Protein 3MEZ (pdb70)

Organism: Crocus vernus (NCBI:txid87752)

Structure (mmCIF, N/CA/C/O backbone):
data_3MEZ
#
_entry.id   3MEZ
#
_cell.length_a   48.422
_cell.length_b   98.154
_cell.length_c   105.827
_cell.angle_alpha   90.00
_cell.angle_beta   90.00
_cell.angle_gamma   90.00
#
_symmetry.space_group_name_H-M   'P 21 21 2'
#
loop_
_entity.id
_entity.type
_entity.pdbx_description
1 polymer 'Mannose-specific lectin 3 chain 1'
2 polymer 'Mannose-specific lectin 3 chain 2'
3 non-polymer GLYCEROL
4 non-polymer 'FORMIC ACID'
5 water water
#
loop_
_atom_site.group_PDB
_atom_site.id
_atom_site.type_symbol
_atom_site.label_atom_id
_atom_site.label_alt_id
_atom_site.label_comp_id
_atom_site.label_asym_id
_atom_site.label_entity_id
_atom_site.label_seq_id
_atom_site.pdbx_PDB_ins_code
_atom_site.Cartn_x
_atom_site.Cartn_y
_atom_site.Cartn_z
_atom_site.occupancy
_atom_site.B_iso_or_equiv
_atom_site.auth_seq_id
_atom_site.auth_comp_id
_atom_site.auth_asym_id
_atom_site.auth_atom_id
_atom_site.pdbx_PDB_model_num
ATOM 1 N N . ASP A 1 1 ? 18.643 44.016 5.404 1.00 28.60 1 ASP A N 1
ATOM 2 C CA . ASP A 1 1 ? 19.242 44.423 6.638 1.00 27.21 1 ASP A CA 1
ATOM 3 C C . ASP A 1 1 ? 20.739 44.314 6.486 1.00 25.53 1 ASP A C 1
ATOM 4 O O . ASP A 1 1 ? 21.210 43.468 5.823 1.00 22.97 1 ASP A O 1
ATOM 9 N N . ASN A 1 2 ? 21.453 45.244 7.078 1.00 20.93 2 ASN A N 1
ATOM 10 C CA . ASN A 1 2 ? 22.851 45.426 6.807 1.00 19.37 2 ASN A CA 1
ATOM 11 C C . ASN A 1 2 ? 23.780 44.414 7.502 1.00 17.99 2 ASN A C 1
ATOM 12 O O . ASN A 1 2 ? 24.949 44.497 7.387 1.00 18.45 2 ASN A O 1
ATOM 17 N N . ASN A 1 3 ? 23.215 43.518 8.272 1.00 16.22 3 ASN A N 1
ATOM 18 C CA . ASN A 1 3 ? 23.986 42.497 8.936 1.00 17.18 3 ASN A CA 1
ATOM 19 C C . ASN A 1 3 ? 23.932 41.139 8.237 1.00 19.30 3 ASN A C 1
ATOM 20 O O . ASN A 1 3 ? 24.593 40.240 8.670 1.00 16.85 3 ASN A O 1
ATOM 25 N N . VAL A 1 4 ? 23.129 41.046 7.178 1.00 17.22 4 VAL A N 1
ATOM 26 C CA . VAL A 1 4 ? 22.922 39.837 6.398 1.00 18.21 4 VAL A CA 1
ATOM 27 C C . VAL A 1 4 ? 23.194 40.018 4.911 1.00 18.56 4 VAL A C 1
ATOM 28 O O . VAL A 1 4 ? 22.865 40.998 4.376 1.00 18.15 4 VAL A O 1
ATOM 32 N N . LEU A 1 5 ? 23.845 39.029 4.300 1.00 19.64 5 LEU A N 1
ATOM 33 C CA . LEU A 1 5 ? 24.036 38.918 2.848 1.00 19.21 5 LEU A CA 1
ATOM 34 C C . LEU A 1 5 ? 23.620 37.527 2.401 1.00 19.20 5 LEU A C 1
ATOM 35 O O . LEU A 1 5 ? 24.225 36.583 2.777 1.00 18.89 5 LEU A O 1
ATOM 40 N N . LEU A 1 6 ? 22.573 37.451 1.602 1.00 17.45 6 LEU A N 1
ATOM 41 C CA . LEU A 1 6 ? 22.078 36.219 1.052 1.00 18.19 6 LEU A CA 1
ATOM 42 C C . LEU A 1 6 ? 22.627 35.849 -0.346 1.00 18.97 6 LEU A C 1
ATOM 43 O O . LEU A 1 6 ? 23.009 36.698 -1.119 1.00 17.34 6 LEU A O 1
ATOM 48 N N . THR A 1 7 ? 22.548 34.560 -0.649 1.00 17.54 7 THR A N 1
ATOM 49 C CA . THR A 1 7 ? 23.015 34.078 -1.917 1.00 19.96 7 THR A CA 1
ATOM 50 C C . THR A 1 7 ? 22.295 34.823 -3.031 1.00 21.10 7 THR A C 1
ATOM 51 O O . THR A 1 7 ? 21.136 34.969 -3.029 1.00 20.81 7 THR A O 1
ATOM 55 N N . GLY A 1 8 ? 23.064 35.293 -3.968 1.00 21.63 8 GLY A N 1
ATOM 56 C CA . GLY A 1 8 ? 22.544 35.963 -5.117 1.00 23.61 8 GLY A CA 1
ATOM 57 C C . GLY A 1 8 ? 22.402 37.448 -4.922 1.00 26.05 8 GLY A C 1
ATOM 58 O O . GLY A 1 8 ? 22.200 38.151 -5.862 1.00 26.03 8 GLY A O 1
ATOM 59 N N . ASP A 1 9 ? 22.512 37.929 -3.699 1.00 24.85 9 ASP A N 1
ATOM 60 C CA . ASP A 1 9 ? 22.655 39.353 -3.444 1.00 26.25 9 ASP A CA 1
ATOM 61 C C . ASP A 1 9 ? 24.088 39.908 -3.636 1.00 26.38 9 ASP A C 1
ATOM 62 O O . ASP A 1 9 ? 25.018 39.180 -3.687 1.00 25.28 9 ASP A O 1
ATOM 67 N N . VAL A 1 10 ? 24.236 41.209 -3.716 1.00 25.25 10 VAL A N 1
ATOM 68 C CA . VAL A 1 10 ? 25.543 41.782 -3.917 1.00 26.15 10 VAL A CA 1
ATOM 69 C C . VAL A 1 10 ? 25.911 42.925 -2.958 1.00 25.88 10 VAL A C 1
ATOM 70 O O . VAL A 1 10 ? 25.088 43.677 -2.608 1.00 26.90 10 VAL A O 1
ATOM 74 N N . ILE A 1 11 ? 27.158 43.044 -2.542 1.00 25.47 11 ILE A N 1
ATOM 75 C CA . ILE A 1 11 ? 27.621 44.267 -1.891 1.00 25.32 11 ILE A CA 1
ATOM 76 C C . ILE A 1 11 ? 28.402 45.052 -2.923 1.00 26.50 11 ILE A C 1
ATOM 77 O O . ILE A 1 11 ? 29.378 44.613 -3.406 1.00 25.08 11 ILE A O 1
ATOM 82 N N . HIS A 1 12 ? 27.931 46.240 -3.223 1.00 26.61 12 HIS A N 1
ATOM 83 C CA . HIS A 1 12 ? 28.551 47.120 -4.190 1.00 27.72 12 HIS A CA 1
ATOM 84 C C . HIS A 1 12 ? 29.775 47.855 -3.703 1.00 26.60 12 HIS A C 1
ATOM 85 O O . HIS A 1 12 ? 30.124 47.811 -2.574 1.00 27.27 12 HIS A O 1
ATOM 92 N N . THR A 1 13 ? 30.432 48.528 -4.604 1.00 25.01 13 THR A N 1
ATOM 93 C CA . THR A 1 13 ? 31.644 49.201 -4.254 1.00 23.87 13 THR A CA 1
ATOM 94 C C . THR A 1 13 ? 31.353 50.258 -3.188 1.00 24.40 13 THR A C 1
ATOM 95 O O . THR A 1 13 ? 30.388 50.973 -3.243 1.00 22.46 13 THR A O 1
ATOM 99 N N . ASP A 1 14 ? 32.199 50.260 -2.183 1.00 23.91 14 ASP A N 1
ATOM 100 C CA . ASP A 1 14 ? 32.118 51.138 -1.048 1.00 24.18 14 ASP A CA 1
ATOM 101 C C . ASP A 1 14 ? 30.858 51.002 -0.188 1.00 24.26 14 ASP A C 1
ATOM 102 O O . ASP A 1 14 ? 30.475 51.896 0.483 1.00 25.69 14 ASP A O 1
ATOM 107 N N . ASN A 1 15 ? 30.246 49.844 -0.229 1.00 22.41 15 ASN A N 1
ATOM 108 C CA . ASN A 1 15 ? 29.175 49.501 0.664 1.00 22.37 15 ASN A CA 1
ATOM 109 C C . ASN A 1 15 ? 29.674 48.404 1.592 1.00 20.87 15 ASN A C 1
ATOM 110 O O . ASN A 1 15 ? 30.689 47.874 1.367 1.00 18.93 15 ASN A O 1
ATOM 115 N N . GLN A 1 16 ? 28.921 48.113 2.640 1.00 19.69 16 GLN A N 1
ATOM 116 C CA . GLN A 1 16 ? 29.334 47.205 3.685 1.00 19.07 16 GLN A CA 1
ATOM 117 C C . GLN A 1 16 ? 28.187 46.571 4.436 1.00 18.48 16 GLN A C 1
ATOM 118 O O . GLN A 1 16 ? 27.127 47.109 4.461 1.00 18.28 16 GLN A O 1
ATOM 124 N N . LEU A 1 17 ? 28.454 45.413 5.026 1.00 17.53 17 LEU A N 1
ATOM 125 C CA . LEU A 1 17 ? 27.739 44.893 6.171 1.00 18.93 17 LEU A CA 1
ATOM 126 C C . LEU A 1 17 ? 28.187 45.624 7.437 1.00 18.38 17 LEU A C 1
ATOM 127 O O . LEU A 1 17 ? 29.300 46.027 7.538 1.00 20.08 17 LEU A O 1
ATOM 132 N N . SER A 1 18 ? 27.291 45.806 8.366 1.00 19.74 18 SER A N 1
ATOM 133 C CA . SER A 1 18 ? 27.603 46.435 9.617 1.00 19.21 18 SER A CA 1
ATOM 134 C C . SER A 1 18 ? 26.776 45.856 10.757 1.00 20.04 18 SER A C 1
ATOM 135 O O . SER A 1 18 ? 25.661 45.499 10.590 1.00 21.28 18 SER A O 1
ATOM 138 N N . TYR A 1 19 ? 27.374 45.695 11.904 1.00 19.21 19 TYR A N 1
ATOM 139 C CA . TYR A 1 19 ? 26.643 45.382 13.108 1.00 19.72 19 TYR A CA 1
ATOM 140 C C . TYR A 1 19 ? 27.398 45.966 14.292 1.00 21.68 19 TYR A C 1
ATOM 141 O O . TYR A 1 19 ? 28.514 45.616 14.517 1.00 20.40 19 TYR A O 1
ATOM 150 N N . GLU A 1 20 ? 26.771 46.886 14.991 1.00 23.71 20 GLU A N 1
ATOM 151 C CA . GLU A 1 20 ? 27.405 47.529 16.101 1.00 25.29 20 GLU A CA 1
ATOM 152 C C . GLU A 1 20 ? 28.747 48.141 15.701 1.00 26.23 20 GLU A C 1
ATOM 153 O O . GLU A 1 20 ? 28.789 48.958 14.863 1.00 28.37 20 GLU A O 1
ATOM 159 N N . SER A 1 21 ? 29.838 47.751 16.302 1.00 27.14 21 SER A N 1
ATOM 160 C CA . SER A 1 21 ? 31.091 48.382 15.925 1.00 28.00 21 SER A CA 1
ATOM 161 C C . SER A 1 21 ? 31.898 47.630 14.836 0.50 25.96 21 SER A C 1
ATOM 162 O O . SER A 1 21 ? 33.062 47.915 14.622 0.50 25.46 21 SER A O 1
ATOM 165 N N . ALA A 1 22 ? 31.276 46.682 14.181 1.00 23.00 22 ALA A N 1
ATOM 166 C CA . ALA A 1 22 ? 31.908 45.916 13.147 1.00 21.33 22 ALA A CA 1
ATOM 167 C C . ALA A 1 22 ? 31.402 46.351 11.780 1.00 21.45 22 ALA A C 1
ATOM 168 O O . ALA A 1 22 ? 30.263 46.651 11.642 1.00 20.37 22 ALA A O 1
ATOM 170 N N . ALA A 1 23 ? 32.302 46.371 10.796 1.00 18.92 23 ALA A N 1
ATOM 171 C CA . ALA A 1 23 ? 32.013 46.591 9.378 1.00 18.34 23 ALA A CA 1
ATOM 172 C C . ALA A 1 23 ? 32.749 45.604 8.454 1.00 19.85 23 ALA A C 1
ATOM 173 O O . ALA A 1 23 ? 33.892 45.351 8.699 1.00 19.27 23 ALA A O 1
ATOM 175 N N . PHE A 1 24 ? 32.093 45.114 7.413 1.00 17.79 24 PHE A N 1
ATOM 176 C CA . PHE A 1 24 ? 32.706 44.243 6.401 1.00 18.20 24 PHE A CA 1
ATOM 177 C C . PHE A 1 24 ? 32.543 44.944 5.083 1.00 18.63 24 PHE A C 1
ATOM 178 O O . PHE A 1 24 ? 31.499 44.951 4.506 1.00 17.07 24 PHE A O 1
ATOM 186 N N . VAL A 1 25 ? 33.617 45.532 4.617 1.00 17.44 25 VAL A N 1
ATOM 187 C CA . VAL A 1 25 ? 33.520 46.487 3.565 1.00 19.44 25 VAL A CA 1
ATOM 188 C C . VAL A 1 25 ? 34.192 46.145 2.232 1.00 20.43 25 VAL A C 1
ATOM 189 O O . VAL A 1 25 ? 35.321 45.847 2.165 1.00 20.79 25 VAL A O 1
ATOM 193 N N . MET A 1 26 ? 33.428 46.279 1.180 1.00 21.45 26 MET A N 1
ATOM 194 C CA . MET A 1 26 ? 33.920 46.125 -0.156 1.00 21.70 26 MET A CA 1
ATOM 195 C C . MET A 1 26 ? 34.469 47.469 -0.638 1.00 21.20 26 MET A C 1
ATOM 196 O O . MET A 1 26 ? 33.793 48.263 -1.185 1.00 22.38 26 MET A O 1
ATOM 201 N N . GLN A 1 27 ? 35.732 47.683 -0.394 1.00 22.04 27 GLN A N 1
ATOM 202 C CA . GLN A 1 27 ? 36.351 48.950 -0.651 1.00 23.06 27 GLN A CA 1
ATOM 203 C C . GLN A 1 27 ? 36.574 49.297 -2.118 1.00 24.77 27 GLN A C 1
ATOM 204 O O . GLN A 1 27 ? 36.663 48.467 -2.966 1.00 22.28 27 GLN A O 1
ATOM 210 N N . GLY A 1 28 ? 36.711 50.581 -2.359 1.00 23.79 28 GLY A N 1
ATOM 211 C CA . GLY A 1 28 ? 36.972 51.111 -3.659 1.00 26.22 28 GLY A CA 1
ATOM 212 C C . GLY A 1 28 ? 38.305 50.685 -4.205 1.00 27.19 28 GLY A C 1
ATOM 213 O O . GLY A 1 28 ? 38.526 50.747 -5.350 1.00 28.74 28 GLY A O 1
ATOM 214 N N . ASP A 1 29 ? 39.191 50.258 -3.348 1.00 27.90 29 ASP A N 1
ATOM 215 C CA . ASP A 1 29 ? 40.498 49.806 -3.774 1.00 29.99 29 ASP A CA 1
ATOM 216 C C . ASP A 1 29 ? 40.514 48.325 -4.118 1.00 29.41 29 ASP A C 1
ATOM 217 O O . ASP A 1 29 ? 41.535 47.768 -4.374 1.00 30.69 29 ASP A O 1
ATOM 222 N N . CYS A 1 30 ? 39.340 47.728 -4.070 1.00 28.37 30 CYS A N 1
ATOM 223 C CA . CYS A 1 30 ? 39.039 46.324 -4.336 1.00 27.63 30 CYS A CA 1
ATOM 224 C C . CYS A 1 30 ? 39.369 45.365 -3.181 1.00 26.41 30 CYS A C 1
ATOM 225 O O . CYS A 1 30 ? 39.168 44.203 -3.278 1.00 27.17 30 CYS A O 1
ATOM 228 N N . ASN A 1 31 ? 39.881 45.886 -2.096 1.00 24.83 31 ASN A N 1
ATOM 229 C CA . ASN A 1 31 ? 40.080 45.099 -0.912 1.00 24.26 31 ASN A CA 1
ATOM 230 C C . ASN A 1 31 ? 38.798 44.950 -0.071 1.00 24.31 31 ASN A C 1
ATOM 231 O O . ASN A 1 31 ? 38.109 45.895 0.139 1.00 24.18 31 ASN A O 1
ATOM 236 N N . LEU A 1 32 ? 38.526 43.728 0.368 1.00 23.52 32 LEU A N 1
ATOM 237 C CA . LEU A 1 32 ? 37.439 43.383 1.248 1.00 22.93 32 LEU A CA 1
ATOM 238 C C . LEU A 1 32 ? 37.972 43.201 2.650 1.00 23.10 32 LEU A C 1
ATOM 239 O O . LEU A 1 32 ? 38.706 42.303 2.908 1.00 20.89 32 LEU A O 1
ATOM 244 N N . VAL A 1 33 ? 37.557 44.085 3.535 1.00 21.78 33 VAL A N 1
ATOM 245 C CA . VAL A 1 33 ? 38.115 44.201 4.845 1.00 22.19 33 VAL A CA 1
ATOM 246 C C . VAL A 1 33 ? 37.052 44.133 5.925 1.00 22.82 33 VAL A C 1
ATOM 247 O O . VAL A 1 33 ? 36.057 44.792 5.839 1.00 23.44 33 VAL A O 1
ATOM 251 N N . LEU A 1 34 ? 37.311 43.322 6.938 1.00 22.06 34 LEU A N 1
ATOM 252 C CA . LEU A 1 34 ? 36.536 43.272 8.161 1.00 24.36 34 LEU A CA 1
ATOM 253 C C . LEU A 1 34 ? 37.183 44.211 9.168 1.00 24.16 34 LEU A C 1
ATOM 254 O O . LEU A 1 34 ? 38.300 43.972 9.550 1.00 23.37 34 LEU A O 1
ATOM 259 N N . TYR A 1 35 ? 36.489 45.265 9.557 1.00 22.39 35 TYR A N 1
ATOM 260 C CA . TYR A 1 35 ? 36.986 46.140 10.593 1.00 23.55 35 TYR A CA 1
ATOM 261 C C . TYR A 1 35 ? 36.231 45.857 11.872 1.00 25.36 35 TYR A C 1
ATOM 262 O O . TYR A 1 35 ? 35.056 45.900 11.913 1.00 23.95 35 TYR A O 1
ATOM 271 N N . ASN A 1 36 ? 36.970 45.547 12.902 1.00 27.11 36 ASN A N 1
ATOM 272 C CA . ASN A 1 36 ? 36.400 45.248 14.157 1.00 30.03 36 ASN A CA 1
ATOM 273 C C . ASN A 1 36 ? 37.366 45.470 15.286 1.00 31.88 36 ASN A C 1
ATOM 274 O O . ASN A 1 36 ? 38.372 46.040 15.113 1.00 34.00 36 ASN A O 1
ATOM 279 N N . GLU A 1 37 ? 36.995 44.993 16.444 1.00 34.14 37 GLU A N 1
ATOM 280 C CA . GLU A 1 37 ? 37.831 44.985 17.618 1.00 36.98 37 GLU A CA 1
ATOM 281 C C . GLU A 1 37 ? 38.256 43.626 18.046 1.00 38.41 37 GLU A C 1
ATOM 282 O O . GLU A 1 37 ? 38.386 43.404 19.205 0.50 38.24 37 GLU A O 1
ATOM 288 N N . ALA A 1 38 ? 38.372 42.679 17.154 1.00 40.26 38 ALA A N 1
ATOM 289 C CA . ALA A 1 38 ? 38.563 41.327 17.618 1.00 41.44 38 ALA A CA 1
ATOM 290 C C . ALA A 1 38 ? 39.449 40.509 16.727 1.00 41.48 38 ALA A C 1
ATOM 291 O O . ALA A 1 38 ? 39.354 39.311 16.708 0.50 41.71 38 ALA A O 1
ATOM 293 N N . GLY A 1 39 ? 40.283 41.156 15.951 1.00 40.92 39 GLY A N 1
ATOM 294 C CA . GLY A 1 39 ? 41.045 40.426 14.996 1.00 40.97 39 GLY A CA 1
ATOM 295 C C . GLY A 1 39 ? 40.322 40.555 13.683 1.00 39.80 39 GLY A C 1
ATOM 296 O O . GLY A 1 39 ? 39.221 40.094 13.543 1.00 40.56 39 GLY A O 1
ATOM 297 N N . GLY A 1 40 ? 40.975 41.214 12.754 1.00 38.03 40 GLY A N 1
ATOM 298 C CA . GLY A 1 40 ? 40.452 41.555 11.466 1.00 35.44 40 GLY A CA 1
ATOM 299 C C . GLY A 1 40 ? 40.565 40.448 10.465 1.00 33.14 40 GLY A C 1
ATOM 300 O O . GLY A 1 40 ? 40.957 39.360 10.763 1.00 32.61 40 GLY A O 1
ATOM 301 N N . PHE A 1 41 ? 40.143 40.753 9.263 1.00 31.10 41 PHE A N 1
ATOM 302 C CA . PHE A 1 41 ? 40.195 39.847 8.153 1.00 28.82 41 PHE A CA 1
ATOM 303 C C . PHE A 1 41 ? 40.177 40.704 6.913 1.00 28.79 41 PHE A C 1
ATOM 304 O O . PHE A 1 41 ? 39.528 41.704 6.899 1.00 25.23 41 PHE A O 1
ATOM 312 N N . GLN A 1 42 ? 40.922 40.304 5.895 1.00 28.09 42 GLN A N 1
ATOM 313 C CA . GLN A 1 42 ? 40.882 40.928 4.586 1.00 29.31 42 GLN A CA 1
ATOM 314 C C . GLN A 1 42 ? 41.193 39.952 3.469 1.00 29.60 42 GLN A C 1
ATOM 315 O O . GLN A 1 42 ? 41.906 39.033 3.666 1.00 28.13 42 GLN A O 1
ATOM 321 N N . SER A 1 43 ? 40.627 40.181 2.310 1.00 28.60 43 SER A N 1
ATOM 322 C CA . SER A 1 43 ? 40.919 39.401 1.133 1.00 28.53 43 SER A CA 1
ATOM 323 C C . SER A 1 43 ? 42.351 39.583 0.654 1.00 31.46 43 SER A C 1
ATOM 324 O O . SER A 1 43 ? 42.896 38.746 -0.031 1.00 31.46 43 SER A O 1
ATOM 327 N N . ASN A 1 44 ? 42.946 40.695 1.035 1.00 30.70 44 ASN A N 1
ATOM 328 C CA . ASN A 1 44 ? 44.192 41.162 0.461 1.00 32.86 44 ASN A CA 1
ATOM 329 C C . ASN A 1 44 ? 44.182 41.380 -1.052 1.00 33.01 44 ASN A C 1
ATOM 330 O O . ASN A 1 44 ? 45.064 40.977 -1.725 1.00 33.96 44 ASN A O 1
ATOM 335 N N . THR A 1 45 ? 43.161 42.028 -1.564 1.00 32.14 45 THR A N 1
ATOM 336 C CA . THR A 1 45 ? 43.029 42.209 -2.993 1.00 31.04 45 THR A CA 1
ATOM 337 C C . THR A 1 45 ? 43.184 43.654 -3.469 1.00 32.57 45 THR A C 1
ATOM 338 O O . THR A 1 45 ? 42.609 44.038 -4.444 1.00 31.09 45 THR A O 1
ATOM 342 N N . HIS A 1 46 ? 43.975 44.438 -2.744 1.00 33.29 46 HIS A N 1
ATOM 343 C CA . HIS A 1 46 ? 44.122 45.838 -3.039 1.00 36.61 46 HIS A CA 1
ATOM 344 C C . HIS A 1 46 ? 44.692 45.984 -4.405 1.00 36.56 46 HIS A C 1
ATOM 345 O O . HIS A 1 46 ? 45.633 45.340 -4.734 1.00 37.58 46 HIS A O 1
ATOM 352 N N . GLY A 1 47 ? 44.059 46.798 -5.222 1.00 37.58 47 GLY A N 1
ATOM 353 C CA . GLY A 1 47 ? 44.523 47.088 -6.552 1.00 37.42 47 GLY A CA 1
ATOM 354 C C . GLY A 1 47 ? 44.339 45.960 -7.543 1.00 37.73 47 GLY A C 1
ATOM 355 O O . GLY A 1 47 ? 44.844 46.016 -8.633 1.00 37.99 47 GLY A O 1
ATOM 356 N N . ARG A 1 48 ? 43.623 44.928 -7.161 1.00 37.15 48 ARG A N 1
ATOM 357 C CA . ARG A 1 48 ? 43.479 43.776 -8.019 1.00 36.92 48 ARG A CA 1
ATOM 358 C C . ARG A 1 48 ? 42.333 43.962 -8.973 1.00 36.17 48 ARG A C 1
ATOM 359 O O . ARG A 1 48 ? 42.036 43.114 -9.755 1.00 37.57 48 ARG A O 1
ATOM 367 N N . GLY A 1 49 ? 41.648 45.065 -8.856 1.00 34.89 49 GLY A N 1
ATOM 368 C CA . GLY A 1 49 ? 40.440 45.224 -9.614 1.00 34.86 49 GLY A CA 1
ATOM 369 C C . GLY A 1 49 ? 39.901 46.614 -9.612 1.00 34.59 49 GLY A C 1
ATOM 370 O O . GLY A 1 49 ? 40.387 47.415 -8.883 1.00 36.03 49 GLY A O 1
ATOM 371 N N . VAL A 1 50 ? 38.877 46.869 -10.416 1.00 34.65 50 VAL A N 1
ATOM 372 C CA . VAL A 1 50 ? 38.162 48.130 -10.405 1.00 34.07 50 VAL A CA 1
ATOM 373 C C . VAL A 1 50 ? 36.620 48.029 -10.324 1.00 32.89 50 VAL A C 1
ATOM 374 O O . VAL A 1 50 ? 36.021 47.170 -10.915 1.00 33.03 50 VAL A O 1
ATOM 378 N N . ASP A 1 51 ? 36.019 48.924 -9.559 1.00 31.78 51 ASP A N 1
ATOM 379 C CA . ASP A 1 51 ? 34.592 48.911 -9.346 1.00 31.59 51 ASP A CA 1
ATOM 380 C C . ASP A 1 51 ? 34.155 47.548 -8.811 1.00 29.14 51 ASP A C 1
ATOM 381 O O . ASP A 1 51 ? 33.190 47.025 -9.206 1.00 28.73 51 ASP A O 1
ATOM 386 N N . CYS A 1 52 ? 34.938 47.011 -7.908 1.00 28.75 52 CYS A N 1
ATOM 387 C CA . CYS A 1 52 ? 34.705 45.685 -7.400 1.00 27.50 52 CYS A CA 1
ATOM 388 C C . CYS A 1 52 ? 33.445 45.526 -6.538 1.00 27.16 52 CYS A C 1
ATOM 389 O O . CYS A 1 52 ? 33.055 46.424 -5.830 1.00 24.65 52 CYS A O 1
ATOM 392 N N . THR A 1 53 ? 32.882 44.330 -6.617 1.00 25.15 53 THR A N 1
ATOM 393 C CA . THR A 1 53 ? 31.708 43.933 -5.908 1.00 25.64 53 THR A CA 1
ATOM 394 C C . THR A 1 53 ? 31.838 42.532 -5.323 1.00 24.92 53 THR A C 1
ATOM 395 O O . THR A 1 53 ? 32.596 41.739 -5.771 1.00 24.16 53 THR A O 1
ATOM 399 N N . LEU A 1 54 ? 31.039 42.284 -4.315 1.00 23.63 54 LEU A N 1
ATOM 400 C CA . LEU A 1 54 ? 31.070 41.088 -3.518 1.00 25.38 54 LEU A CA 1
ATOM 401 C C . LEU A 1 54 ? 29.759 40.338 -3.594 1.00 24.07 54 LEU A C 1
ATOM 402 O O . LEU A 1 54 ? 28.758 40.875 -3.292 1.00 22.99 54 LEU A O 1
ATOM 407 N N . ARG A 1 55 ? 29.825 39.070 -3.927 1.00 22.32 55 ARG A N 1
ATOM 408 C CA . ARG A 1 55 ? 28.686 38.193 -4.048 1.00 23.40 55 ARG A CA 1
ATOM 409 C C . ARG A 1 55 ? 28.847 36.939 -3.159 1.00 22.43 55 ARG A C 1
ATOM 410 O O . ARG A 1 55 ? 29.915 36.531 -2.940 1.00 20.96 55 ARG A O 1
ATOM 418 N N . LEU A 1 56 ? 27.755 36.386 -2.661 1.00 20.81 56 LEU A N 1
ATOM 419 C CA . LEU A 1 56 ? 27.746 35.109 -1.990 1.00 22.01 56 LEU A CA 1
ATOM 420 C C . LEU A 1 56 ? 27.110 34.142 -2.948 1.00 21.89 56 LEU A C 1
ATOM 421 O O . LEU A 1 56 ? 25.999 34.316 -3.350 1.00 22.96 56 LEU A O 1
ATOM 426 N N . ASN A 1 57 ? 27.828 33.102 -3.284 1.00 23.45 57 ASN A N 1
ATOM 427 C CA . ASN A 1 57 ? 27.305 32.131 -4.220 1.00 22.74 57 ASN A CA 1
ATOM 428 C C . ASN A 1 57 ? 26.428 31.026 -3.611 1.00 22.79 57 ASN A C 1
ATOM 429 O O . ASN A 1 57 ? 26.089 31.074 -2.482 1.00 20.86 57 ASN A O 1
ATOM 434 N N . ASN A 1 58 ? 26.068 30.055 -4.436 1.00 21.80 58 ASN A N 1
ATOM 435 C CA . ASN A 1 58 ? 25.174 28.987 -4.076 1.00 21.70 58 ASN A CA 1
ATOM 436 C C . ASN A 1 58 ? 25.912 27.778 -3.479 1.00 22.23 58 ASN A C 1
ATOM 437 O O . ASN A 1 58 ? 25.362 26.741 -3.280 1.00 22.35 58 ASN A O 1
ATOM 442 N N . ARG A 1 59 ? 27.184 27.958 -3.222 1.00 21.83 59 ARG A N 1
ATOM 443 C CA . ARG A 1 59 ? 27.955 27.045 -2.437 1.00 22.33 59 ARG A CA 1
ATOM 444 C C . ARG A 1 59 ? 28.454 27.620 -1.100 1.00 20.83 59 ARG A C 1
ATOM 445 O O . ARG A 1 59 ? 29.194 27.002 -0.441 1.00 21.30 59 ARG A O 1
ATOM 453 N N . GLY A 1 60 ? 28.017 28.791 -0.711 1.00 21.15 60 GLY A N 1
ATOM 454 C CA . GLY A 1 60 ? 28.516 29.384 0.500 1.00 21.39 60 GLY A CA 1
ATOM 455 C C . GLY A 1 60 ? 29.839 30.118 0.445 1.00 21.44 60 GLY A C 1
ATOM 456 O O . GLY A 1 60 ? 30.316 30.514 1.445 1.00 23.42 60 GLY A O 1
ATOM 457 N N . GLN A 1 61 ? 30.386 30.321 -0.737 1.00 19.88 61 GLN A N 1
ATOM 458 C CA . GLN A 1 61 ? 31.610 31.061 -0.932 1.00 20.63 61 GLN A CA 1
ATOM 459 C C . GLN A 1 61 ? 31.335 32.527 -1.310 1.00 20.12 61 GLN A C 1
ATOM 460 O O . GLN A 1 61 ? 30.407 32.830 -1.979 1.00 18.53 61 GLN A O 1
ATOM 466 N N . LEU A 1 62 ? 32.180 33.419 -0.850 1.00 19.04 62 LEU A N 1
ATOM 467 C CA . LEU A 1 62 ? 32.163 34.798 -1.291 1.00 19.82 62 LEU A CA 1
ATOM 468 C C . LEU A 1 62 ? 32.964 34.891 -2.565 1.00 19.92 62 LEU A C 1
ATOM 469 O O . LEU A 1 62 ? 33.935 34.244 -2.670 1.00 24.21 62 LEU A O 1
ATOM 474 N N . GLU A 1 63 ? 32.534 35.686 -3.516 1.00 20.90 63 GLU A N 1
ATOM 475 C CA . GLU A 1 63 ? 33.250 35.966 -4.733 1.00 21.73 63 GLU A CA 1
ATOM 476 C C . GLU A 1 63 ? 33.404 37.461 -4.961 1.00 23.11 63 GLU A C 1
ATOM 477 O O . GLU A 1 63 ? 32.437 38.147 -5.021 1.00 24.34 63 GLU A O 1
ATOM 483 N N . ILE A 1 64 ? 34.614 37.945 -5.116 1.00 23.17 64 ILE A N 1
ATOM 484 C CA . ILE A 1 64 ? 34.857 39.322 -5.523 1.00 24.60 64 ILE A CA 1
ATOM 485 C C . ILE A 1 64 ? 34.987 39.373 -7.029 1.00 26.50 64 ILE A C 1
ATOM 486 O O . ILE A 1 64 ? 35.766 38.655 -7.591 1.00 27.07 64 ILE A O 1
ATOM 491 N N . HIS A 1 65 ? 34.190 40.218 -7.659 1.00 28.24 65 HIS A N 1
ATOM 492 C CA . HIS A 1 65 ? 34.170 40.406 -9.112 1.00 30.32 65 HIS A CA 1
ATOM 493 C C . HIS A 1 65 ? 34.566 41.803 -9.504 1.00 32.07 65 HIS A C 1
ATOM 494 O O . HIS A 1 65 ? 34.200 42.736 -8.870 1.00 31.12 65 HIS A O 1
ATOM 501 N N . SER A 1 66 ? 35.299 41.911 -10.590 1.00 33.51 66 SER A N 1
ATOM 502 C CA . SER A 1 66 ? 35.854 43.154 -11.049 1.00 36.58 66 SER A CA 1
ATOM 503 C C . SER A 1 66 ? 35.171 43.630 -12.298 1.00 38.42 66 SER A C 1
ATOM 504 O O . SER A 1 66 ? 34.530 42.890 -12.964 1.00 39.33 66 SER A O 1
ATOM 507 N N . ALA A 1 67 ? 35.292 44.905 -12.572 1.00 41.51 67 ALA A N 1
ATOM 508 C CA . ALA A 1 67 ? 34.637 45.523 -13.702 1.00 43.70 67 ALA A CA 1
ATOM 509 C C . ALA A 1 67 ? 35.144 44.981 -15.019 1.00 44.74 67 ALA A C 1
ATOM 510 O O . ALA A 1 67 ? 34.414 44.790 -15.938 1.00 45.65 67 ALA A O 1
ATOM 512 N N . ASN A 1 68 ? 36.422 44.727 -15.098 1.00 46.03 68 ASN A N 1
ATOM 513 C CA . ASN A 1 68 ? 36.907 43.928 -16.171 1.00 46.65 68 ASN A CA 1
ATOM 514 C C . ASN A 1 68 ? 36.930 42.536 -15.680 1.00 46.48 68 ASN A C 1
ATOM 515 O O . ASN A 1 68 ? 37.923 42.167 -15.159 0.50 46.28 68 ASN A O 1
ATOM 520 N N . SER A 1 69 ? 35.874 41.755 -15.796 1.00 47.18 69 SER A N 1
ATOM 521 C CA . SER A 1 69 ? 35.902 40.582 -14.972 1.00 47.02 69 SER A CA 1
ATOM 522 C C . SER A 1 69 ? 37.010 39.812 -15.567 1.00 47.69 69 SER A C 1
ATOM 523 O O . SER A 1 69 ? 38.129 40.273 -15.419 1.00 48.37 69 SER A O 1
ATOM 526 N N . ASN A 1 70 ? 36.760 38.806 -16.386 1.00 47.52 70 ASN A N 1
ATOM 527 C CA . ASN A 1 70 ? 35.624 37.902 -16.376 1.00 46.59 70 ASN A CA 1
ATOM 528 C C . ASN A 1 70 ? 35.538 36.932 -15.226 1.00 44.63 70 ASN A C 1
ATOM 529 O O . ASN A 1 70 ? 34.486 36.628 -14.758 1.00 45.79 70 ASN A O 1
ATOM 534 N N . THR A 1 71 ? 36.660 36.381 -14.837 1.00 41.42 71 THR A N 1
ATOM 535 C CA . THR A 1 71 ? 36.713 35.534 -13.683 1.00 38.52 71 THR A CA 1
ATOM 536 C C . THR A 1 71 ? 36.868 36.337 -12.393 0.50 36.19 71 THR A C 1
ATOM 537 O O . THR A 1 71 ? 37.441 37.401 -12.411 1.00 34.70 71 THR A O 1
ATOM 541 N N . PRO A 1 72 ? 36.414 35.782 -11.280 1.00 34.03 72 PRO A N 1
ATOM 542 C CA . PRO A 1 72 ? 36.439 36.490 -10.017 1.00 33.03 72 PRO A CA 1
ATOM 543 C C . PRO A 1 72 ? 37.845 36.837 -9.598 1.00 32.52 72 PRO A C 1
ATOM 544 O O . PRO A 1 72 ? 38.760 36.168 -9.910 1.00 32.56 72 PRO A O 1
ATOM 548 N N . VAL A 1 73 ? 37.980 37.953 -8.951 1.00 29.45 73 VAL A N 1
ATOM 549 C CA . VAL A 1 73 ? 39.188 38.364 -8.347 1.00 29.40 73 VAL A CA 1
ATOM 550 C C . VAL A 1 73 ? 39.649 37.500 -7.177 1.00 28.39 73 VAL A C 1
ATOM 551 O O . VAL A 1 73 ? 40.814 37.382 -6.941 1.00 28.82 73 VAL A O 1
ATOM 555 N N . TRP A 1 74 ? 38.711 37.001 -6.395 1.00 25.52 74 TRP A N 1
ATOM 556 C CA . TRP A 1 74 ? 39.011 36.255 -5.194 1.00 24.55 74 TRP A CA 1
ATOM 557 C C . TRP A 1 74 ? 37.820 35.376 -4.890 1.00 24.15 74 TRP A C 1
ATOM 558 O O . TRP A 1 74 ? 36.734 35.736 -5.132 1.00 23.77 74 TRP A O 1
ATOM 569 N N . VAL A 1 75 ? 38.068 34.188 -4.393 1.00 23.85 75 VAL A N 1
ATOM 570 C CA . VAL A 1 75 ? 37.019 33.282 -3.968 1.00 23.38 75 VAL A CA 1
ATOM 571 C C . VAL A 1 75 ? 37.360 32.738 -2.618 1.00 24.22 75 VAL A C 1
ATOM 572 O O . VAL A 1 75 ? 38.466 32.385 -2.414 1.00 26.82 75 VAL A O 1
ATOM 576 N N . TYR A 1 76 ? 36.423 32.730 -1.692 1.00 22.27 76 TYR A N 1
ATOM 577 C CA . TYR A 1 76 ? 36.719 32.295 -0.343 1.00 23.42 76 TYR A CA 1
ATOM 578 C C . TYR A 1 76 ? 35.552 31.576 0.350 1.00 22.79 76 TYR A C 1
ATOM 579 O O . TYR A 1 76 ? 34.468 32.022 0.313 1.00 22.34 76 TYR A O 1
ATOM 588 N N . PRO A 1 77 ? 35.806 30.443 0.966 1.00 24.03 77 PRO A N 1
ATOM 589 C CA . PRO A 1 77 ? 37.095 29.783 0.951 1.00 24.53 77 PRO A CA 1
ATOM 590 C C . PRO A 1 77 ? 37.418 29.268 -0.456 1.00 24.63 77 PRO A C 1
ATOM 591 O O . PRO A 1 77 ? 36.601 29.187 -1.308 1.00 22.86 77 PRO A O 1
ATOM 595 N N . ARG A 1 78 ? 38.664 28.936 -0.658 1.00 25.54 78 ARG A N 1
ATOM 596 C CA . ARG A 1 78 ? 39.138 28.684 -1.975 1.00 26.71 78 ARG A CA 1
ATOM 597 C C . ARG A 1 78 ? 38.435 27.516 -2.655 1.00 25.75 78 ARG A C 1
ATOM 598 O O . ARG A 1 78 ? 38.153 27.591 -3.819 1.00 25.12 78 ARG A O 1
ATOM 606 N N . SER A 1 79 ? 38.189 26.456 -1.906 1.00 25.01 79 SER A N 1
ATOM 607 C CA . SER A 1 79 ? 37.489 25.273 -2.374 1.00 27.18 79 SER A CA 1
ATOM 608 C C . SER A 1 79 ? 36.520 24.811 -1.331 1.00 26.16 79 SER A C 1
ATOM 609 O O . SER A 1 79 ? 36.822 24.827 -0.185 1.00 29.76 79 SER A O 1
ATOM 612 N N . VAL A 1 80 ? 35.375 24.364 -1.762 1.00 25.55 80 VAL A N 1
ATOM 613 C CA . VAL A 1 80 ? 34.319 24.064 -0.852 1.00 25.21 80 VAL A CA 1
ATOM 614 C C . VAL A 1 80 ? 33.597 22.725 -1.213 1.00 25.58 80 VAL A C 1
ATOM 615 O O . VAL A 1 80 ? 33.469 22.408 -2.343 1.00 24.45 80 VAL A O 1
ATOM 619 N N . ASN A 1 81 ? 33.197 21.945 -0.223 1.00 25.00 81 ASN A N 1
ATOM 620 C CA . ASN A 1 81 ? 32.512 20.668 -0.442 1.00 26.31 81 ASN A CA 1
ATOM 621 C C . ASN A 1 81 ? 30.999 20.671 -0.114 1.00 25.45 81 ASN A C 1
ATOM 622 O O . ASN A 1 81 ? 30.385 19.671 0.039 1.00 26.35 81 ASN A O 1
ATOM 627 N N . THR A 1 82 ? 30.462 21.865 -0.022 1.00 23.89 82 THR A N 1
ATOM 628 C CA . THR A 1 82 ? 29.097 22.151 0.291 1.00 22.30 82 THR A CA 1
ATOM 629 C C . THR A 1 82 ? 28.170 21.776 -0.829 1.00 23.88 82 THR A C 1
ATOM 630 O O . THR A 1 82 ? 28.575 21.703 -1.953 1.00 23.53 82 THR A O 1
ATOM 634 N N . VAL A 1 83 ? 26.919 21.554 -0.493 1.00 23.45 83 VAL A N 1
ATOM 635 C CA . VAL A 1 83 ? 25.844 21.393 -1.446 1.00 26.96 83 VAL A CA 1
ATOM 636 C C . VAL A 1 83 ? 25.429 22.668 -2.134 1.00 26.14 83 VAL A C 1
ATOM 637 O O . VAL A 1 83 ? 25.559 23.716 -1.597 1.00 25.15 83 VAL A O 1
ATOM 641 N N . ARG A 1 84 ? 24.867 22.547 -3.316 1.00 25.39 84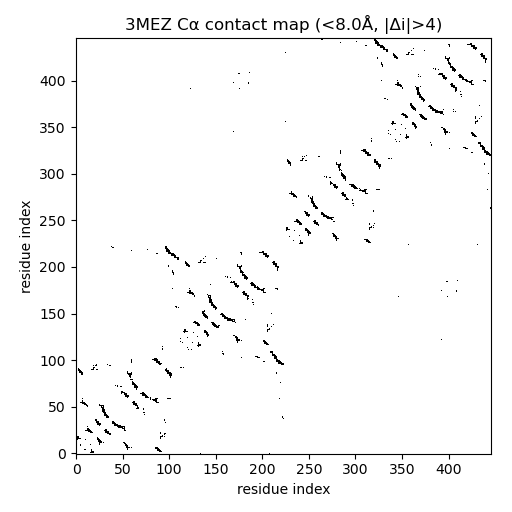 ARG A N 1
ATOM 642 C CA . ARG A 1 84 ? 24.291 23.685 -3.974 1.00 26.22 84 ARG A CA 1
ATOM 643 C C . ARG A 1 84 ? 23.024 24.085 -3.277 1.00 25.73 84 ARG A C 1
ATOM 644 O O . ARG A 1 84 ? 22.209 23.270 -3.019 1.00 25.15 84 ARG A O 1
ATOM 652 N N . GLY A 1 85 ? 22.843 25.359 -3.053 1.00 22.97 85 GLY A N 1
ATOM 653 C CA . GLY A 1 85 ? 21.670 25.822 -2.376 1.00 21.53 85 GLY A CA 1
ATOM 654 C C . GLY A 1 85 ? 21.751 27.284 -1.997 1.00 22.35 85 GLY A C 1
ATOM 655 O O . GLY A 1 85 ? 22.585 27.978 -2.484 1.00 20.46 85 GLY A O 1
ATOM 656 N N . ASN A 1 86 ? 20.844 27.711 -1.147 1.00 19.04 86 ASN A N 1
ATOM 657 C CA . ASN A 1 86 ? 20.829 29.073 -0.662 1.00 20.52 86 ASN A CA 1
ATOM 658 C C . ASN A 1 86 ? 21.564 29.166 0.660 1.00 18.90 86 ASN A C 1
ATOM 659 O O . ASN A 1 86 ? 21.306 28.415 1.556 1.00 20.81 86 ASN A O 1
ATOM 664 N N . TYR A 1 87 ? 22.444 30.136 0.743 1.00 19.63 87 TYR A N 1
ATOM 665 C CA . TYR A 1 87 ? 23.311 30.364 1.885 1.00 18.09 87 TYR A CA 1
ATOM 666 C C . TYR A 1 87 ? 23.111 31.788 2.469 1.00 17.99 87 TYR A C 1
ATOM 667 O O . TYR A 1 87 ? 22.556 32.619 1.830 1.00 19.27 87 TYR A O 1
ATOM 676 N N . ALA A 1 88 ? 23.541 32.008 3.694 1.00 17.72 88 ALA A N 1
ATOM 677 C CA . ALA A 1 88 ? 23.486 33.317 4.315 1.00 18.05 88 ALA A CA 1
ATOM 678 C C . ALA A 1 88 ? 24.780 33.684 5.025 1.00 18.78 88 ALA A C 1
ATOM 679 O O . ALA A 1 88 ? 25.295 32.885 5.734 1.00 20.86 88 ALA A O 1
ATOM 681 N N . ALA A 1 89 ? 25.274 34.891 4.820 1.00 17.81 89 ALA A N 1
ATOM 682 C CA . ALA A 1 89 ? 26.377 35.443 5.569 1.00 18.29 89 ALA A CA 1
ATOM 683 C C . ALA A 1 89 ? 25.836 36.430 6.590 1.00 19.08 89 ALA A C 1
ATOM 684 O O . ALA A 1 89 ? 25.124 37.308 6.265 1.00 17.64 89 ALA A O 1
ATOM 686 N N . THR A 1 90 ? 26.197 36.216 7.830 1.00 18.34 90 THR A N 1
ATOM 687 C CA . THR A 1 90 ? 25.764 37.052 8.917 1.00 19.29 90 THR A CA 1
ATOM 688 C C . THR A 1 90 ? 26.964 37.664 9.610 1.00 18.72 90 THR A C 1
ATOM 689 O O . THR A 1 90 ? 27.829 36.957 10.021 1.00 21.04 90 THR A O 1
ATOM 693 N N . LEU A 1 91 ? 26.963 38.972 9.762 1.00 16.90 91 LEU A N 1
ATOM 694 C CA . LEU A 1 91 ? 27.925 39.672 10.563 1.00 17.29 91 LEU A CA 1
ATOM 695 C C . LEU A 1 91 ? 27.310 39.791 11.954 1.00 17.33 91 LEU A C 1
ATOM 696 O O . LEU A 1 91 ? 26.431 40.558 12.186 1.00 17.73 91 LEU A O 1
ATOM 701 N N . GLY A 1 92 ? 27.780 38.938 12.832 1.00 17.40 92 GLY A N 1
ATOM 702 C CA . GLY A 1 92 ? 27.214 38.722 14.148 1.00 18.96 92 GLY A CA 1
ATOM 703 C C . GLY A 1 92 ? 27.704 39.557 15.313 1.00 20.02 92 GLY A C 1
ATOM 704 O O . GLY A 1 92 ? 28.590 40.328 15.169 1.00 20.10 92 GLY A O 1
ATOM 705 N N . PRO A 1 93 ? 27.138 39.309 16.485 1.00 21.55 93 PRO A N 1
ATOM 706 C CA . PRO A 1 93 ? 27.524 39.995 17.716 1.00 23.18 93 PRO A CA 1
ATOM 707 C C . PRO A 1 93 ? 28.944 39.679 18.143 1.00 24.02 93 PRO A C 1
ATOM 708 O O . PRO A 1 93 ? 29.506 40.382 18.915 1.00 25.57 93 PRO A O 1
ATOM 712 N N . ASP A 1 94 ? 29.501 38.633 17.563 1.00 24.45 94 ASP A N 1
ATOM 713 C CA . ASP A 1 94 ? 30.904 38.269 17.711 1.00 24.84 94 ASP A CA 1
ATOM 714 C C . ASP A 1 94 ? 31.866 39.120 16.908 1.00 24.18 94 ASP A C 1
ATOM 715 O O . ASP A 1 94 ? 33.033 38.973 17.020 1.00 24.87 94 ASP A O 1
ATOM 720 N N . GLN A 1 95 ? 31.321 39.998 16.101 1.00 23.00 95 GLN A N 1
ATOM 721 C CA . GLN A 1 95 ? 32.055 40.870 15.203 1.00 22.95 95 GLN A CA 1
ATOM 722 C C . GLN A 1 95 ? 32.783 40.112 14.093 1.00 22.68 95 GLN A C 1
ATOM 723 O O . GLN A 1 95 ? 33.785 40.523 13.631 1.00 23.05 95 GLN A O 1
ATOM 729 N N . HIS A 1 96 ? 32.222 38.997 13.703 1.00 22.11 96 HIS A N 1
ATOM 730 C CA . HIS A 1 96 ? 32.746 38.182 12.628 1.00 22.11 96 HIS A CA 1
ATOM 731 C C . HIS A 1 96 ? 31.676 37.834 11.615 1.00 20.37 96 HIS A C 1
ATOM 732 O O . HIS A 1 96 ? 30.549 37.876 11.923 1.00 22.28 96 HIS A O 1
ATOM 739 N N . VAL A 1 97 ? 32.080 37.477 10.414 1.00 21.23 97 VAL A N 1
ATOM 740 C CA . VAL A 1 97 ? 31.155 37.055 9.412 1.00 19.46 97 VAL A CA 1
ATOM 741 C C . VAL A 1 97 ? 31.247 35.547 9.289 1.00 19.83 97 VAL A C 1
ATOM 742 O O . VAL A 1 97 ? 32.272 35.019 9.001 1.00 19.58 97 VAL A O 1
ATOM 746 N N . THR A 1 98 ? 30.133 34.894 9.494 1.00 18.57 98 THR A N 1
ATOM 747 C CA . THR A 1 98 ? 29.988 33.462 9.392 1.00 20.02 98 THR A CA 1
ATOM 748 C C . THR A 1 98 ? 28.939 33.127 8.318 1.00 19.92 98 THR A C 1
ATOM 749 O O . THR A 1 98 ? 27.933 33.758 8.228 1.00 18.45 98 THR A O 1
ATOM 753 N N . ILE A 1 99 ? 29.225 32.115 7.525 1.00 18.98 99 ILE A N 1
ATOM 754 C CA . ILE A 1 99 ? 28.348 31.679 6.473 1.00 19.36 99 ILE A CA 1
ATOM 755 C C . ILE A 1 99 ? 27.649 30.409 6.895 1.00 18.62 99 ILE A C 1
ATOM 756 O O . ILE A 1 99 ? 28.275 29.484 7.278 1.00 18.80 99 ILE A O 1
ATOM 761 N N . TYR A 1 100 ? 26.341 30.418 6.773 1.00 16.74 100 TYR A N 1
ATOM 762 C CA . TYR A 1 100 ? 25.473 29.330 7.125 1.00 16.93 100 TYR A CA 1
ATOM 763 C C . TYR A 1 100 ? 24.669 28.803 5.940 1.00 18.86 100 TYR A C 1
ATOM 764 O O . TYR A 1 100 ? 24.176 29.557 5.172 1.00 17.00 100 TYR A O 1
ATOM 773 N N . GLY A 1 101 ? 24.557 27.501 5.810 1.00 18.85 101 GLY A N 1
ATOM 774 C CA . GLY A 1 101 ? 23.659 26.913 4.839 1.00 19.46 101 GLY A CA 1
ATOM 775 C C . GLY A 1 101 ? 23.848 25.438 4.532 1.00 21.51 101 GLY A C 1
ATOM 776 O O . GLY A 1 101 ? 24.733 24.815 5.040 1.00 21.19 101 GLY A O 1
ATOM 777 N N . PRO A 1 102 ? 23.024 24.915 3.660 1.00 21.67 102 PRO A N 1
ATOM 778 C CA . PRO A 1 102 ? 21.992 25.680 2.979 1.00 21.21 102 PRO A CA 1
ATOM 779 C C . PRO A 1 102 ? 20.701 25.772 3.761 1.00 21.57 102 PRO A C 1
ATOM 780 O O . PRO A 1 102 ? 20.643 25.288 4.840 1.00 22.10 102 PRO A O 1
ATOM 784 N N . ALA A 1 103 ? 19.684 26.366 3.182 1.00 20.97 103 ALA A N 1
ATOM 785 C CA . ALA A 1 103 ? 18.450 26.531 3.876 1.00 21.23 103 ALA A CA 1
ATOM 786 C C . ALA A 1 103 ? 17.861 25.179 4.251 1.00 22.74 103 ALA A C 1
ATOM 787 O O . ALA A 1 103 ? 17.944 24.246 3.521 1.00 22.23 103 ALA A O 1
ATOM 789 N N . ILE A 1 104 ? 17.356 25.080 5.458 1.00 22.35 104 ILE A N 1
ATOM 790 C CA . ILE A 1 104 ? 16.755 23.871 5.949 1.00 22.29 104 ILE A CA 1
ATOM 791 C C . ILE A 1 104 ? 15.231 23.951 6.313 1.00 22.08 104 ILE A C 1
ATOM 792 O O . ILE A 1 104 ? 14.572 22.959 6.431 1.00 21.46 104 ILE A O 1
ATOM 797 N N . TRP A 1 105 ? 14.720 25.146 6.531 1.00 19.10 105 TRP A N 1
ATOM 798 C CA . TRP A 1 105 ? 13.331 25.380 6.810 1.00 19.99 105 TRP A CA 1
ATOM 799 C C . TRP A 1 105 ? 12.997 26.806 6.419 1.00 20.62 105 TRP A C 1
ATOM 800 O O . TRP A 1 105 ? 13.819 27.657 6.527 1.00 20.16 105 TRP A O 1
ATOM 811 N N . SER A 1 106 ? 11.774 27.005 5.980 1.00 21.46 106 SER A N 1
ATOM 812 C CA . SER A 1 106 ? 11.227 28.304 5.672 1.00 22.55 106 SER A CA 1
ATOM 813 C C . SER A 1 106 ? 9.742 28.390 5.873 1.00 22.24 106 SER A C 1
ATOM 814 O O . SER A 1 106 ? 9.036 27.485 5.639 1.00 21.53 106 SER A O 1
ATOM 817 N N . THR A 1 107 ? 9.298 29.541 6.297 1.00 21.21 107 THR A N 1
ATOM 818 C CA . THR A 1 107 ? 7.922 29.886 6.237 1.00 20.38 107 THR A CA 1
ATOM 819 C C . THR A 1 107 ? 7.565 30.233 4.759 1.00 20.88 107 THR A C 1
ATOM 820 O O . THR A 1 107 ? 8.416 30.436 3.957 1.00 20.63 107 THR A O 1
ATOM 824 N N . PRO A 1 108 ? 6.287 30.312 4.471 1.00 21.19 108 PRO A N 1
ATOM 825 C CA . PRO A 1 108 ? 5.806 30.499 3.122 1.00 22.49 108 PRO A CA 1
ATOM 826 C C . PRO A 1 108 ? 6.097 31.840 2.527 1.00 25.27 108 PRO A C 1
ATOM 827 O O . PRO A 1 108 ? 6.198 32.782 3.228 1.00 26.60 108 PRO A O 1
ATOM 831 N N . ALA A 1 109 ? 6.184 31.897 1.218 1.00 26.85 109 ALA A N 1
ATOM 832 C CA . ALA A 1 109 ? 6.372 33.128 0.473 1.00 29.62 109 ALA A CA 1
ATOM 833 C C . ALA A 1 109 ? 5.277 34.123 0.776 1.00 32.11 109 ALA A C 1
ATOM 834 O O . ALA A 1 109 ? 4.170 33.733 1.009 0.50 30.89 109 ALA A O 1
ATOM 836 N N . ALA A 1 110 ? 5.565 35.404 0.771 1.00 34.60 110 ALA A N 1
ATOM 837 C CA . ALA A 1 110 ? 4.512 36.390 0.800 1.00 38.18 110 ALA A CA 1
ATOM 838 C C . ALA A 1 110 ? 4.550 37.136 -0.533 0.50 39.48 110 ALA A C 1
ATOM 839 O O . ALA A 1 110 ? 5.513 37.810 -0.850 0.50 38.95 110 ALA A O 1
ATOM 841 N N . ALA A 1 111 ? 3.523 36.996 -1.346 1.00 42.65 111 ALA A N 1
ATOM 842 C CA . ALA A 1 111 ? 2.354 36.217 -1.073 1.00 44.20 111 ALA A CA 1
ATOM 843 C C . ALA A 1 111 ? 1.503 36.346 -2.325 1.00 45.10 111 ALA A C 1
ATOM 844 O O . ALA A 1 111 ? 1.882 35.896 -3.383 1.00 45.01 111 ALA A O 1
ATOM 846 N N . ASN B 2 1 ? 25.996 32.317 26.577 1.00 26.38 1 ASN B N 1
ATOM 847 C CA . ASN B 2 1 ? 24.910 33.117 26.063 1.00 24.30 1 ASN B CA 1
ATOM 848 C C . ASN B 2 1 ? 25.324 34.128 25.013 1.00 23.51 1 ASN B C 1
ATOM 849 O O . ASN B 2 1 ? 26.207 34.891 25.203 1.00 21.92 1 ASN B O 1
ATOM 854 N N . ILE B 2 2 ? 24.624 34.070 23.906 1.00 20.74 2 ILE B N 1
ATOM 855 C CA . ILE B 2 2 ? 24.810 34.943 22.774 1.00 20.81 2 ILE B CA 1
ATOM 856 C C . ILE B 2 2 ? 23.878 36.153 22.911 1.00 20.76 2 ILE B C 1
ATOM 857 O O . ILE B 2 2 ? 22.766 36.022 23.224 1.00 19.55 2 ILE B O 1
ATOM 862 N N . PRO B 2 3 ? 24.381 37.333 22.643 1.00 23.11 3 PRO B N 1
ATOM 863 C CA . PRO B 2 3 ? 23.583 38.542 22.747 1.00 22.57 3 PRO B CA 1
ATOM 864 C C . PRO B 2 3 ? 22.381 38.519 21.779 1.00 23.05 3 PRO B C 1
ATOM 865 O O . PRO B 2 3 ? 22.470 37.935 20.766 1.00 21.72 3 PRO B O 1
ATOM 869 N N . ARG B 2 4 ? 21.269 39.102 22.158 1.00 21.79 4 ARG B N 1
ATOM 870 C CA . ARG B 2 4 ? 20.118 39.149 21.308 1.00 22.78 4 ARG B CA 1
ATOM 871 C C . ARG B 2 4 ? 20.370 40.042 20.088 1.00 21.24 4 ARG B C 1
ATOM 872 O O . ARG B 2 4 ? 20.891 41.104 20.218 1.00 19.87 4 ARG B O 1
ATOM 880 N N . VAL B 2 5 ? 19.940 39.573 18.926 1.00 19.92 5 VAL B N 1
ATOM 881 C CA . VAL B 2 5 ? 19.909 40.332 17.683 1.00 18.19 5 VAL B CA 1
ATOM 882 C C . VAL B 2 5 ? 18.471 40.469 17.122 1.00 20.76 5 VAL B C 1
ATOM 883 O O . VAL B 2 5 ? 17.724 39.534 17.095 1.00 19.72 5 VAL B O 1
ATOM 887 N N . ARG B 2 6 ? 18.147 41.650 16.639 1.00 20.19 6 ARG B N 1
ATOM 888 C CA . ARG B 2 6 ? 16.796 41.999 16.271 1.00 20.18 6 ARG B CA 1
ATOM 889 C C . ARG B 2 6 ? 16.193 41.119 15.171 1.00 19.19 6 ARG B C 1
ATOM 890 O O . ARG B 2 6 ? 15.072 40.810 15.229 1.00 18.07 6 ARG B O 1
ATOM 898 N N . ASN B 2 7 ? 16.985 40.784 14.170 1.00 18.30 7 ASN B N 1
ATOM 899 C CA . ASN B 2 7 ? 16.527 40.082 12.990 1.00 17.43 7 ASN B CA 1
ATOM 900 C C . ASN B 2 7 ? 16.959 38.621 12.836 1.00 18.28 7 ASN B C 1
ATOM 901 O O . ASN B 2 7 ? 16.538 37.979 11.940 1.00 18.88 7 ASN B O 1
ATOM 906 N N . VAL B 2 8 ? 17.792 38.125 13.740 1.00 18.57 8 VAL B N 1
ATOM 907 C CA . VAL B 2 8 ? 18.375 36.801 13.663 1.00 17.21 8 VAL B CA 1
ATOM 908 C C . VAL B 2 8 ? 18.410 36.105 15.019 1.00 20.27 8 VAL B C 1
ATOM 909 O O . VAL B 2 8 ? 18.749 36.727 15.962 1.00 18.75 8 VAL B O 1
ATOM 913 N N . LEU B 2 9 ? 18.095 34.820 15.061 1.00 20.17 9 LEU B N 1
ATOM 914 C CA . LEU B 2 9 ? 18.240 33.959 16.231 1.00 21.06 9 LEU B CA 1
ATOM 915 C C . LEU B 2 9 ? 19.279 32.877 15.923 1.00 21.43 9 LEU B C 1
ATOM 916 O O . LEU B 2 9 ? 19.193 32.276 14.910 1.00 20.75 9 LEU B O 1
ATOM 921 N N . PHE B 2 10 ? 20.238 32.682 16.808 1.00 20.20 10 PHE B N 1
ATOM 922 C CA . PHE B 2 10 ? 21.312 31.741 16.655 1.00 19.51 10 PHE B CA 1
ATOM 923 C C . PHE B 2 10 ? 21.030 30.472 17.464 1.00 20.16 10 PHE B C 1
ATOM 924 O O . PHE B 2 10 ? 20.318 30.534 18.418 1.00 18.99 10 PHE B O 1
ATOM 932 N N . SER B 2 11 ? 21.632 29.345 17.106 1.00 17.06 11 SER B N 1
ATOM 933 C CA . SER B 2 11 ? 21.364 28.097 17.808 1.00 17.40 11 SER B CA 1
ATOM 934 C C . SER B 2 11 ? 21.710 28.237 19.320 1.00 18.90 11 SER B C 1
ATOM 935 O O . SER B 2 11 ? 22.681 28.830 19.644 1.00 19.68 11 SER B O 1
ATOM 938 N N . SER B 2 12 ? 20.857 27.694 20.163 1.00 17.65 12 SER B N 1
ATOM 939 C CA . SER B 2 12 ? 20.873 27.751 21.623 1.00 18.55 12 SER B CA 1
ATOM 940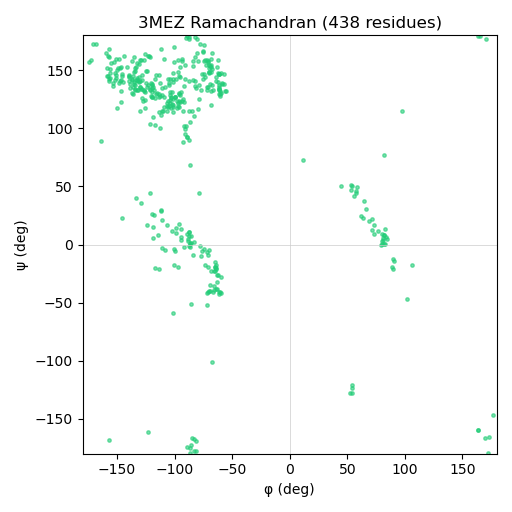 C C . SER B 2 12 ? 20.090 28.957 22.204 1.00 17.99 12 SER B C 1
ATOM 941 O O . SER B 2 12 ? 19.688 28.924 23.306 1.00 17.64 12 SER B O 1
ATOM 944 N N . GLN B 2 13 ? 19.877 29.991 21.411 1.00 17.29 13 GLN B N 1
ATOM 945 C CA . GLN B 2 13 ? 19.034 31.093 21.830 1.00 18.53 13 GLN B CA 1
ATOM 946 C C . GLN B 2 13 ? 17.540 30.689 21.954 1.00 19.35 13 GLN B C 1
ATOM 947 O O . GLN B 2 13 ? 17.055 29.815 21.300 1.00 18.94 13 GLN B O 1
ATOM 953 N N . VAL B 2 14 ? 16.838 31.382 22.807 1.00 17.39 14 VAL B N 1
ATOM 954 C CA . VAL B 2 14 ? 15.440 31.163 23.063 1.00 17.37 14 VAL B CA 1
ATOM 955 C C . VAL B 2 14 ? 14.615 32.456 23.029 1.00 18.52 14 VAL B C 1
ATOM 956 O O . VAL B 2 14 ? 15.122 33.492 23.238 1.00 19.23 14 VAL B O 1
ATOM 960 N N . MET B 2 15 ? 13.338 32.336 22.758 1.00 19.26 15 MET B N 1
ATOM 961 C CA . MET B 2 15 ? 12.409 33.434 22.824 1.00 21.11 15 MET B CA 1
ATOM 962 C C . MET B 2 15 ? 11.186 33.039 23.640 1.00 20.22 15 MET B C 1
ATOM 963 O O . MET B 2 15 ? 10.682 31.968 23.487 1.00 22.31 15 MET B O 1
ATOM 968 N N . TYR B 2 16 ? 10.746 33.915 24.518 1.00 20.43 16 TYR B N 1
ATOM 969 C CA . TYR B 2 16 ? 9.576 33.668 25.308 1.00 20.11 16 TYR B CA 1
ATOM 970 C C . TYR B 2 16 ? 8.825 34.933 25.714 1.00 21.30 16 TYR B C 1
ATOM 971 O O . TYR B 2 16 ? 9.358 35.999 25.685 1.00 21.07 16 TYR B O 1
ATOM 980 N N . ASP B 2 17 ? 7.565 34.774 26.060 1.00 21.76 17 ASP B N 1
ATOM 981 C CA . ASP B 2 17 ? 6.790 35.834 26.621 1.00 23.00 17 ASP B CA 1
ATOM 982 C C . ASP B 2 17 ? 6.767 37.108 25.781 1.00 22.34 17 ASP B C 1
ATOM 983 O O . ASP B 2 17 ? 7.050 38.138 26.269 1.00 20.04 17 ASP B O 1
ATOM 988 N N . ASN B 2 18 ? 6.463 36.942 24.505 1.00 22.10 18 ASN B N 1
ATOM 989 C CA . ASN B 2 18 ? 6.274 38.010 23.533 1.00 22.22 18 ASN B CA 1
ATOM 990 C C . ASN B 2 18 ? 7.540 38.606 22.940 1.00 22.56 18 ASN B C 1
ATOM 991 O O . ASN B 2 18 ? 7.480 39.533 22.215 1.00 23.11 18 ASN B O 1
ATOM 996 N N . ALA B 2 19 ? 8.662 37.986 23.215 1.00 20.64 19 ALA B N 1
ATOM 997 C CA . ALA B 2 19 ? 9.894 38.313 22.545 1.00 20.25 19 ALA B CA 1
ATOM 998 C C . ALA B 2 19 ? 9.759 38.087 21.025 1.00 20.12 19 ALA B C 1
ATOM 999 O O . ALA B 2 19 ? 9.035 37.264 20.613 1.00 20.36 19 ALA B O 1
ATOM 1001 N N . GLN B 2 20 ? 10.448 38.881 20.229 1.00 20.39 20 GLN B N 1
ATOM 1002 C CA . GLN B 2 20 ? 10.330 38.803 18.801 1.00 19.25 20 GLN B CA 1
ATOM 1003 C C . GLN B 2 20 ? 11.600 39.036 18.009 1.00 20.76 20 GLN B C 1
ATOM 1004 O O . GLN B 2 20 ? 12.558 39.580 18.493 1.00 19.57 20 GLN B O 1
ATOM 1010 N N . LEU B 2 21 ? 11.537 38.593 16.767 1.00 17.92 21 LEU B N 1
ATOM 1011 C CA . LEU B 2 21 ? 12.382 39.055 15.705 1.00 18.10 21 LEU B CA 1
ATOM 1012 C C . LEU B 2 21 ? 11.558 40.025 14.888 1.00 20.21 21 LEU B C 1
ATOM 1013 O O . LEU B 2 21 ? 10.379 39.880 14.807 1.00 20.74 21 LEU B O 1
ATOM 1018 N N . ALA B 2 22 ? 12.209 41.027 14.332 1.00 19.89 22 ALA B N 1
ATOM 1019 C CA . ALA B 2 22 ? 11.577 42.069 13.576 1.00 20.09 22 ALA B CA 1
ATOM 1020 C C . ALA B 2 22 ? 12.430 42.536 12.419 1.00 20.67 22 ALA B C 1
ATOM 1021 O O . ALA B 2 22 ? 13.596 42.687 12.574 1.00 19.93 22 ALA B O 1
ATOM 1023 N N . THR B 2 23 ? 11.810 42.786 11.275 1.00 21.93 23 THR B N 1
ATOM 1024 C CA . THR B 2 23 ? 12.383 43.561 10.194 1.00 22.96 23 THR B CA 1
ATOM 1025 C C . THR B 2 23 ? 11.304 44.217 9.359 1.00 22.20 23 THR B C 1
ATOM 1026 O O . THR B 2 23 ? 10.327 43.609 9.059 1.00 23.03 23 THR B O 1
ATOM 1030 N N . ARG B 2 24 ? 11.508 45.470 9.014 1.00 23.03 24 ARG B N 1
ATOM 1031 C CA . ARG B 2 24 ? 10.504 46.258 8.326 1.00 23.01 24 ARG B CA 1
ATOM 1032 C C . ARG B 2 24 ? 9.214 46.172 9.123 1.00 25.23 24 ARG B C 1
ATOM 1033 O O . ARG B 2 24 ? 9.243 46.413 10.259 1.00 23.74 24 ARG B O 1
ATOM 1041 N N . ASP B 2 25 ? 8.109 45.821 8.480 1.00 25.03 25 ASP B N 1
ATOM 1042 C CA . ASP B 2 25 ? 6.843 45.657 9.145 1.00 26.14 25 ASP B CA 1
ATOM 1043 C C . ASP B 2 25 ? 6.527 44.235 9.578 1.00 25.45 25 ASP B C 1
ATOM 1044 O O . ASP B 2 25 ? 5.475 43.983 10.028 1.00 26.19 25 ASP B O 1
ATOM 1049 N N . TYR B 2 26 ? 7.484 43.338 9.430 1.00 24.60 26 TYR B N 1
ATOM 1050 C CA . TYR B 2 26 ? 7.383 41.943 9.830 1.00 22.99 26 TYR B CA 1
ATOM 1051 C C . TYR B 2 26 ? 7.878 41.718 11.249 1.00 22.71 26 TYR B C 1
ATOM 1052 O O . TYR B 2 26 ? 8.814 42.300 11.668 1.00 21.28 26 TYR B O 1
ATOM 1061 N N . SER B 2 27 ? 7.205 40.842 11.954 1.00 22.95 27 SER B N 1
ATOM 1062 C CA . SER B 2 27 ? 7.678 40.312 13.209 1.00 23.85 27 SER B CA 1
ATOM 1063 C C . SER B 2 27 ? 7.410 38.815 13.395 1.00 23.08 27 SER B C 1
ATOM 1064 O O . SER B 2 27 ? 6.417 38.320 12.978 1.00 25.01 27 SER B O 1
ATOM 1067 N N . LEU B 2 28 ? 8.314 38.118 14.037 1.00 22.56 28 LEU B N 1
ATOM 1068 C CA . LEU B 2 28 ? 8.050 36.784 14.500 1.00 21.34 28 LEU B CA 1
ATOM 1069 C C . LEU B 2 28 ? 8.003 36.792 15.987 1.00 22.57 28 LEU B C 1
ATOM 1070 O O . LEU B 2 28 ? 9.011 36.936 16.581 1.00 21.67 28 LEU B O 1
ATOM 1075 N N . VAL B 2 29 ? 6.829 36.578 16.548 1.00 22.61 29 VAL B N 1
ATOM 1076 C CA . VAL B 2 29 ? 6.586 36.637 17.990 1.00 22.99 29 VAL B CA 1
ATOM 1077 C C . VAL B 2 29 ? 6.306 35.281 18.666 1.00 23.81 29 VAL B C 1
ATOM 1078 O O . VAL B 2 29 ? 5.454 34.557 18.261 1.00 23.71 29 VAL B O 1
ATOM 1082 N N . MET B 2 30 ? 7.052 34.979 19.711 1.00 23.55 30 MET B N 1
ATOM 1083 C CA . MET B 2 30 ? 6.736 33.859 20.562 1.00 22.58 30 MET B CA 1
ATOM 1084 C C . MET B 2 30 ? 5.844 34.412 21.644 1.00 23.63 30 MET B C 1
ATOM 1085 O O . MET B 2 30 ? 6.281 34.947 22.613 1.00 22.32 30 MET B O 1
ATOM 1090 N N . ARG B 2 31 ? 4.561 34.278 21.414 1.00 24.20 31 ARG B N 1
ATOM 1091 C CA . ARG B 2 31 ? 3.534 34.855 22.238 1.00 25.88 31 ARG B CA 1
ATOM 1092 C C . ARG B 2 31 ? 3.388 34.189 23.596 1.00 25.46 31 ARG B C 1
ATOM 1093 O O . ARG B 2 31 ? 3.723 33.056 23.766 1.00 24.18 31 ARG B O 1
ATOM 1101 N N . ASP B 2 32 ? 2.815 34.923 24.532 1.00 25.95 32 ASP B N 1
ATOM 1102 C CA . ASP B 2 32 ? 2.583 34.448 25.877 1.00 27.95 32 ASP B CA 1
ATOM 1103 C C . ASP B 2 32 ? 1.499 33.371 25.953 1.00 29.21 32 ASP B C 1
ATOM 1104 O O . ASP B 2 32 ? 1.234 32.876 26.995 1.00 30.61 32 ASP B O 1
ATOM 1109 N N . ASP B 2 33 ? 0.859 33.087 24.833 1.00 28.84 33 ASP B N 1
ATOM 1110 C CA . ASP B 2 33 ? -0.122 32.018 24.724 1.00 28.48 33 ASP B CA 1
ATOM 1111 C C . ASP B 2 33 ? 0.364 30.743 24.059 1.00 27.99 33 ASP B C 1
ATOM 1112 O O . ASP B 2 33 ? -0.417 29.906 23.772 1.00 27.54 33 ASP B O 1
ATOM 1117 N N . CYS B 2 34 ? 1.668 30.636 23.854 1.00 26.81 34 CYS B N 1
ATOM 1118 C CA . CYS B 2 34 ? 2.347 29.469 23.300 1.00 26.17 34 CYS B CA 1
ATOM 1119 C C . CYS B 2 34 ? 2.306 29.347 21.780 1.00 27.09 34 CYS B C 1
ATOM 1120 O O . CYS B 2 34 ? 2.762 28.387 21.261 1.00 26.54 34 CYS B O 1
ATOM 1123 N N . ASN B 2 35 ? 1.769 30.357 21.123 1.00 25.82 35 ASN B N 1
ATOM 1124 C CA . ASN B 2 35 ? 1.707 30.454 19.675 1.00 25.87 35 ASN B CA 1
ATOM 1125 C C . ASN B 2 35 ? 2.857 31.281 19.102 1.00 24.33 35 ASN B C 1
ATOM 1126 O O . ASN B 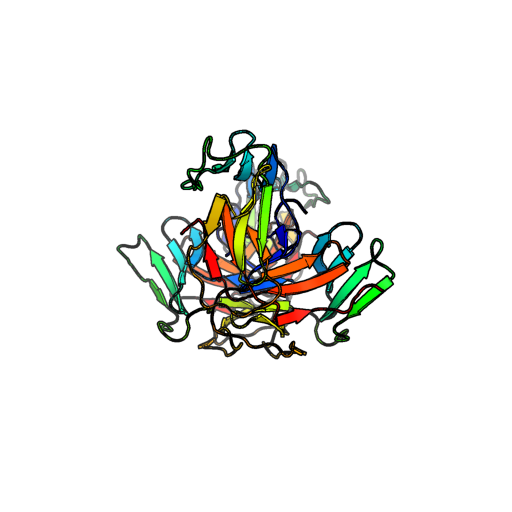2 35 ? 3.109 32.366 19.541 1.00 24.33 35 ASN B O 1
ATOM 1131 N N . LEU B 2 36 ? 3.519 30.735 18.104 1.00 24.03 36 LEU B N 1
ATOM 1132 C CA . LEU B 2 36 ? 4.594 31.410 17.414 1.00 23.11 36 LEU B CA 1
ATOM 1133 C C . LEU B 2 36 ? 4.014 31.997 16.164 1.00 23.72 36 LEU B C 1
ATOM 1134 O O . LEU B 2 36 ? 3.555 31.292 15.335 1.00 23.07 36 LEU B O 1
ATOM 1139 N N . VAL B 2 37 ? 4.047 33.293 16.043 1.00 23.43 37 VAL B N 1
ATOM 1140 C CA . VAL B 2 37 ? 3.333 33.952 14.989 1.00 26.02 37 VAL B CA 1
ATOM 1141 C C . VAL B 2 37 ? 4.185 34.884 14.149 1.00 25.97 37 VAL B C 1
ATOM 1142 O O . VAL B 2 37 ? 4.874 35.700 14.653 1.00 24.73 37 VAL B O 1
ATOM 1146 N N . LEU B 2 38 ? 4.075 34.771 12.848 1.00 26.19 38 LEU B N 1
ATOM 1147 C CA . LEU B 2 38 ? 4.746 35.669 11.978 1.00 26.34 38 LEU B CA 1
ATOM 1148 C C . LEU B 2 38 ? 3.743 36.595 11.294 1.00 28.57 38 LEU B C 1
ATOM 1149 O O . LEU B 2 38 ? 2.896 36.167 10.585 1.00 25.72 38 LEU B O 1
ATOM 1154 N N . THR B 2 39 ? 3.870 37.881 11.542 1.00 29.66 39 THR B N 1
ATOM 1155 C CA . THR B 2 39 ? 2.903 38.835 11.070 1.00 32.92 39 THR B CA 1
ATOM 1156 C C . THR B 2 39 ? 3.489 40.016 10.344 1.00 32.33 39 THR B C 1
ATOM 1157 O O . THR B 2 39 ? 4.598 40.345 10.537 1.00 31.75 39 THR B O 1
ATOM 1161 N N . LYS B 2 40 ? 2.647 40.652 9.546 1.00 34.94 40 LYS B N 1
ATOM 1162 C CA . LYS B 2 40 ? 2.977 41.797 8.749 1.00 35.90 40 LYS B CA 1
ATOM 1163 C C . LYS B 2 40 ? 2.048 42.953 9.054 1.00 38.28 40 LYS B C 1
ATOM 1164 O O . LYS B 2 40 ? 0.851 42.774 9.174 1.00 38.92 40 LYS B O 1
ATOM 1170 N N . GLY B 2 41 ? 2.620 44.144 9.194 1.00 38.87 41 GLY B N 1
ATOM 1171 C CA . GLY B 2 41 ? 1.881 45.352 9.490 1.00 39.61 41 GLY B CA 1
ATOM 1172 C C . GLY B 2 41 ? 1.540 45.572 10.936 1.00 40.45 41 GLY B C 1
ATOM 1173 O O . GLY B 2 41 ? 0.442 45.380 11.348 1.00 41.96 41 GLY B O 1
ATOM 1174 N N . SER B 2 42 ? 2.517 46.003 11.711 0.50 39.38 42 SER B N 1
ATOM 1175 C CA . SER B 2 42 ? 2.423 46.016 13.170 0.50 38.20 42 SER B CA 1
ATOM 1176 C C . SER B 2 42 ? 1.258 45.258 13.788 0.50 38.82 42 SER B C 1
ATOM 1177 O O . SER B 2 42 ? 0.383 45.875 14.373 0.50 39.33 42 SER B O 1
ATOM 1180 N N . LYS B 2 43 ? 1.340 43.925 13.747 0.50 39.30 43 LYS B N 1
ATOM 1181 C CA . LYS B 2 43 ? 0.451 43.055 14.502 0.50 39.51 43 LYS B CA 1
ATOM 1182 C C . LYS B 2 43 ? -0.626 42.315 13.768 0.50 41.79 43 LYS B C 1
ATOM 1183 O O . LYS B 2 43 ? -1.197 41.405 14.320 0.50 42.05 43 LYS B O 1
ATOM 1189 N N . THR B 2 44 ? -0.989 42.700 12.574 1.00 44.18 44 THR B N 1
ATOM 1190 C CA . THR B 2 44 ? -2.282 42.224 12.169 1.00 46.56 44 THR B CA 1
ATOM 1191 C C . THR B 2 44 ? -2.432 41.048 11.228 1.00 45.98 44 THR B C 1
ATOM 1192 O O . THR B 2 44 ? -3.017 40.082 11.580 1.00 47.15 44 THR B O 1
ATOM 1196 N N . ASN B 2 45 ? -1.896 41.124 10.039 1.00 45.78 45 ASN B N 1
ATOM 1197 C CA . ASN B 2 45 ? -2.075 40.057 9.084 1.00 44.13 45 ASN B CA 1
ATOM 1198 C C . ASN B 2 45 ? -1.111 38.945 9.426 1.00 41.99 45 ASN B C 1
ATOM 1199 O O . ASN B 2 45 ? 0.061 39.121 9.339 0.50 40.45 45 ASN B O 1
ATOM 1204 N N . ILE B 2 46 ? -1.620 37.786 9.776 1.00 39.78 46 ILE B N 1
ATOM 1205 C CA . ILE B 2 46 ? -0.796 36.674 10.136 1.00 38.08 46 ILE B CA 1
ATOM 1206 C C . ILE B 2 46 ? -0.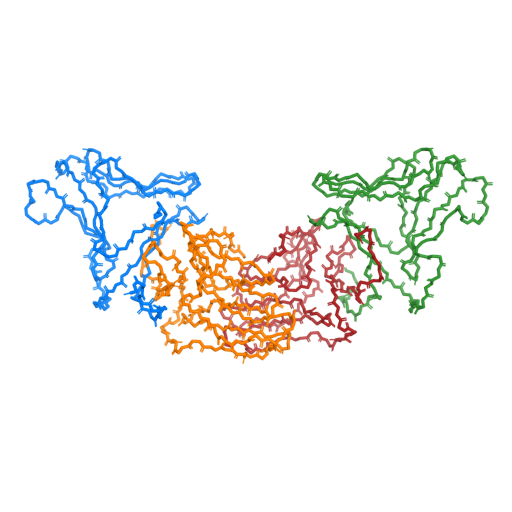322 35.943 8.914 1.00 37.15 46 ILE B C 1
ATOM 1207 O O . ILE B 2 46 ? -1.103 35.390 8.216 1.00 38.58 46 ILE B O 1
ATOM 1212 N N . VAL B 2 47 ? 0.954 36.024 8.609 1.00 34.74 47 VAL B N 1
ATOM 1213 C CA . VAL B 2 47 ? 1.568 35.229 7.548 1.00 33.77 47 VAL B CA 1
ATOM 1214 C C . VAL B 2 47 ? 1.721 33.723 7.791 1.00 33.08 47 VAL B C 1
ATOM 1215 O O . VAL B 2 47 ? 1.575 32.939 6.894 1.00 30.64 47 VAL B O 1
ATOM 1219 N N . TRP B 2 48 ? 2.090 33.358 9.002 1.00 31.02 48 TRP B N 1
ATOM 1220 C CA . TRP B 2 48 ? 2.287 31.983 9.413 1.00 30.28 48 TRP B CA 1
ATOM 1221 C C . TRP B 2 48 ? 2.126 31.918 10.909 1.00 30.26 48 TRP B C 1
ATOM 1222 O O . TRP B 2 48 ? 2.400 32.878 11.571 1.00 28.74 48 TRP B O 1
ATOM 1233 N N . GLU B 2 49 ? 1.684 30.780 11.405 1.00 28.82 49 GLU B N 1
ATOM 1234 C CA . GLU B 2 49 ? 1.612 30.528 12.824 1.00 30.32 49 GLU B CA 1
ATOM 1235 C C . GLU B 2 49 ? 1.807 29.050 13.136 1.00 29.52 49 GLU B C 1
ATOM 1236 O O . GLU B 2 49 ? 1.543 28.210 12.332 1.00 27.64 49 GLU B O 1
ATOM 1242 N N . SER B 2 50 ? 2.317 28.750 14.306 1.00 27.55 50 SER B N 1
ATOM 1243 C CA . SER B 2 50 ? 2.417 27.385 14.727 1.00 27.03 50 SER B CA 1
ATOM 1244 C C . SER B 2 50 ? 1.047 26.804 15.050 1.00 27.79 50 SER B C 1
ATOM 1245 O O . SER B 2 50 ? 0.881 25.642 15.050 1.00 28.88 50 SER B O 1
ATOM 1248 N N . GLY B 2 51 ? 0.081 27.653 15.291 1.00 28.41 51 GLY B N 1
ATOM 1249 C CA . GLY B 2 51 ? -1.212 27.241 15.768 1.00 28.98 51 GLY B CA 1
ATOM 1250 C C . GLY B 2 51 ? -1.204 26.463 17.066 1.00 30.30 51 GLY B C 1
ATOM 1251 O O . GLY B 2 51 ? -1.840 25.473 17.178 1.00 29.23 51 GLY B O 1
ATOM 1252 N N . THR B 2 52 ? -0.431 26.932 18.030 1.00 28.66 52 THR B N 1
ATOM 1253 C CA . THR B 2 52 ? -0.287 26.268 19.298 1.00 29.98 52 THR B CA 1
ATOM 1254 C C . THR B 2 52 ? -0.773 27.111 20.435 1.00 31.28 52 THR B C 1
ATOM 1255 O O . THR B 2 52 ? -0.365 26.937 21.521 1.00 31.79 52 THR B O 1
ATOM 1259 N N . SER B 2 53 ? -1.674 28.023 20.155 1.00 32.41 53 SER B N 1
ATOM 1260 C CA . SER B 2 53 ? -2.252 28.865 21.166 1.00 35.05 53 SER B CA 1
ATOM 1261 C C . SER B 2 53 ? -2.991 28.069 22.211 1.00 36.22 53 SER B C 1
ATOM 1262 O O . SER B 2 53 ? -3.703 27.167 21.888 1.00 36.77 53 SER B O 1
ATOM 1265 N N . GLY B 2 54 ? -2.790 28.396 23.476 1.00 35.44 54 GLY B N 1
ATOM 1266 C CA . GLY B 2 54 ? -3.396 27.688 24.574 1.00 35.81 54 GLY B CA 1
ATOM 1267 C C . GLY B 2 54 ? -2.715 26.410 25.019 1.00 35.46 54 GLY B C 1
ATOM 1268 O O . GLY B 2 54 ? -3.152 25.745 25.915 1.00 35.50 54 GLY B O 1
ATOM 1269 N N . ARG B 2 55 ? -1.633 26.066 24.365 1.00 34.81 55 ARG B N 1
ATOM 1270 C CA . ARG B 2 55 ? -0.830 24.937 24.760 1.00 35.16 55 ARG B CA 1
ATOM 1271 C C . ARG B 2 55 ? 0.023 25.111 26.013 1.00 34.94 55 ARG B C 1
ATOM 1272 O O . ARG B 2 55 ? 0.566 24.162 26.500 1.00 38.32 55 ARG B O 1
ATOM 1280 N N . GLY B 2 56 ? 0.265 26.324 26.449 1.00 33.46 56 GLY B N 1
ATOM 1281 C CA . GLY B 2 56 ? 0.982 26.531 27.689 1.00 33.11 56 GLY B CA 1
ATOM 1282 C C . GLY B 2 56 ? 1.027 27.973 28.140 1.00 32.96 56 GLY B C 1
ATOM 1283 O O . GLY B 2 56 ? 0.881 28.834 27.343 1.00 34.35 56 GLY B O 1
ATOM 1284 N N . GLN B 2 57 ? 1.260 28.240 29.410 1.00 31.73 57 GLN B N 1
ATOM 1285 C CA . GLN B 2 57 ? 1.500 29.609 29.789 1.00 30.91 57 GLN B CA 1
ATOM 1286 C C . GLN B 2 57 ? 2.968 30.051 29.982 1.00 29.36 57 GLN B C 1
ATOM 1287 O O . GLN B 2 57 ? 3.210 31.195 30.204 1.00 28.80 57 GLN B O 1
ATOM 1293 N N . HIS B 2 58 ? 3.906 29.128 29.907 1.00 25.55 58 HIS B N 1
ATOM 1294 C CA . HIS B 2 58 ? 5.320 29.447 30.024 1.00 24.33 58 HIS B CA 1
ATOM 1295 C C . HIS B 2 58 ? 6.161 28.860 28.869 1.00 23.92 58 HIS B C 1
ATOM 1296 O O . HIS B 2 58 ? 7.252 28.423 29.082 1.00 24.39 58 HIS B O 1
ATOM 1303 N N . CYS B 2 59 ? 5.601 28.833 27.667 1.00 22.35 59 CYS B N 1
ATOM 1304 C CA . CYS B 2 59 ? 6.260 28.253 26.499 1.00 23.59 59 CYS B CA 1
ATOM 1305 C C . CYS B 2 59 ? 7.442 29.055 26.003 1.00 23.02 59 CYS B C 1
ATOM 1306 O O . CYS B 2 59 ? 7.463 30.235 26.153 1.00 23.45 59 CYS B O 1
ATOM 1309 N N . PHE B 2 60 ? 8.425 28.362 25.472 1.00 22.08 60 PHE B N 1
ATOM 1310 C CA . PHE B 2 60 ? 9.574 28.971 24.854 1.00 21.53 60 PHE B CA 1
ATOM 1311 C C . PHE B 2 60 ? 9.915 28.329 23.525 1.00 20.77 60 PHE B C 1
ATOM 1312 O O . PHE B 2 60 ? 9.711 27.176 23.341 1.00 22.92 60 PHE B O 1
ATOM 1320 N N . MET B 2 61 ? 10.464 29.123 22.637 1.00 20.90 61 MET B N 1
ATOM 1321 C CA . MET B 2 61 ? 11.014 28.667 21.394 1.00 20.37 61 MET B CA 1
ATOM 1322 C C . MET B 2 61 ? 12.545 28.653 21.396 1.00 19.98 61 MET B C 1
ATOM 1323 O O . MET B 2 61 ? 13.163 29.508 21.925 1.00 18.91 61 MET B O 1
ATOM 1328 N N . ARG B 2 62 ? 13.103 27.606 20.825 1.00 18.35 62 ARG B N 1
ATOM 1329 C CA . ARG B 2 62 ? 14.516 27.401 20.794 1.00 18.97 62 ARG B CA 1
ATOM 1330 C C . ARG B 2 62 ? 14.973 26.883 19.449 1.00 18.97 62 ARG B C 1
ATOM 1331 O O . ARG B 2 62 ? 14.421 25.977 18.942 1.00 18.11 62 ARG B O 1
ATOM 1339 N N . LEU B 2 63 ? 16.037 27.461 18.941 1.00 18.50 63 LEU B N 1
ATOM 1340 C CA . LEU B 2 63 ? 16.682 26.981 17.756 1.00 19.46 63 LEU B CA 1
ATOM 1341 C C . LEU B 2 63 ? 17.823 26.076 18.183 1.00 20.77 63 LEU B C 1
ATOM 1342 O O . LEU B 2 63 ? 18.694 26.453 18.914 1.00 18.94 63 LEU B O 1
ATOM 1347 N N . GLY B 2 64 ? 17.750 24.853 17.701 1.00 20.06 64 GLY B N 1
ATOM 1348 C CA . GLY B 2 64 ? 18.683 23.820 18.027 1.00 20.30 64 GLY B CA 1
ATOM 1349 C C . GLY B 2 64 ? 19.931 23.756 17.176 1.00 21.11 64 GLY B C 1
ATOM 1350 O O . GLY B 2 64 ? 20.086 24.496 16.276 1.00 20.91 64 GLY B O 1
ATOM 1351 N N . HIS B 2 65 ? 20.777 22.792 17.484 1.00 20.49 65 HIS B N 1
ATOM 1352 C CA . HIS B 2 65 ? 22.024 22.594 16.788 1.00 20.83 65 HIS B CA 1
ATOM 1353 C C . HIS B 2 65 ? 21.974 21.542 15.668 1.00 20.78 65 HIS B C 1
ATOM 1354 O O . HIS B 2 65 ? 22.969 21.032 15.255 1.00 22.27 65 HIS B O 1
ATOM 1361 N N . SER B 2 66 ? 20.772 21.220 15.242 1.00 22.74 66 SER B N 1
ATOM 1362 C CA . SER B 2 66 ? 20.502 20.548 13.992 1.00 23.97 66 SER B CA 1
ATOM 1363 C C . SER B 2 66 ? 19.525 21.353 13.108 1.00 25.55 66 SER B C 1
ATOM 1364 O O . SER B 2 66 ? 18.924 20.833 12.197 1.00 25.59 66 SER B O 1
ATOM 1367 N N . GLY B 2 67 ? 19.361 22.627 13.416 1.00 25.46 67 GLY B N 1
ATOM 1368 C CA . GLY B 2 67 ? 18.462 23.468 12.679 1.00 23.88 67 GLY B CA 1
ATOM 1369 C C . GLY B 2 67 ? 16.991 23.351 13.032 1.00 22.33 67 GLY B C 1
ATOM 1370 O O . GLY B 2 67 ? 16.196 23.973 12.432 1.00 22.71 67 GLY B O 1
ATOM 1371 N N . GLU B 2 68 ? 16.649 22.540 14.010 1.00 21.09 68 GLU B N 1
ATOM 1372 C CA . GLU B 2 68 ? 15.271 22.374 14.437 1.00 22.19 68 GLU B CA 1
ATOM 1373 C C . GLU B 2 68 ? 14.740 23.541 15.249 1.00 23.22 68 GLU B C 1
ATOM 1374 O O . GLU B 2 68 ? 15.443 24.039 16.035 1.00 24.39 68 GLU B O 1
ATOM 1380 N N . LEU B 2 69 ? 13.489 23.916 15.069 1.00 23.15 69 LEU B N 1
ATOM 1381 C CA . LEU B 2 69 ? 12.809 24.861 15.934 1.00 25.33 69 LEU B CA 1
ATOM 1382 C C . LEU B 2 69 ? 11.739 24.182 16.760 1.00 26.49 69 LEU B C 1
ATOM 1383 O O . LEU B 2 69 ? 10.769 23.748 16.223 1.00 26.68 69 LEU B O 1
ATOM 1388 N N . ASP B 2 70 ? 11.925 24.155 18.067 1.00 25.31 70 ASP B N 1
ATOM 1389 C CA . ASP B 2 70 ? 11.009 23.570 19.024 1.00 25.66 70 ASP B CA 1
ATOM 1390 C C . ASP B 2 70 ? 10.286 24.630 19.838 1.00 25.69 70 ASP B C 1
ATOM 1391 O O . ASP B 2 70 ? 10.892 25.544 20.272 1.00 25.06 70 ASP B O 1
ATOM 1396 N N . ILE B 2 71 ? 8.992 24.472 20.014 1.00 23.82 71 ILE B N 1
ATOM 1397 C CA . ILE B 2 71 ? 8.247 25.178 21.003 1.00 24.94 71 ILE B CA 1
ATOM 1398 C C . ILE B 2 71 ? 8.001 24.234 22.179 1.00 25.19 71 ILE B C 1
ATOM 1399 O O . ILE B 2 71 ? 7.417 23.204 22.042 1.00 26.11 71 ILE B O 1
ATOM 1404 N N . THR B 2 72 ? 8.478 24.649 23.334 1.00 24.45 72 THR B N 1
ATOM 1405 C CA . THR B 2 72 ? 8.615 23.837 24.500 1.00 23.82 72 THR B CA 1
ATOM 1406 C C . THR B 2 72 ? 7.871 24.430 25.672 1.00 23.88 72 THR B C 1
ATOM 1407 O O . THR B 2 72 ? 7.899 25.591 25.862 1.00 22.69 72 THR B O 1
ATOM 1411 N N . ASP B 2 73 ? 7.178 23.612 26.418 1.00 23.64 73 ASP B N 1
ATOM 1412 C CA . ASP B 2 73 ? 6.516 24.055 27.628 1.00 23.77 73 ASP B CA 1
ATOM 1413 C C . ASP B 2 73 ? 7.381 24.010 28.892 1.00 21.55 73 ASP B C 1
ATOM 1414 O O . ASP B 2 73 ? 8.457 23.526 28.863 1.00 21.77 73 ASP B O 1
ATOM 1419 N N . ASP B 2 74 ? 6.839 24.458 30.006 1.00 22.10 74 ASP B N 1
ATOM 1420 C CA . ASP B 2 74 ? 7.602 24.499 31.249 1.00 23.55 74 ASP B CA 1
ATOM 1421 C C . ASP B 2 74 ? 8.088 23.128 31.676 1.00 25.11 74 ASP B C 1
ATOM 1422 O O . ASP B 2 74 ? 9.096 23.018 32.309 1.00 24.16 74 ASP B O 1
ATOM 1427 N N . ARG B 2 75 ? 7.365 22.095 31.290 1.00 26.49 75 ARG B N 1
ATOM 1428 C CA . ARG B 2 75 ? 7.680 20.741 31.678 1.00 28.33 75 ARG B CA 1
ATOM 1429 C C . ARG B 2 75 ? 8.685 20.125 30.741 1.00 27.65 75 ARG B C 1
ATOM 1430 O O . ARG B 2 75 ? 9.035 19.015 30.872 1.00 29.39 75 ARG B O 1
ATOM 1438 N N . LEU B 2 76 ? 9.122 20.898 29.782 1.00 27.43 76 LEU B N 1
ATOM 1439 C CA . LEU B 2 76 ? 10.038 20.488 28.758 1.00 27.37 76 LEU B CA 1
ATOM 1440 C C . LEU B 2 76 ? 9.451 19.562 27.689 1.00 29.28 76 LEU B C 1
ATOM 1441 O O . LEU B 2 76 ? 10.180 18.941 26.982 1.00 29.30 76 LEU B O 1
ATOM 1446 N N . ASN B 2 77 ? 8.137 19.480 27.586 1.00 29.37 77 ASN B N 1
ATOM 1447 C CA . ASN B 2 77 ? 7.516 18.752 26.489 1.00 29.78 77 ASN B CA 1
ATOM 1448 C C . ASN B 2 77 ? 7.465 19.658 25.256 1.00 30.50 77 ASN B C 1
ATOM 1449 O O . ASN B 2 77 ? 7.181 20.809 25.366 1.00 25.48 77 ASN B O 1
ATOM 1454 N N . THR B 2 78 ? 7.717 19.101 24.086 1.00 31.42 78 THR B N 1
ATOM 1455 C CA . THR B 2 78 ? 7.667 19.880 22.887 1.00 33.98 78 THR B CA 1
ATOM 1456 C C . THR B 2 78 ? 6.259 19.901 22.336 1.00 34.23 78 THR B C 1
ATOM 1457 O O . THR B 2 78 ? 5.707 18.918 22.018 1.00 36.48 78 THR B O 1
ATOM 1461 N N . VAL B 2 79 ? 5.694 21.070 22.336 1.00 33.58 79 VAL B N 1
ATOM 1462 C CA . VAL B 2 79 ? 4.446 21.465 21.724 1.00 33.69 79 VAL B CA 1
ATOM 1463 C C . VAL B 2 79 ? 4.408 21.501 20.178 1.00 33.51 79 VAL B C 1
ATOM 1464 O O . VAL B 2 79 ? 3.381 21.300 19.580 1.00 32.47 79 VAL B O 1
ATOM 1468 N N . PHE B 2 80 ? 5.513 21.876 19.561 1.00 31.99 80 PHE B N 1
ATOM 1469 C CA . PHE B 2 80 ? 5.630 21.972 18.114 1.00 31.27 80 PHE B CA 1
ATOM 1470 C C . PHE B 2 80 ? 7.075 21.778 17.738 1.00 31.61 80 PHE B C 1
ATOM 1471 O O . PHE B 2 80 ? 7.909 22.283 18.388 1.00 30.39 80 PHE B O 1
ATOM 1479 N N . VAL B 2 81 ? 7.367 21.053 16.683 1.00 30.42 81 VAL B N 1
ATOM 1480 C CA . VAL B 2 81 ? 8.690 21.053 16.160 1.00 31.03 81 VAL B CA 1
ATOM 1481 C C . VAL B 2 81 ? 8.675 21.150 14.642 1.00 32.56 81 VAL B C 1
ATOM 1482 O O . VAL B 2 81 ? 7.811 20.622 13.999 1.00 32.33 81 VAL B O 1
ATOM 1486 N N . SER B 2 82 ? 9.646 21.835 14.087 1.00 30.00 82 SER B N 1
ATOM 1487 C CA . SER B 2 82 ? 9.809 21.874 12.668 1.00 29.59 82 SER B CA 1
ATOM 1488 C C . SER B 2 82 ? 10.398 20.548 12.182 1.00 29.37 82 SER B C 1
ATOM 1489 O O . SER B 2 82 ? 10.874 19.762 12.966 1.00 27.39 82 SER B O 1
ATOM 1492 N N . ASN B 2 83 ? 10.338 20.299 10.886 1.00 29.06 83 ASN B N 1
ATOM 1493 C CA . ASN B 2 83 ? 10.722 18.998 10.377 1.00 30.27 83 ASN B CA 1
ATOM 1494 C C . ASN B 2 83 ? 12.205 18.851 10.097 1.00 32.53 83 ASN B C 1
ATOM 1495 O O . ASN B 2 83 ? 12.644 17.832 9.686 1.00 33.10 83 ASN B O 1
ATOM 1500 N N . THR B 2 84 ? 12.964 19.895 10.355 1.00 33.53 84 THR B N 1
ATOM 1501 C CA . THR B 2 84 ? 14.365 19.906 10.038 1.00 35.54 84 THR B CA 1
ATOM 1502 C C . THR B 2 84 ? 15.255 19.103 10.889 0.50 35.49 84 THR B C 1
ATOM 1503 O O . THR B 2 84 ? 15.071 19.024 12.058 1.00 37.58 84 THR B O 1
ATOM 1507 N N . VAL B 2 85 ? 16.260 18.518 10.281 1.00 36.32 85 VAL B N 1
ATOM 1508 C CA . VAL B 2 85 ? 17.366 18.042 11.042 1.00 35.81 85 VAL B CA 1
ATOM 1509 C C . VAL B 2 85 ? 18.609 17.741 10.261 0.50 34.44 85 VAL B C 1
ATOM 1510 O O . VAL B 2 85 ? 18.821 16.618 9.835 1.00 35.47 85 VAL B O 1
ATOM 1514 N N . GLY B 2 86 ? 19.426 18.765 10.128 1.00 32.56 86 GLY B N 1
ATOM 1515 C CA . GLY B 2 86 ? 20.681 18.718 9.448 1.00 30.41 86 GLY B CA 1
ATOM 1516 C C . GLY B 2 86 ? 21.810 18.230 10.297 1.00 29.83 86 GLY B C 1
ATOM 1517 O O . GLY B 2 86 ? 21.633 17.688 11.320 1.00 28.88 86 GLY B O 1
ATOM 1518 N N . GLN B 2 87 ? 23.001 18.422 9.808 1.00 31.07 87 GLN B N 1
ATOM 1519 C CA . GLN B 2 87 ? 24.202 17.979 10.465 1.00 31.67 87 GLN B CA 1
ATOM 1520 C C . GLN B 2 87 ? 24.454 18.817 11.737 1.00 31.74 87 GLN B C 1
ATOM 1521 O O . GLN B 2 87 ? 24.120 19.970 11.788 1.00 28.59 87 GLN B O 1
ATOM 1527 N N . GLU B 2 88 ? 25.049 18.220 12.752 1.00 29.70 88 GLU B N 1
ATOM 1528 C CA . GLU B 2 88 ? 25.297 18.925 13.972 1.00 28.60 88 GLU B CA 1
ATOM 1529 C C . GLU B 2 88 ? 26.198 20.106 13.757 1.00 26.76 88 GLU B C 1
ATOM 1530 O O . GLU B 2 88 ? 27.199 19.998 13.132 1.00 24.83 88 GLU B O 1
ATOM 1536 N N . GLY B 2 89 ? 25.820 21.228 14.330 1.00 25.42 89 GLY B N 1
ATOM 1537 C CA . GLY B 2 89 ? 26.561 22.438 14.185 1.00 23.33 89 GLY B CA 1
ATOM 1538 C C . GLY B 2 89 ? 25.726 23.633 14.596 1.00 22.43 89 GLY B C 1
ATOM 1539 O O . GLY B 2 89 ? 24.774 23.480 15.276 1.00 21.94 89 GLY B O 1
ATOM 1540 N N . ASP B 2 90 ? 26.120 24.798 14.128 1.00 19.66 90 ASP B N 1
ATOM 1541 C CA . ASP B 2 90 ? 25.506 26.062 14.473 1.00 20.31 90 ASP B CA 1
ATOM 1542 C C . ASP B 2 90 ? 24.625 26.585 13.336 1.00 19.81 90 ASP B C 1
ATOM 1543 O O . ASP B 2 90 ? 25.025 26.611 12.228 1.00 19.52 90 ASP B O 1
ATOM 1548 N N . TYR B 2 91 ? 23.421 26.974 13.676 1.00 19.02 91 TYR B N 1
ATOM 1549 C CA . TYR B 2 91 ? 22.402 27.373 12.733 1.00 19.39 91 TYR B CA 1
ATOM 1550 C C . TYR B 2 91 ? 21.885 28.792 13.016 1.00 20.65 91 TYR B C 1
ATOM 1551 O O . TYR B 2 91 ? 22.121 29.345 14.053 1.00 20.38 91 TYR B O 1
ATOM 1560 N N . VAL B 2 92 ? 21.242 29.377 12.035 1.00 18.68 92 VAL B N 1
ATOM 1561 C CA . VAL B 2 92 ? 20.723 30.679 12.176 1.00 20.40 92 VAL B CA 1
ATOM 1562 C C . VAL B 2 92 ? 19.308 30.751 11.605 1.00 20.14 92 VAL B C 1
ATOM 1563 O O . VAL B 2 92 ? 19.030 30.185 10.614 1.00 20.61 92 VAL B O 1
ATOM 1567 N N . LEU B 2 93 ? 18.422 31.387 12.329 1.00 18.39 93 LEU B N 1
ATOM 1568 C CA . LEU B 2 93 ? 17.073 31.689 11.893 1.00 18.14 93 LEU B CA 1
ATOM 1569 C C . LEU B 2 93 ? 17.068 33.177 11.580 1.00 18.47 93 LEU B C 1
ATOM 1570 O O . LEU B 2 93 ? 17.310 33.976 12.446 1.00 16.59 93 LEU B O 1
ATOM 1575 N N . ILE B 2 94 ? 16.797 33.514 10.340 1.00 18.05 94 ILE B N 1
ATOM 1576 C CA . ILE B 2 94 ? 16.747 34.874 9.890 1.00 17.59 94 ILE B CA 1
ATOM 1577 C C . ILE B 2 94 ? 15.341 35.319 9.501 1.00 18.23 94 ILE B C 1
ATOM 1578 O O . ILE B 2 94 ? 14.700 34.702 8.725 1.00 17.19 94 ILE B O 1
ATOM 1583 N N . LEU B 2 95 ? 14.891 36.430 10.045 1.00 17.04 95 LEU B N 1
ATOM 1584 C CA . LEU B 2 95 ? 13.663 37.007 9.567 1.00 18.40 95 LEU B CA 1
ATOM 1585 C C . LEU B 2 95 ? 14.021 37.957 8.447 1.00 18.27 95 LEU B C 1
ATOM 1586 O O . LEU B 2 95 ? 14.505 39.010 8.661 1.00 17.44 95 LEU B O 1
ATOM 1591 N N . GLN B 2 96 ? 13.808 37.491 7.240 1.00 18.78 96 GLN B N 1
ATOM 1592 C CA . GLN B 2 96 ? 14.211 38.181 6.032 1.00 17.90 96 GLN B CA 1
ATOM 1593 C C . GLN B 2 96 ? 13.313 39.324 5.542 1.00 18.85 96 GLN B C 1
ATOM 1594 O O . GLN B 2 96 ? 12.160 39.347 5.772 1.00 17.08 96 GLN B O 1
ATOM 1600 N N . ILE B 2 97 ? 13.897 40.201 4.753 1.00 19.66 97 ILE B N 1
ATOM 1601 C CA . ILE B 2 97 ? 13.191 41.332 4.182 1.00 23.08 97 ILE B CA 1
ATOM 1602 C C . ILE B 2 97 ? 12.079 40.955 3.223 1.00 23.60 97 ILE B C 1
ATOM 1603 O O . ILE B 2 97 ? 11.218 41.706 3.023 1.00 24.16 97 ILE B O 1
ATOM 1608 N N . ASN B 2 98 ? 12.113 39.748 2.695 1.00 24.86 98 ASN B N 1
ATOM 1609 C CA . ASN B 2 98 ? 11.087 39.234 1.815 1.00 25.17 98 ASN B CA 1
ATOM 1610 C C . ASN B 2 98 ? 9.897 38.597 2.549 1.00 25.24 98 ASN B C 1
ATOM 1611 O O . ASN B 2 98 ? 9.060 37.999 1.941 1.00 24.26 98 ASN B O 1
ATOM 1616 N N . GLY B 2 99 ? 9.877 38.729 3.863 1.00 23.56 99 GLY B N 1
ATOM 1617 C CA . GLY B 2 99 ? 8.832 38.222 4.704 1.00 22.23 99 GLY B CA 1
ATOM 1618 C C . GLY B 2 99 ? 8.876 36.765 5.148 1.00 21.31 99 GLY B C 1
ATOM 1619 O O . GLY B 2 99 ? 7.997 36.284 5.761 1.00 20.26 99 GLY B O 1
ATOM 1620 N N . GLN B 2 100 ? 9.935 36.079 4.836 1.00 19.06 100 GLN B N 1
ATOM 1621 C CA . GLN B 2 100 ? 10.078 34.699 5.216 1.00 20.27 100 GLN B CA 1
ATOM 1622 C C . GLN B 2 100 ? 11.019 34.584 6.371 1.00 19.26 100 GLN B C 1
ATOM 1623 O O . GLN B 2 100 ? 11.994 35.256 6.409 1.00 19.15 100 GLN B O 1
ATOM 1629 N N . ALA B 2 101 ? 10.708 33.681 7.274 1.00 18.52 101 ALA B N 1
ATOM 1630 C CA . ALA B 2 101 ? 11.621 33.240 8.297 1.00 18.45 101 ALA B CA 1
ATOM 1631 C C . ALA B 2 101 ? 12.266 31.962 7.825 1.00 18.03 101 ALA B C 1
ATOM 1632 O O . ALA B 2 101 ? 11.587 31.045 7.527 1.00 19.61 101 ALA B O 1
ATOM 1634 N N . VAL B 2 102 ? 13.583 31.978 7.737 1.00 17.47 102 VAL B N 1
ATOM 1635 C CA . VAL B 2 102 ? 14.406 30.910 7.208 1.00 18.41 102 VAL B CA 1
ATOM 1636 C C . VAL B 2 102 ? 15.545 30.465 8.136 1.00 17.86 102 VAL B C 1
ATOM 1637 O O . VAL B 2 102 ? 16.282 31.253 8.649 1.00 17.90 102 VAL B O 1
A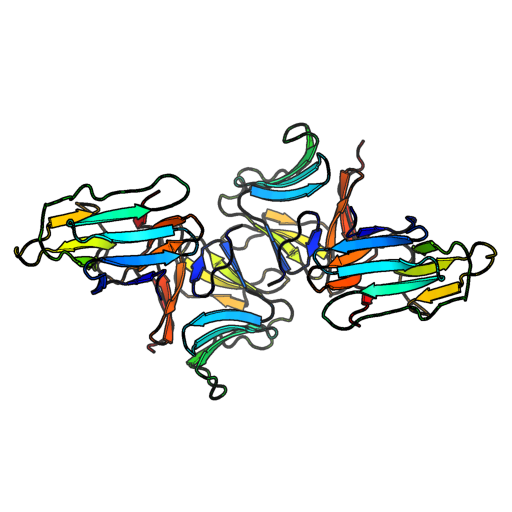TOM 1641 N N . VAL B 2 103 ? 15.673 29.165 8.280 1.00 18.98 103 VAL B N 1
ATOM 1642 C CA . VAL B 2 103 ? 16.751 28.586 9.033 1.00 19.36 103 VAL B CA 1
ATOM 1643 C C . VAL B 2 103 ? 17.807 28.134 8.055 1.00 19.80 103 VAL B C 1
ATOM 1644 O O . VAL B 2 103 ? 17.499 27.450 7.124 1.00 22.14 103 VAL B O 1
ATOM 1648 N N . TYR B 2 104 ? 19.031 28.571 8.281 1.00 19.99 104 TYR B N 1
ATOM 1649 C CA . TYR B 2 104 ? 20.188 28.209 7.527 1.00 19.10 104 TYR B CA 1
ATOM 1650 C C . TYR B 2 104 ? 21.266 27.562 8.409 1.00 21.06 104 TYR B C 1
ATOM 1651 O O . TYR B 2 104 ? 21.619 28.070 9.443 1.00 19.62 104 TYR B O 1
ATOM 1660 N N . GLY B 2 105 ? 21.800 26.454 7.949 1.00 18.80 105 GLY B N 1
ATOM 1661 C CA . GLY B 2 105 ? 22.985 25.872 8.528 1.00 20.97 105 GLY B CA 1
ATOM 1662 C C . GLY B 2 105 ? 23.350 24.510 8.006 1.00 20.85 105 GLY B C 1
ATOM 1663 O O . GLY B 2 105 ? 22.683 23.993 7.179 1.00 20.63 105 GLY B O 1
ATOM 1664 N N . PRO B 2 106 ? 24.412 23.932 8.517 1.00 22.16 106 PRO B N 1
ATOM 1665 C CA . PRO B 2 106 ? 25.234 24.501 9.578 1.00 23.02 106 PRO B CA 1
ATOM 1666 C C . PRO B 2 106 ? 26.237 25.525 9.098 1.00 23.75 106 PRO B C 1
ATOM 1667 O O . PRO B 2 106 ? 26.270 25.818 7.937 1.00 25.17 106 PRO B O 1
ATOM 1671 N N . ALA B 2 107 ? 27.053 26.047 9.985 1.00 23.39 107 ALA B N 1
ATOM 1672 C CA . ALA B 2 107 ? 28.012 27.021 9.578 1.00 23.47 107 ALA B CA 1
ATOM 1673 C C . ALA B 2 107 ? 29.014 26.361 8.671 1.00 25.02 107 ALA B C 1
ATOM 1674 O O . ALA B 2 107 ? 29.495 25.289 8.963 1.00 27.04 107 ALA B O 1
ATOM 1676 N N . VAL B 2 108 ? 29.286 27.006 7.565 1.00 22.15 108 VAL B N 1
ATOM 1677 C CA . VAL B 2 108 ? 30.281 26.570 6.649 1.00 22.96 108 VAL B CA 1
ATOM 1678 C C . VAL B 2 108 ? 31.699 27.042 6.966 1.00 22.47 108 VAL B C 1
ATOM 1679 O O . VAL B 2 108 ? 32.602 26.267 6.976 0.50 17.07 108 VAL B O 1
ATOM 1683 N N . TRP B 2 109 ? 31.872 28.335 7.175 1.00 21.98 109 TRP B N 1
ATOM 1684 C CA . TRP B 2 109 ? 33.150 28.961 7.429 1.00 20.01 109 TRP B CA 1
ATOM 1685 C C . TRP B 2 109 ? 32.942 30.285 8.149 1.00 21.74 109 TRP B C 1
ATOM 1686 O O . TRP B 2 109 ? 31.864 30.777 8.166 1.00 20.04 109 TRP B O 1
ATOM 1697 N N . SER B 2 110 ? 33.989 30.798 8.761 1.00 20.22 110 SER B N 1
ATOM 1698 C CA . SER B 2 110 ? 33.978 32.060 9.465 1.00 23.18 110 SER B CA 1
ATOM 1699 C C . SER B 2 110 ? 35.252 32.881 9.296 1.00 24.71 110 SER B C 1
ATOM 1700 O O . SER B 2 110 ? 36.293 32.351 9.059 1.00 25.11 110 SER B O 1
ATOM 1703 N N . THR B 2 111 ? 35.140 34.198 9.409 1.00 24.20 111 THR B N 1
ATOM 1704 C CA . THR B 2 111 ? 36.298 35.066 9.387 1.00 25.43 111 THR B CA 1
ATOM 1705 C C . THR B 2 111 ? 37.132 34.926 10.662 1.00 28.11 111 THR B C 1
ATOM 1706 O O . THR B 2 111 ? 38.202 35.440 10.753 1.00 27.64 111 THR B O 1
ATOM 1710 N N . ALA B 2 112 ? 36.593 34.209 11.622 1.00 30.06 112 ALA B N 1
ATOM 1711 C CA . ALA B 2 112 ? 37.085 34.142 12.989 1.00 34.61 112 ALA B CA 1
ATOM 1712 C C . ALA B 2 112 ? 38.429 33.517 13.342 1.00 37.63 112 ALA B C 1
ATOM 1713 O O . ALA B 2 112 ? 39.069 33.983 14.250 0.50 38.85 112 ALA B O 1
ATOM 1715 N N . ALA B 2 113 ? 38.842 32.421 12.765 1.00 40.92 113 ALA B N 1
ATOM 1716 C CA . ALA B 2 113 ? 38.342 31.878 11.575 1.00 42.68 113 ALA B CA 1
ATOM 1717 C C . ALA B 2 113 ? 37.632 30.602 11.889 1.00 43.80 113 ALA B C 1
ATOM 1718 O O . ALA B 2 113 ? 37.442 29.806 11.007 1.00 45.43 113 ALA B O 1
ATOM 1720 N N . ASP C 1 1 ? 25.310 41.738 47.843 1.00 23.51 1 ASP C N 1
ATOM 1721 C CA . ASP C 1 1 ? 24.888 42.389 46.621 1.00 22.95 1 ASP C CA 1
ATOM 1722 C C . ASP C 1 1 ? 23.683 43.312 46.772 1.00 20.13 1 ASP C C 1
ATOM 1723 O O . ASP C 1 1 ? 22.774 42.995 47.435 1.00 18.88 1 ASP C O 1
ATOM 1728 N N . ASN C 1 2 ? 23.761 44.467 46.134 1.00 17.80 2 ASN C N 1
ATOM 1729 C CA . ASN C 1 2 ? 22.844 45.553 46.352 1.00 17.08 2 ASN C CA 1
ATOM 1730 C C . ASN C 1 2 ? 21.459 45.410 45.704 1.00 15.68 2 ASN C C 1
ATOM 1731 O O . ASN C 1 2 ? 20.600 46.169 45.961 1.00 15.84 2 ASN C O 1
ATOM 1736 N N . ASN C 1 3 ? 21.308 44.421 44.854 1.00 14.18 3 ASN C N 1
ATOM 1737 C CA . ASN C 1 3 ? 20.032 44.103 44.286 1.00 14.91 3 ASN C CA 1
ATOM 1738 C C . ASN C 1 3 ? 19.208 43.046 45.078 1.00 15.41 3 ASN C C 1
ATOM 1739 O O . ASN C 1 3 ? 18.128 42.744 44.713 1.00 14.17 3 ASN C O 1
ATOM 1744 N N . VAL C 1 4 ? 19.782 42.522 46.146 1.00 13.94 4 VAL C N 1
ATOM 1745 C CA . VAL C 1 4 ? 19.170 41.474 46.944 1.00 14.62 4 VAL C CA 1
ATOM 1746 C C . VAL C 1 4 ? 19.129 41.735 48.466 1.00 15.60 4 VAL C C 1
ATOM 1747 O O . VAL C 1 4 ? 20.072 42.159 49.016 1.00 16.26 4 VAL C O 1
ATOM 1751 N N . LEU C 1 5 ? 18.002 41.463 49.109 1.00 14.84 5 LEU C N 1
ATOM 1752 C CA . LEU C 1 5 ? 17.875 41.446 50.556 1.00 15.41 5 LEU C CA 1
ATOM 1753 C C . LEU C 1 5 ? 17.301 40.100 50.964 1.00 15.34 5 LEU C C 1
ATOM 1754 O O . LEU C 1 5 ? 16.219 39.813 50.577 1.00 15.76 5 LEU C O 1
ATOM 1759 N N . LEU C 1 6 ? 18.058 39.337 51.731 1.00 13.47 6 LEU C N 1
ATOM 1760 C CA . LEU C 1 6 ? 17.637 38.080 52.321 1.00 14.10 6 LEU C CA 1
ATOM 1761 C C . LEU C 1 6 ? 17.076 38.197 53.729 1.00 14.09 6 LEU C C 1
ATOM 1762 O O . LEU C 1 6 ? 17.411 39.067 54.417 1.00 15.09 6 LEU C O 1
ATOM 1767 N N . THR C 1 7 ? 16.320 37.198 54.137 1.00 14.68 7 THR C N 1
ATOM 1768 C CA . THR C 1 7 ? 15.695 37.156 55.435 1.00 16.44 7 THR C CA 1
ATOM 1769 C C . THR C 1 7 ? 16.757 37.331 56.509 1.00 18.27 7 THR C C 1
ATOM 1770 O O . THR C 1 7 ? 17.764 36.728 56.491 1.00 18.17 7 THR C O 1
ATOM 1774 N N . GLY C 1 8 ? 16.485 38.203 57.434 1.00 20.33 8 GLY C N 1
ATOM 1775 C CA . GLY C 1 8 ? 17.351 38.444 58.562 1.00 21.92 8 GLY C CA 1
ATOM 1776 C C . GLY C 1 8 ? 18.379 39.524 58.343 1.00 23.55 8 GLY C C 1
ATOM 1777 O O . GLY C 1 8 ? 18.972 39.971 59.259 1.00 26.17 8 GLY C O 1
ATOM 1778 N N . ASP C 1 9 ? 18.574 39.928 57.116 1.00 20.22 9 ASP C N 1
ATOM 1779 C CA . ASP C 1 9 ? 19.362 41.086 56.813 1.00 21.64 9 ASP C CA 1
ATOM 1780 C C . ASP C 1 9 ? 18.593 42.393 56.950 1.00 22.02 9 ASP C C 1
ATOM 1781 O O . ASP C 1 9 ? 17.399 42.399 56.922 1.00 22.58 9 ASP C O 1
ATOM 1786 N N . VAL C 1 10 ? 19.318 43.484 57.060 1.00 22.09 10 VAL C N 1
ATOM 1787 C CA . VAL C 1 10 ? 18.721 44.779 57.297 1.00 24.19 10 VAL C CA 1
ATOM 1788 C C . VAL C 1 10 ? 19.181 45.846 56.312 1.00 24.04 10 VAL C C 1
ATOM 1789 O O . VAL C 1 10 ? 20.305 45.841 55.931 1.00 26.99 10 VAL C O 1
ATOM 1793 N N . ILE C 1 11 ? 18.327 46.772 55.944 1.00 21.18 11 ILE C N 1
ATOM 1794 C CA . ILE C 1 11 ? 18.785 47.931 55.239 1.00 21.75 11 ILE C CA 1
ATOM 1795 C C . ILE C 1 11 ? 18.753 49.057 56.270 1.00 22.58 11 ILE C C 1
ATOM 1796 O O . ILE C 1 11 ? 17.718 49.385 56.766 1.00 21.38 11 ILE C O 1
ATOM 1801 N N . HIS C 1 12 ? 19.898 49.648 56.550 1.00 21.63 12 HIS C N 1
ATOM 1802 C CA . HIS C 1 12 ? 20.035 50.719 57.516 1.00 21.74 12 HIS C CA 1
ATOM 1803 C C . HIS C 1 12 ? 19.501 52.062 57.024 1.00 20.53 12 HIS C C 1
ATOM 1804 O O . HIS C 1 12 ? 19.195 52.192 55.901 1.00 18.06 12 HIS C O 1
ATOM 1811 N N . THR C 1 13 ? 19.444 53.044 57.912 1.00 20.14 13 THR C N 1
ATOM 1812 C CA . THR C 1 13 ? 18.901 54.334 57.579 1.00 19.01 13 THR C CA 1
ATOM 1813 C C . THR C 1 13 ? 19.726 54.930 56.442 1.00 18.60 13 THR C C 1
ATOM 1814 O O . THR C 1 13 ? 20.891 54.924 56.488 1.00 18.89 13 THR C O 1
ATOM 1818 N N . ASP C 1 14 ? 19.032 55.382 55.417 1.00 18.19 14 ASP C N 1
ATOM 1819 C CA . ASP C 1 14 ? 19.556 56.014 54.225 1.00 18.80 14 ASP C CA 1
ATOM 1820 C C . ASP C 1 14 ? 20.449 55.059 53.390 1.00 19.24 14 ASP C C 1
ATOM 1821 O O . ASP C 1 14 ? 21.237 55.480 52.608 1.00 20.93 14 ASP C O 1
ATOM 1826 N N . ASN C 1 15 ? 20.257 53.775 53.568 1.00 17.09 15 ASN C N 1
ATOM 1827 C CA . ASN C 1 15 ? 20.764 52.791 52.664 1.00 17.88 15 ASN C CA 1
ATOM 1828 C C . ASN C 1 15 ? 19.665 52.275 51.707 1.00 17.04 15 ASN C C 1
ATOM 1829 O O . ASN C 1 15 ? 18.547 52.644 51.843 1.00 17.38 15 ASN C O 1
ATOM 1834 N N . GLN C 1 16 ? 20.048 51.522 50.693 1.00 14.51 16 GLN C N 1
ATOM 1835 C CA . GLN C 1 16 ? 19.139 51.110 49.664 1.00 15.31 16 GLN C CA 1
ATOM 1836 C C . GLN C 1 16 ? 19.561 49.886 48.884 1.00 15.84 16 GLN C C 1
ATOM 1837 O O . GLN C 1 16 ? 20.708 49.650 48.732 1.00 18.28 16 GLN C O 1
ATOM 1843 N N . LEU C 1 17 ? 18.596 49.156 48.367 1.00 15.98 17 LEU C N 1
ATOM 1844 C CA . LEU C 1 17 ? 18.766 48.329 47.215 1.00 13.96 17 LEU C CA 1
ATOM 1845 C C . LEU C 1 17 ? 18.824 49.209 45.972 1.00 16.91 17 LEU C C 1
ATOM 1846 O O . LEU C 1 17 ? 18.188 50.236 45.916 1.00 15.97 17 LEU C O 1
ATOM 1851 N N . SER C 1 18 ? 19.612 48.774 45.007 1.00 15.30 18 SER C N 1
ATOM 1852 C CA . SER C 1 18 ? 19.669 49.330 43.672 1.00 18.27 18 SER C CA 1
ATOM 1853 C C . SER C 1 18 ? 19.944 48.316 42.591 1.00 17.18 18 SER C C 1
ATOM 1854 O O . SER C 1 18 ? 20.600 47.339 42.809 1.00 18.03 18 SER C O 1
ATOM 1857 N N . TYR C 1 19 ? 19.360 48.564 41.449 1.00 16.23 19 TYR C N 1
ATOM 1858 C CA . TYR C 1 19 ? 19.755 47.951 40.219 1.00 16.54 19 TYR C CA 1
ATOM 1859 C C . TYR C 1 19 ? 19.543 48.932 39.075 1.00 17.81 19 TYR C C 1
ATOM 1860 O O . TYR C 1 19 ? 18.467 49.402 38.866 1.00 15.24 19 TYR C O 1
ATOM 1869 N N . GLU C 1 20 ? 20.598 49.219 38.350 1.00 18.31 20 GLU C N 1
ATOM 1870 C CA . GLU C 1 20 ? 20.516 50.136 37.223 1.00 22.46 20 GLU C CA 1
ATOM 1871 C C . GLU C 1 20 ? 19.908 51.467 37.687 1.00 24.21 20 GLU C C 1
ATOM 1872 O O . GLU C 1 20 ? 20.415 52.076 38.568 1.00 25.68 20 GLU C O 1
ATOM 1878 N N . SER C 1 21 ? 18.828 51.895 37.079 1.00 25.91 21 SER C N 1
ATOM 1879 C CA . SER C 1 21 ? 18.261 53.180 37.427 1.00 27.59 21 SER C CA 1
ATOM 1880 C C . SER C 1 21 ? 17.318 53.174 38.647 1.00 26.00 21 SER C C 1
ATOM 1881 O O . SER C 1 21 ? 16.941 54.207 39.109 1.00 25.95 21 SER C O 1
ATOM 1884 N N . ALA C 1 22 ? 16.976 52.001 39.128 1.00 20.87 22 ALA C N 1
ATOM 1885 C CA . ALA C 1 22 ? 16.027 51.845 40.200 1.00 20.48 22 ALA C CA 1
ATOM 1886 C C . ALA C 1 22 ? 16.717 51.729 41.546 1.00 18.76 22 ALA C C 1
ATOM 1887 O O . ALA C 1 22 ? 17.756 51.177 41.637 1.00 19.91 22 ALA C O 1
ATOM 1889 N N . ALA C 1 23 ? 16.092 52.298 42.562 1.00 17.29 23 ALA C N 1
ATOM 1890 C CA . ALA C 1 23 ? 16.497 52.237 43.958 1.00 16.13 23 ALA C CA 1
ATOM 1891 C C . ALA C 1 23 ? 15.315 52.054 44.920 1.00 16.43 23 ALA C C 1
ATOM 1892 O O . ALA C 1 23 ? 14.326 52.651 44.722 1.00 16.71 23 ALA C O 1
ATOM 1894 N N . PHE C 1 24 ? 15.489 51.254 45.953 1.00 15.21 24 PHE C N 1
ATOM 1895 C CA . PHE C 1 24 ? 14.519 51.020 47.023 1.00 14.50 24 PHE C CA 1
ATOM 1896 C C . PHE C 1 24 ? 15.192 51.519 48.319 1.00 14.47 24 PHE C C 1
ATOM 1897 O O . PHE C 1 24 ? 16.047 50.878 48.828 1.00 15.95 24 PHE C O 1
ATOM 1905 N N . VAL C 1 25 ? 14.802 52.678 48.792 1.00 13.70 25 VAL C N 1
ATOM 1906 C CA . VAL C 1 25 ? 15.515 53.403 49.811 1.00 13.77 25 VAL C CA 1
ATOM 1907 C C . VAL C 1 25 ? 14.820 53.491 51.155 1.00 15.48 25 VAL C C 1
ATOM 1908 O O . VAL C 1 25 ? 13.718 53.946 51.220 1.00 15.58 25 VAL C O 1
ATOM 1912 N N . MET C 1 26 ? 15.533 53.132 52.213 1.00 15.88 26 MET C N 1
ATOM 1913 C CA . MET C 1 26 ? 15.039 53.265 53.566 1.00 17.95 26 MET C CA 1
ATOM 1914 C C . MET C 1 26 ? 15.437 54.662 54.034 1.00 18.62 26 MET C C 1
ATOM 1915 O O . MET C 1 26 ? 16.509 54.856 54.437 1.00 20.90 26 MET C O 1
ATOM 1920 N N . GLN C 1 27 ? 14.552 55.625 53.858 1.00 18.87 27 GLN C N 1
ATOM 1921 C CA . GLN C 1 27 ? 14.878 57.030 54.053 1.00 19.02 27 GLN C CA 1
ATOM 1922 C C . GLN C 1 27 ? 15.020 57.490 55.481 1.00 19.85 27 GLN C C 1
ATOM 1923 O O . GLN C 1 27 ? 14.489 56.907 56.358 1.00 18.00 27 GLN C O 1
ATOM 1929 N N . GLY C 1 28 ? 15.728 58.588 55.659 1.00 19.75 28 GLY C N 1
ATOM 1930 C CA . GLY C 1 28 ? 15.897 59.220 56.945 1.00 21.74 28 GLY C CA 1
ATOM 1931 C C . GLY C 1 28 ? 14.632 59.763 57.550 1.00 22.49 28 GLY C C 1
ATOM 1932 O O . GLY C 1 28 ? 14.562 59.953 58.690 1.00 22.85 28 GLY C O 1
ATOM 1933 N N . ASP C 1 29 ? 13.649 60.036 56.726 1.00 23.14 29 ASP C N 1
ATOM 1934 C CA . ASP C 1 29 ? 12.336 60.453 57.187 1.00 23.62 29 ASP C CA 1
ATOM 1935 C C . ASP C 1 29 ? 11.433 59.275 57.591 1.00 24.17 29 ASP C C 1
ATOM 1936 O O . ASP C 1 29 ? 10.310 59.466 57.938 1.00 25.12 29 ASP C O 1
ATOM 1941 N N . CYS C 1 30 ? 11.974 58.075 57.509 1.00 21.58 30 CYS C N 1
ATOM 1942 C CA . CYS C 1 30 ? 11.290 56.825 57.796 1.00 20.64 30 CYS C CA 1
ATOM 1943 C C . CYS C 1 30 ? 10.371 56.264 56.673 1.00 19.36 30 CYS C C 1
ATOM 1944 O O . CYS C 1 30 ? 9.770 55.246 56.830 1.00 19.81 30 CYS C O 1
ATOM 1947 N N . ASN C 1 31 ? 10.293 56.960 55.561 1.00 17.91 31 ASN C N 1
ATOM 1948 C CA . ASN C 1 31 ? 9.580 56.492 54.400 1.00 16.86 31 ASN C CA 1
ATOM 1949 C C . ASN C 1 31 ? 10.440 55.539 53.581 1.00 18.28 31 ASN C C 1
ATOM 1950 O O . ASN C 1 31 ? 11.564 55.798 53.380 1.00 18.88 31 ASN C O 1
ATOM 1955 N N . LEU C 1 32 ? 9.862 54.450 53.129 1.00 17.67 32 LEU C N 1
ATOM 1956 C CA . LEU C 1 32 ? 10.557 53.504 52.294 1.00 17.89 32 LEU C CA 1
ATOM 1957 C C . LEU C 1 32 ? 10.015 53.681 50.911 1.00 17.50 32 LEU C C 1
ATOM 1958 O O . LEU C 1 32 ? 8.893 53.440 50.675 1.00 17.90 32 LEU C O 1
ATOM 1963 N N . VAL C 1 33 ? 10.856 54.120 50.002 1.00 18.43 33 VAL C N 1
ATOM 1964 C CA . VAL C 1 33 ? 10.405 54.408 48.671 1.00 18.36 33 VAL C CA 1
ATOM 1965 C C . VAL C 1 33 ? 11.212 53.817 47.515 1.00 18.36 33 VAL C C 1
ATOM 1966 O O . VAL C 1 33 ? 12.382 53.749 47.551 1.00 17.29 33 VAL C O 1
ATOM 1970 N N . LEU C 1 34 ? 10.486 53.360 46.524 1.00 17.94 34 LEU C N 1
ATOM 1971 C CA . LEU C 1 34 ? 11.026 52.835 45.312 1.00 17.30 34 LEU C CA 1
ATOM 1972 C C . LEU C 1 34 ? 11.020 53.973 44.314 1.00 18.35 34 LEU C C 1
ATOM 1973 O O . LEU C 1 34 ? 9.984 54.515 44.020 1.00 18.61 34 LEU C O 1
ATOM 1978 N N . TYR C 1 35 ? 12.197 54.332 43.851 1.00 17.33 35 TYR C N 1
ATOM 1979 C CA . TYR C 1 35 ? 12.395 55.300 42.783 1.00 19.66 35 TYR C CA 1
ATOM 1980 C C . TYR C 1 35 ? 12.788 54.551 41.498 1.00 21.63 35 TYR C C 1
ATOM 1981 O O . TYR C 1 35 ? 13.718 53.822 41.495 1.00 19.50 35 TYR C O 1
ATOM 1990 N N . ASN C 1 36 ? 12.025 54.749 40.433 1.00 19.72 36 ASN C N 1
ATOM 1991 C CA . ASN C 1 36 ? 12.231 54.087 39.160 1.00 21.97 36 ASN C CA 1
ATOM 1992 C C . ASN C 1 36 ? 11.615 54.890 37.997 1.00 26.34 36 ASN C C 1
ATOM 1993 O O . ASN C 1 36 ? 10.933 55.845 38.231 1.00 23.54 36 ASN C O 1
ATOM 1998 N N . GLU C 1 37 ? 11.939 54.513 36.775 1.00 27.77 37 GLU C N 1
ATOM 1999 C CA . GLU C 1 37 ? 11.410 55.190 35.624 1.00 34.58 37 GLU C CA 1
ATOM 2000 C C . GLU C 1 37 ? 10.112 54.532 35.353 1.00 36.33 37 GLU C C 1
ATOM 2001 O O . GLU C 1 37 ? 9.992 53.846 34.393 1.00 41.03 37 GLU C O 1
ATOM 2007 N N . ALA C 1 38 ? 9.135 54.696 36.199 0.50 36.70 38 ALA C N 1
ATOM 2008 C CA . ALA C 1 38 ? 7.946 53.904 36.066 0.50 37.06 38 ALA C CA 1
ATOM 2009 C C . ALA C 1 38 ? 7.011 54.229 37.219 0.50 37.36 38 ALA C C 1
ATOM 2010 O O . ALA C 1 38 ? 6.989 55.357 37.701 0.50 36.62 38 ALA C O 1
ATOM 2012 N N . GLY C 1 39 ? 6.259 53.249 37.668 1.00 37.99 39 GLY C N 1
ATOM 2013 C CA . GLY C 1 39 ? 5.442 53.465 38.826 1.00 38.73 39 GLY C CA 1
ATOM 2014 C C . GLY C 1 39 ? 6.225 53.064 40.048 1.00 37.28 39 GLY C C 1
ATOM 2015 O O . GLY C 1 39 ? 6.676 51.965 40.125 1.00 38.75 39 GLY C O 1
ATOM 2016 N N . GLY C 1 40 ? 6.389 54.002 40.969 1.00 34.65 40 GLY C N 1
ATOM 2017 C CA . GLY C 1 40 ? 7.103 53.821 42.198 0.50 29.14 40 GLY C CA 1
ATOM 2018 C C . GLY C 1 40 ? 6.183 53.184 43.211 0.50 26.74 40 GLY C C 1
ATOM 2019 O O . GLY C 1 40 ? 5.201 52.645 42.866 1.00 27.26 40 GLY C O 1
ATOM 2020 N N . PHE C 1 41 ? 6.610 53.190 44.446 1.00 24.76 41 PHE C N 1
ATOM 2021 C CA . PHE C 1 41 ? 5.942 52.546 45.536 1.00 23.33 41 PHE C CA 1
ATOM 2022 C C . PHE C 1 41 ? 6.440 53.254 46.780 1.00 22.24 41 PHE C C 1
ATOM 2023 O O . PHE C 1 41 ? 7.579 53.636 46.797 1.00 22.26 41 PHE C O 1
ATOM 2031 N N . GLN C 1 42 ? 5.594 53.415 47.787 1.00 20.95 42 GLN C N 1
ATOM 2032 C CA . GLN C 1 42 ? 5.978 54.006 49.069 1.00 21.06 42 GLN C CA 1
ATOM 2033 C C . GLN C 1 42 ? 5.319 53.247 50.176 1.00 20.01 42 GLN C C 1
ATOM 2034 O O . GLN C 1 42 ? 4.237 52.811 50.020 1.00 20.11 42 GLN C O 1
ATOM 2040 N N . SER C 1 43 ? 5.988 53.121 51.294 1.00 18.63 43 SER C N 1
ATOM 2041 C CA . SER C 1 43 ? 5.365 52.683 52.493 1.00 19.53 43 SER C CA 1
ATOM 2042 C C . SER C 1 43 ? 4.369 53.733 53.047 1.00 19.56 43 SER C C 1
ATOM 2043 O O . SER C 1 43 ? 3.488 53.396 53.764 1.00 20.86 43 SER C O 1
ATOM 2046 N N . ASN C 1 44 ? 4.553 54.984 52.677 1.00 18.35 44 ASN C N 1
ATOM 2047 C CA . ASN C 1 44 ? 3.826 56.114 53.222 1.00 18.55 44 ASN C CA 1
ATOM 2048 C C . ASN C 1 44 ? 3.970 56.258 54.706 1.00 20.13 44 ASN C C 1
ATOM 2049 O O . ASN C 1 44 ? 3.028 56.390 55.424 1.00 20.79 44 ASN C O 1
ATOM 2054 N N . THR C 1 45 ? 5.191 56.213 55.147 1.00 16.96 45 THR C N 1
ATOM 2055 C CA . THR C 1 45 ? 5.494 56.094 56.517 1.00 19.58 45 THR C CA 1
ATOM 2056 C C . THR C 1 45 ? 6.325 57.306 57.026 1.00 21.11 45 THR C C 1
ATOM 2057 O O . THR C 1 45 ? 7.034 57.219 57.972 1.00 21.93 45 THR C O 1
ATOM 2061 N N . HIS C 1 46 ? 6.164 58.429 56.350 1.00 21.98 46 HIS C N 1
ATOM 2062 C CA . HIS C 1 46 ? 6.938 59.638 56.614 1.00 24.52 46 HIS C CA 1
ATOM 2063 C C . HIS C 1 46 ? 6.700 60.102 58.043 1.00 25.15 46 HIS C C 1
ATOM 2064 O O . HIS C 1 46 ? 5.610 60.168 58.481 1.00 24.76 46 HIS C O 1
ATOM 2071 N N . GLY C 1 47 ? 7.774 60.307 58.769 1.00 25.40 47 GLY C N 1
ATOM 2072 C CA . GLY C 1 47 ? 7.743 60.807 60.103 1.00 27.28 47 GLY C CA 1
ATOM 2073 C C . GLY C 1 47 ? 7.237 59.890 61.181 1.00 28.67 47 GLY C C 1
ATOM 2074 O O . GLY C 1 47 ? 7.006 60.316 62.258 1.00 29.64 47 GLY C O 1
ATOM 2075 N N . ARG C 1 48 ? 7.086 58.621 60.887 1.00 28.02 48 ARG C N 1
ATOM 2076 C CA . ARG C 1 48 ? 6.574 57.675 61.840 1.00 28.73 48 ARG C CA 1
ATOM 2077 C C . ARG C 1 48 ? 7.638 57.040 62.709 1.00 27.34 48 ARG C C 1
ATOM 2078 O O . ARG C 1 48 ? 7.349 56.187 63.446 1.00 29.46 48 ARG C O 1
ATOM 2086 N N . GLY C 1 49 ? 8.870 57.445 62.569 1.00 27.03 49 GLY C N 1
ATOM 2087 C CA . GLY C 1 49 ? 9.926 56.834 63.330 1.00 25.65 49 GLY C CA 1
ATOM 2088 C C . GLY C 1 49 ? 11.239 57.547 63.232 1.00 27.44 49 GLY C C 1
ATOM 2089 O O . GLY C 1 49 ? 11.381 58.425 62.453 1.00 28.45 49 GLY C O 1
ATOM 2090 N N . VAL C 1 50 ? 12.189 57.105 64.027 1.00 26.89 50 VAL C N 1
ATOM 2091 C CA . VAL C 1 50 ? 13.492 57.702 64.095 1.00 27.02 50 VAL C CA 1
ATOM 2092 C C . VAL C 1 50 ? 14.563 56.678 63.754 1.00 23.73 50 VAL C C 1
ATOM 2093 O O . VAL C 1 50 ? 14.543 55.601 64.254 1.00 22.21 50 VAL C O 1
ATOM 2097 N N . ASP C 1 51 ? 15.497 57.066 62.910 1.00 23.19 51 ASP C N 1
ATOM 2098 C CA . ASP C 1 51 ? 16.593 56.192 62.539 1.00 23.25 51 ASP C CA 1
ATOM 2099 C C . ASP C 1 51 ? 16.089 54.835 62.024 1.00 20.98 51 ASP C C 1
ATOM 2100 O O . ASP C 1 51 ? 16.508 53.842 62.437 1.00 20.66 51 ASP C O 1
ATOM 2105 N N . CYS C 1 52 ? 15.123 54.866 61.150 1.00 20.23 52 CYS C N 1
ATOM 2106 C CA . CYS C 1 52 ? 14.466 53.667 60.774 1.00 20.86 52 CYS C CA 1
ATOM 2107 C C . CYS C 1 52 ? 15.319 52.725 59.933 1.00 20.97 52 CYS C C 1
ATOM 2108 O O . CYS C 1 52 ? 16.150 53.153 59.194 1.00 21.16 52 CYS C O 1
ATOM 2111 N N . THR C 1 53 ? 15.059 51.442 60.102 1.00 19.98 53 THR C N 1
ATOM 2112 C CA . THR C 1 53 ? 15.684 50.376 59.381 1.00 19.57 53 THR C CA 1
ATOM 2113 C C . THR C 1 53 ? 14.643 49.368 58.851 1.00 19.86 53 THR C C 1
ATOM 2114 O O . THR C 1 53 ? 13.585 49.228 59.397 1.00 19.38 53 THR C O 1
ATOM 2118 N N . LEU C 1 54 ? 15.030 48.663 57.817 1.00 17.63 54 LEU C N 1
ATOM 2119 C CA . LEU C 1 54 ? 14.175 47.742 57.122 1.00 20.48 54 LEU C CA 1
ATOM 2120 C C . LEU C 1 54 ? 14.734 46.326 57.178 1.00 20.68 54 LEU C C 1
ATOM 2121 O O . LEU C 1 54 ? 15.880 46.117 56.964 1.00 19.64 54 LEU C O 1
ATOM 2126 N N . ARG C 1 55 ? 13.890 45.371 57.461 1.00 20.22 55 ARG C N 1
ATOM 2127 C CA . ARG C 1 55 ? 14.301 43.999 57.435 1.00 20.57 55 ARG C CA 1
ATOM 2128 C C . ARG C 1 55 ? 13.278 43.132 56.704 1.00 19.48 55 ARG C C 1
ATOM 2129 O O . ARG C 1 55 ? 12.145 43.452 56.681 1.00 18.24 55 ARG C O 1
ATOM 2137 N N . LEU C 1 56 ? 13.747 42.054 56.119 1.00 17.23 56 LEU C N 1
ATOM 2138 C CA . LEU C 1 56 ? 12.906 41.039 55.552 1.00 15.50 56 LEU C CA 1
ATOM 2139 C C . LEU C 1 56 ? 12.847 39.879 56.540 1.00 16.71 56 LEU C C 1
ATOM 2140 O O . LEU C 1 56 ? 13.846 39.347 56.923 1.00 14.67 56 LEU C O 1
ATOM 2145 N N . ASN C 1 57 ? 11.635 39.494 56.915 1.00 16.28 57 ASN C N 1
ATOM 2146 C CA . ASN C 1 57 ? 11.442 38.473 57.917 1.00 15.00 57 ASN C CA 1
ATOM 2147 C C . ASN C 1 57 ? 11.378 37.040 57.384 1.00 17.72 57 ASN C C 1
ATOM 2148 O O . ASN C 1 57 ? 11.509 36.811 56.223 1.00 17.46 57 ASN C O 1
ATOM 2153 N N . ASN C 1 58 ? 11.076 36.107 58.269 1.00 17.63 58 ASN C N 1
ATOM 2154 C CA . ASN C 1 58 ? 11.047 34.711 57.905 1.00 18.94 58 ASN C CA 1
ATOM 2155 C C . ASN C 1 58 ? 9.713 34.234 57.354 1.00 18.39 58 ASN C C 1
ATOM 2156 O O . ASN C 1 58 ? 9.488 33.090 57.237 1.00 17.56 58 ASN C O 1
ATOM 2161 N N . ARG C 1 59 ? 8.843 35.183 57.082 1.00 17.88 59 ARG C N 1
ATOM 2162 C CA . ARG C 1 59 ? 7.578 34.983 56.403 1.00 17.08 59 ARG C CA 1
ATOM 2163 C C . ARG C 1 59 ? 7.402 35.733 55.066 1.00 17.47 59 ARG C C 1
ATOM 2164 O O . ARG C 1 59 ? 6.388 35.661 54.462 1.00 17.96 59 ARG C O 1
ATOM 2172 N N . GLY C 1 60 ? 8.447 36.390 54.607 1.00 17.44 60 GLY C N 1
ATOM 2173 C CA . GLY C 1 60 ? 8.407 37.177 53.399 1.00 16.67 60 GLY C CA 1
ATOM 2174 C C . GLY C 1 60 ? 7.863 38.601 53.503 1.00 16.76 60 GLY C C 1
ATOM 2175 O O . GLY C 1 60 ? 7.610 39.232 52.526 1.00 19.04 60 GLY C O 1
ATOM 2176 N N . GLN C 1 61 ? 7.727 39.095 54.708 1.00 15.74 61 GLN C N 1
ATOM 2177 C CA . GLN C 1 61 ? 7.258 40.419 54.955 1.00 16.17 61 GLN C CA 1
ATOM 2178 C C . GLN C 1 61 ? 8.417 41.376 55.278 1.00 16.86 61 GLN C C 1
ATOM 2179 O O . GLN C 1 61 ? 9.308 41.045 55.984 1.00 16.65 61 GLN C O 1
ATOM 2185 N N . LEU C 1 62 ? 8.325 42.569 54.759 1.00 15.81 62 LEU C N 1
ATOM 2186 C CA . LEU C 1 62 ? 9.173 43.658 55.143 1.00 16.36 62 LEU C CA 1
ATOM 2187 C C . LEU C 1 62 ? 8.698 44.266 56.463 1.00 18.06 62 LEU C C 1
ATOM 2188 O O . LEU C 1 62 ? 7.529 44.428 56.658 1.00 16.60 62 LEU C O 1
ATOM 2193 N N . GLU C 1 63 ? 9.630 44.577 57.344 1.00 16.90 63 GLU C N 1
ATOM 2194 C CA . GLU C 1 63 ? 9.339 45.243 58.583 1.00 18.40 63 GLU C CA 1
ATOM 2195 C C . GLU C 1 63 ? 10.207 46.500 58.708 1.00 18.85 63 GLU C C 1
ATOM 2196 O O . GLU C 1 63 ? 11.394 46.412 58.651 1.00 19.56 63 GLU C O 1
ATOM 2202 N N . ILE C 1 64 ? 9.578 47.633 58.899 1.00 17.62 64 ILE C N 1
ATOM 2203 C CA . ILE C 1 64 ? 10.274 48.862 59.238 1.00 18.89 64 ILE C CA 1
ATOM 2204 C C . ILE C 1 64 ? 10.296 49.027 60.735 1.00 19.90 64 ILE C C 1
ATOM 2205 O O . ILE C 1 64 ? 9.266 49.039 61.372 1.00 20.43 64 ILE C O 1
ATOM 2210 N N . HIS C 1 65 ? 11.492 49.150 61.260 1.00 19.27 65 HIS C N 1
ATOM 2211 C CA . HIS C 1 65 ? 11.720 49.298 62.677 1.00 22.59 65 HIS C CA 1
ATOM 2212 C C . HIS C 1 65 ? 12.285 50.668 63.052 1.00 23.23 65 HIS C C 1
ATOM 2213 O O . HIS C 1 65 ? 13.033 51.232 62.343 1.00 22.57 65 HIS C O 1
ATOM 2220 N N . SER C 1 66 ? 11.899 51.149 64.209 1.00 24.37 66 SER C N 1
ATOM 2221 C CA . SER C 1 66 ? 12.278 52.449 64.677 1.00 26.59 66 SER C CA 1
ATOM 2222 C C . SER C 1 66 ? 13.137 52.354 65.930 1.00 27.67 66 SER C C 1
ATOM 2223 O O . SER C 1 66 ? 12.954 51.498 66.737 1.00 27.94 66 SER C O 1
ATOM 2226 N N . ALA C 1 67 ? 14.066 53.269 66.061 1.00 30.47 67 ALA C N 1
ATOM 2227 C CA . ALA C 1 67 ? 14.940 53.304 67.201 1.00 34.99 67 ALA C CA 1
ATOM 2228 C C . ALA C 1 67 ? 14.153 53.540 68.471 0.50 36.97 67 ALA C C 1
ATOM 2229 O O . ALA C 1 67 ? 14.516 53.096 69.496 1.00 38.95 67 ALA C O 1
ATOM 2231 N N . ASN C 1 68 ? 13.073 54.277 68.354 1.00 40.69 68 ASN C N 1
ATOM 2232 C CA . ASN C 1 68 ? 12.306 54.749 69.476 1.00 43.40 68 ASN C CA 1
ATOM 2233 C C . ASN C 1 68 ? 11.138 53.854 69.839 1.00 44.76 68 ASN C C 1
ATOM 2234 O O . ASN C 1 68 ? 10.366 54.206 70.669 1.00 45.59 68 ASN C O 1
ATOM 2239 N N . SER C 1 69 ? 10.983 52.725 69.175 1.00 45.32 69 SER C N 1
ATOM 2240 C CA . SER C 1 69 ? 9.877 51.850 69.487 1.00 45.36 69 SER C CA 1
ATOM 2241 C C . SER C 1 69 ? 10.198 50.390 69.330 1.00 45.27 69 SER C C 1
ATOM 2242 O O . SER C 1 69 ? 10.987 50.019 68.549 1.00 45.86 69 SER C O 1
ATOM 2245 N N . ASN C 1 70 ? 9.628 49.579 70.180 1.00 44.79 70 ASN C N 1
ATOM 2246 C CA . ASN C 1 70 ? 9.795 48.148 70.169 1.00 44.43 70 ASN C CA 1
ATOM 2247 C C . ASN C 1 70 ? 9.147 47.357 69.055 1.00 43.25 70 ASN C C 1
ATOM 2248 O O . ASN C 1 70 ? 9.697 46.400 68.566 1.00 44.39 70 ASN C O 1
ATOM 2253 N N . THR C 1 71 ? 7.939 47.735 68.702 1.00 40.68 71 THR C N 1
ATOM 2254 C CA . THR C 1 71 ? 7.190 47.080 67.645 1.00 37.98 71 THR C CA 1
ATOM 2255 C C . THR C 1 71 ? 7.374 47.830 66.314 0.50 33.84 71 THR C C 1
ATOM 2256 O O . THR C 1 71 ? 7.557 49.007 66.291 1.00 33.30 71 THR C O 1
ATOM 2260 N N . PRO C 1 72 ? 7.262 47.147 65.209 1.00 31.74 72 PRO C N 1
ATOM 2261 C CA . PRO C 1 72 ? 7.557 47.765 63.920 1.00 28.89 72 PRO C CA 1
ATOM 2262 C C . PRO C 1 72 ? 6.635 48.923 63.609 1.00 27.82 72 PRO C C 1
ATOM 2263 O O . PRO C 1 72 ? 5.508 48.946 64.011 1.00 27.92 72 PRO C O 1
ATOM 2267 N N . VAL C 1 73 ? 7.176 49.889 62.910 1.00 25.48 73 VAL C N 1
ATOM 2268 C CA . VAL C 1 73 ? 6.441 50.975 62.341 1.00 25.06 73 VAL C CA 1
ATOM 2269 C C . VAL C 1 73 ? 5.410 50.521 61.264 1.00 23.35 73 VAL C C 1
ATOM 2270 O O . VAL C 1 73 ? 4.372 51.084 61.140 1.00 22.45 73 VAL C O 1
ATOM 2274 N N . TRP C 1 74 ? 5.780 49.536 60.468 1.00 20.71 74 TRP C N 1
ATOM 2275 C CA . TRP C 1 74 ? 5.025 49.078 59.315 1.00 18.89 74 TRP C CA 1
ATOM 2276 C C . TRP C 1 74 ? 5.454 47.648 59.030 1.00 18.56 74 TRP C C 1
ATOM 2277 O O . TRP C 1 74 ? 6.595 47.322 59.153 1.00 17.01 74 TRP C O 1
ATOM 2288 N N . VAL C 1 75 ? 4.504 46.811 58.674 1.00 17.20 75 VAL C N 1
ATOM 228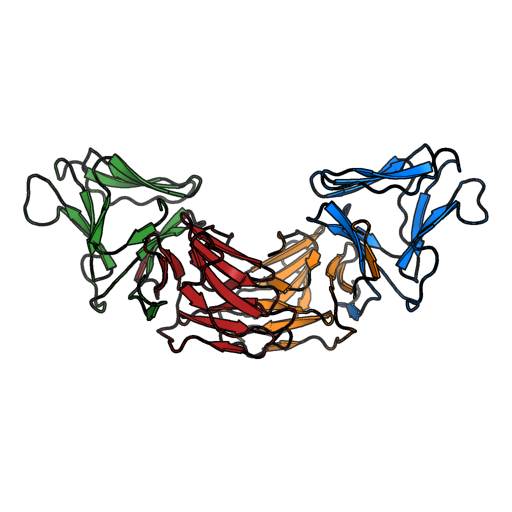9 C CA . VAL C 1 75 ? 4.806 45.522 58.120 1.00 17.05 75 VAL C CA 1
ATOM 2290 C C . VAL C 1 75 ? 3.949 45.237 56.886 1.00 20.07 75 VAL C C 1
ATOM 2291 O O . VAL C 1 75 ? 2.774 45.482 56.871 1.00 17.12 75 VAL C O 1
ATOM 2295 N N . TYR C 1 76 ? 4.611 44.765 55.845 1.00 17.88 76 TYR C N 1
ATOM 2296 C CA . TYR C 1 76 ? 3.969 44.546 54.571 1.00 16.17 76 TYR C CA 1
ATOM 22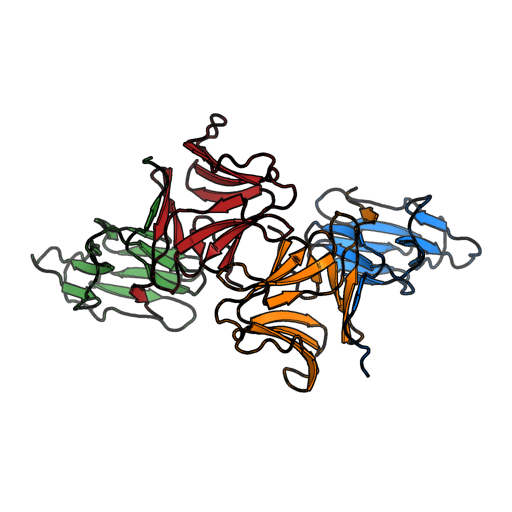97 C C . TYR C 1 76 ? 4.367 43.230 53.890 1.00 16.17 76 TYR C C 1
ATOM 2298 O O . TYR C 1 76 ? 5.504 42.988 53.735 1.00 17.34 76 TYR C O 1
ATOM 2307 N N . PRO C 1 77 ? 3.414 42.445 53.442 1.00 15.80 77 PRO C N 1
ATOM 2308 C CA . PRO C 1 77 ? 2.006 42.673 53.705 1.00 16.94 77 PRO C CA 1
ATOM 2309 C C . PRO C 1 77 ? 1.654 42.459 55.184 1.00 14.88 77 PRO C C 1
ATOM 2310 O O . PRO C 1 77 ? 2.289 41.729 55.853 1.00 16.18 77 PRO C O 1
ATOM 2314 N N . ARG C 1 78 ? 0.611 43.112 55.633 1.00 14.57 78 ARG C N 1
ATOM 2315 C CA . ARG C 1 78 ? 0.286 43.131 57.042 1.00 16.91 78 ARG C CA 1
ATOM 2316 C C . ARG C 1 78 ? 0.054 41.697 57.507 1.00 18.77 78 ARG C C 1
ATOM 2317 O O . ARG C 1 78 ? 0.511 41.304 58.519 1.00 17.82 78 ARG C O 1
ATOM 2325 N N . SER C 1 79 ? -0.628 40.928 56.692 1.00 20.25 79 SER C N 1
ATOM 2326 C CA . SER C 1 79 ? -0.893 39.532 56.985 1.00 23.84 79 SER C CA 1
ATOM 2327 C C . SER C 1 79 ? -0.535 38.609 55.838 1.00 22.82 79 SER C C 1
ATOM 2328 O O . SER C 1 79 ? -0.853 38.864 54.738 1.00 22.81 79 SER C O 1
ATOM 2331 N N . VAL C 1 80 ? 0.141 37.537 56.164 1.00 19.64 80 VAL C N 1
ATOM 2332 C CA . VAL C 1 80 ? 0.498 36.522 55.215 1.00 20.90 80 VAL C CA 1
ATOM 2333 C C . VAL C 1 80 ? 0.237 35.096 55.771 1.00 22.89 80 VAL C C 1
ATOM 2334 O O . VAL C 1 80 ? 0.104 34.919 56.920 1.00 22.28 80 VAL C O 1
ATOM 2338 N N . ASN C 1 81 ? 0.164 34.130 54.881 1.00 24.95 81 ASN C N 1
ATOM 2339 C CA . ASN C 1 81 ? 0.024 32.733 55.242 1.00 26.71 81 ASN C CA 1
ATOM 2340 C C . ASN C 1 81 ? 1.163 31.878 54.706 1.00 26.21 81 ASN C C 1
ATOM 2341 O O . ASN C 1 81 ? 0.936 30.862 54.141 1.00 27.18 81 ASN C O 1
ATOM 2346 N N . THR C 1 82 ? 2.374 32.360 54.843 1.00 23.94 82 THR C N 1
ATOM 2347 C CA . THR C 1 82 ? 3.537 31.709 54.327 1.00 22.91 82 THR C CA 1
ATOM 2348 C C . THR C 1 82 ? 4.166 30.762 55.322 1.00 23.05 82 THR C C 1
ATOM 2349 O O . THR C 1 82 ? 4.079 30.952 56.489 1.00 21.81 82 THR C O 1
ATOM 2353 N N . VAL C 1 83 ? 4.872 29.782 54.799 1.00 23.89 83 VAL C N 1
ATOM 2354 C CA . VAL C 1 83 ? 5.711 28.930 55.595 1.00 23.46 83 VAL C CA 1
ATOM 2355 C C . VAL C 1 83 ? 6.814 29.747 56.216 1.00 23.15 83 VAL C C 1
ATOM 2356 O O . VAL C 1 83 ? 7.323 30.635 55.601 1.00 24.35 83 VAL C O 1
ATOM 2360 N N . ARG C 1 84 ? 7.191 29.421 57.425 1.00 21.82 84 ARG C N 1
ATOM 2361 C CA . ARG C 1 84 ? 8.336 30.025 58.021 1.00 21.64 84 ARG C CA 1
ATOM 2362 C C . ARG C 1 84 ? 9.589 29.473 57.345 1.00 22.54 84 ARG C C 1
ATOM 2363 O O . ARG C 1 84 ? 9.728 28.304 57.163 1.00 20.41 84 ARG C O 1
ATOM 2371 N N . GLY C 1 85 ? 10.488 30.359 56.986 1.00 22.09 85 GLY C N 1
ATOM 2372 C CA . GLY C 1 85 ? 11.612 30.001 56.174 1.00 19.94 85 GLY C CA 1
ATOM 2373 C C . GLY C 1 85 ? 12.474 31.159 55.706 1.00 19.90 85 GLY C C 1
ATOM 2374 O O . GLY C 1 85 ? 12.369 32.225 56.191 1.00 17.83 85 GLY C O 1
ATOM 2375 N N . ASN C 1 86 ? 13.311 30.882 54.739 1.00 18.86 86 ASN C N 1
ATOM 2376 C CA . ASN C 1 86 ? 14.155 31.886 54.145 1.00 19.03 86 ASN C CA 1
ATOM 2377 C C . ASN C 1 86 ? 13.560 32.472 52.858 1.00 16.52 86 ASN C C 1
ATOM 2378 O O . ASN C 1 86 ? 13.220 31.773 51.984 1.00 17.29 86 ASN C O 1
ATOM 2383 N N . TYR C 1 87 ? 13.509 33.777 52.795 1.00 16.67 87 TYR C N 1
ATOM 2384 C CA . TYR C 1 87 ? 12.930 34.538 51.702 1.00 15.32 87 TYR C CA 1
ATOM 2385 C C . TYR C 1 87 ? 14.011 35.499 51.072 1.00 16.40 87 TYR C C 1
ATOM 2386 O O . TYR C 1 87 ? 15.018 35.735 51.669 1.00 15.84 87 TYR C O 1
ATOM 2395 N N . ALA C 1 88 ? 13.774 35.968 49.863 1.00 14.48 88 ALA C N 1
ATOM 2396 C CA . ALA C 1 88 ? 14.635 36.927 49.207 1.00 13.69 88 ALA C CA 1
ATOM 2397 C C . ALA C 1 88 ? 13.853 38.027 48.527 1.00 16.11 88 ALA C C 1
ATOM 2398 O O . ALA C 1 88 ? 12.985 37.719 47.779 1.00 15.40 88 ALA C O 1
ATOM 2400 N N . ALA C 1 89 ? 14.213 39.275 48.783 1.00 14.57 89 ALA C N 1
ATOM 2401 C CA . ALA C 1 89 ? 13.735 40.406 48.021 1.00 15.71 89 ALA C CA 1
ATOM 2402 C C . ALA C 1 89 ? 14.748 40.764 46.958 1.00 17.40 89 ALA C C 1
ATOM 2403 O O . ALA C 1 89 ? 15.866 41.013 47.250 1.00 16.99 89 ALA C O 1
ATOM 2405 N N . THR C 1 90 ? 14.299 40.776 45.728 1.00 15.37 90 THR C N 1
ATOM 2406 C CA . THR C 1 90 ? 15.105 41.127 44.588 1.00 15.82 90 THR C CA 1
ATOM 2407 C C . THR C 1 90 ? 14.556 42.357 43.818 1.00 15.48 90 THR C C 1
ATOM 2408 O O . THR C 1 90 ? 13.420 42.376 43.427 1.00 14.58 90 THR C O 1
ATOM 2412 N N . LEU C 1 91 ? 15.407 43.344 43.601 1.00 14.15 91 LEU C N 1
ATOM 2413 C CA . LEU C 1 91 ? 15.103 44.482 42.778 1.00 14.10 91 LEU C CA 1
ATOM 2414 C C . LEU C 1 91 ? 15.555 44.114 41.381 1.00 14.82 91 LEU C C 1
ATOM 2415 O O . LEU C 1 91 ? 16.709 44.163 41.065 1.00 13.97 91 LEU C O 1
ATOM 2420 N N . GLY C 1 92 ? 14.603 43.709 40.567 1.00 14.56 92 GLY C N 1
ATOM 2421 C CA . GLY C 1 92 ? 14.881 43.165 39.267 1.00 14.28 92 GLY C CA 1
ATOM 2422 C C . GLY C 1 92 ? 15.110 44.148 38.152 1.00 15.84 92 GLY C C 1
ATOM 2423 O O . GLY C 1 92 ? 15.011 45.311 38.352 1.00 15.28 92 GLY C O 1
ATOM 2424 N N . PRO C 1 93 ? 15.385 43.615 36.971 1.00 15.97 93 PRO C N 1
ATOM 2425 C CA . PRO C 1 93 ? 15.536 44.390 35.755 1.00 17.14 93 PRO C CA 1
ATOM 2426 C C . PRO C 1 93 ? 14.249 45.084 35.367 1.00 18.91 93 PRO C C 1
ATOM 2427 O O . PRO C 1 93 ? 14.255 46.000 34.632 1.00 20.58 93 PRO C O 1
ATOM 2431 N N . ASP C 1 94 ? 13.162 44.623 35.933 1.00 19.53 94 ASP C N 1
ATOM 2432 C CA . ASP C 1 94 ? 11.852 45.210 35.794 1.00 18.86 94 ASP C CA 1
ATOM 2433 C C . ASP C 1 94 ? 11.629 46.516 36.593 1.00 17.99 94 ASP C C 1
ATOM 2434 O O . ASP C 1 94 ? 10.603 47.094 36.537 1.00 16.84 94 ASP C O 1
ATOM 2439 N N . GLN C 1 95 ? 12.615 46.912 37.366 1.00 15.92 95 GLN C N 1
ATOM 2440 C CA . GLN C 1 95 ? 12.526 48.073 38.227 1.00 16.18 95 GLN C CA 1
ATOM 2441 C C . GLN C 1 95 ? 11.567 47.984 39.453 1.00 16.24 95 GLN C C 1
ATOM 2442 O O . GLN C 1 95 ? 11.178 48.975 40.025 1.00 17.69 95 GLN C O 1
ATOM 2448 N N . HIS C 1 96 ? 11.256 46.768 39.830 1.00 16.89 96 HIS C N 1
ATOM 2449 C CA . HIS C 1 96 ? 10.420 46.491 40.966 1.00 17.97 96 HIS C CA 1
ATOM 2450 C C . HIS C 1 96 ? 11.067 45.519 41.948 1.00 16.49 96 HIS C C 1
ATOM 2451 O O . HIS C 1 96 ? 11.952 44.801 41.605 1.00 15.88 96 HIS C O 1
ATOM 2458 N N . VAL C 1 97 ? 10.579 45.553 43.167 1.00 14.83 97 VAL C N 1
ATOM 2459 C CA . VAL C 1 97 ? 11.022 44.673 44.199 1.00 14.63 97 VAL C CA 1
ATOM 2460 C C . VAL C 1 97 ? 10.007 43.561 44.360 1.00 15.76 97 VAL C C 1
ATOM 2461 O O . VAL C 1 97 ? 8.881 43.812 44.661 1.00 15.57 97 VAL C O 1
ATOM 2465 N N . THR C 1 98 ? 10.455 42.344 44.150 1.00 15.58 98 THR C N 1
ATOM 2466 C CA . THR C 1 98 ? 9.638 41.174 44.314 1.00 15.86 98 THR C CA 1
ATOM 2467 C C . THR C 1 98 ? 10.199 40.271 45.403 1.00 16.93 98 THR C C 1
ATOM 2468 O O . THR C 1 98 ? 11.369 40.025 45.436 1.00 17.13 98 THR C O 1
ATOM 2472 N N . ILE C 1 99 ? 9.336 39.816 46.295 1.00 13.57 99 ILE C N 1
ATOM 2473 C CA . ILE C 1 99 ? 9.732 38.921 47.357 1.00 14.42 99 ILE C CA 1
ATOM 2474 C C . ILE C 1 99 ? 9.371 37.489 46.963 1.00 16.21 99 ILE C C 1
ATOM 2475 O O . ILE C 1 99 ? 8.243 37.219 46.631 1.00 16.95 99 ILE C O 1
ATOM 2480 N N . TYR C 1 100 ? 10.363 36.620 47.026 1.00 13.63 100 TYR C N 1
ATOM 2481 C CA . TYR C 1 100 ? 10.314 35.221 46.627 1.00 13.33 100 TYR C CA 1
ATOM 2482 C C . TYR C 1 100 ? 10.600 34.273 47.797 1.00 14.57 100 TYR C C 1
ATOM 2483 O O . TYR C 1 100 ? 11.503 34.477 48.530 1.00 14.75 100 TYR C O 1
ATOM 2492 N N . GLY C 1 101 ? 9.823 33.220 47.928 1.00 15.89 101 GLY C N 1
ATOM 2493 C CA . GLY C 1 101 ? 10.135 32.184 48.876 1.00 16.00 101 GLY C CA 1
ATOM 2494 C C . GLY C 1 101 ? 8.987 31.257 49.192 1.00 18.23 101 GLY C C 1
ATOM 2495 O O . GLY C 1 101 ? 7.906 31.445 48.713 1.00 18.00 101 GLY C O 1
ATOM 2496 N N . PRO C 1 102 ? 9.236 30.284 50.040 1.00 18.46 102 PRO C N 1
ATOM 2497 C CA . PRO C 1 102 ? 10.503 30.101 50.722 1.00 18.39 102 PRO C CA 1
ATOM 2498 C C . PRO C 1 102 ? 11.576 29.419 49.874 1.00 19.61 102 PRO C C 1
ATOM 2499 O O . PRO C 1 102 ? 11.326 29.019 48.802 1.00 19.97 102 PRO C O 1
ATOM 2503 N N . ALA C 1 103 ? 12.771 29.278 50.401 1.00 17.56 103 ALA C N 1
ATOM 2504 C CA . ALA C 1 103 ? 13.795 28.564 49.683 1.00 19.46 103 ALA C CA 1
ATOM 2505 C C . ALA C 1 103 ? 13.365 27.102 49.437 1.00 21.06 103 ALA C C 1
ATOM 2506 O O . ALA C 1 103 ? 12.882 26.444 50.295 1.00 20.67 103 ALA C O 1
ATOM 2508 N N . ILE C 1 104 ? 13.520 26.635 48.229 1.00 21.51 104 ILE C N 1
ATOM 2509 C CA . ILE C 1 104 ? 13.170 25.261 47.955 1.00 23.77 104 ILE C CA 1
ATOM 2510 C C . ILE C 1 104 ? 14.252 24.247 47.578 1.00 22.89 104 ILE C C 1
ATOM 2511 O O . ILE C 1 104 ? 14.032 23.102 47.687 1.00 20.92 104 ILE C O 1
ATOM 2516 N N . TRP C 1 105 ? 15.375 24.731 47.108 1.00 21.55 105 TRP C N 1
ATOM 2517 C CA . TRP C 1 105 ? 16.535 23.941 46.803 1.00 21.56 105 TRP C CA 1
ATOM 2518 C C . TRP C 1 105 ? 17.770 24.817 46.994 1.00 20.92 105 TRP C C 1
ATOM 2519 O O . TRP C 1 105 ? 17.737 25.961 46.705 1.00 19.07 105 TRP C O 1
ATOM 2530 N N . SER C 1 106 ? 18.829 24.224 47.485 1.00 18.84 106 SER C N 1
ATOM 2531 C CA . SER C 1 106 ? 20.109 24.856 47.528 1.00 21.43 106 SER C CA 1
ATOM 2532 C C . SER C 1 106 ? 21.284 23.906 47.493 1.00 21.86 106 SER C C 1
ATOM 2533 O O . SER C 1 106 ? 21.176 22.778 47.882 1.00 21.92 106 SER C O 1
ATOM 2536 N N . THR C 1 107 ? 22.409 24.441 47.058 1.00 20.78 107 THR C N 1
ATOM 2537 C CA . THR C 1 107 ? 23.680 23.761 47.127 1.00 20.58 107 THR C CA 1
ATOM 2538 C C . THR C 1 107 ? 24.136 23.763 48.573 1.00 22.22 107 THR C C 1
ATOM 2539 O O . THR C 1 107 ? 23.665 24.540 49.313 1.00 22.59 107 THR C O 1
ATOM 2543 N N . PRO C 1 108 ? 25.017 22.860 48.965 1.00 24.31 108 PRO C N 1
ATOM 2544 C CA . PRO C 1 108 ? 25.397 22.764 50.374 1.00 26.51 108 PRO C CA 1
ATOM 2545 C C . PRO C 1 108 ? 26.103 23.999 50.906 1.00 29.11 108 PRO C C 1
ATOM 2546 O O . PRO C 1 108 ? 26.878 24.543 50.237 1.00 29.76 108 PRO C O 1
ATOM 2550 N N . ALA C 1 109 ? 25.831 24.410 52.119 1.00 32.95 109 ALA C N 1
ATOM 2551 C CA . ALA C 1 109 ? 26.610 25.450 52.761 1.00 35.67 109 ALA C CA 1
ATOM 2552 C C . ALA C 1 109 ? 28.058 25.024 52.864 1.00 38.98 109 ALA C C 1
ATOM 2553 O O . ALA C 1 109 ? 28.314 23.963 53.307 0.50 38.63 109 ALA C O 1
ATOM 2555 N N . ALA C 1 110 ? 29.004 25.837 52.457 1.00 38.51 110 ALA C N 1
ATOM 2556 C CA . ALA C 1 110 ? 28.729 27.072 51.836 1.00 40.48 110 ALA C CA 1
ATOM 2557 C C . ALA C 1 110 ? 29.699 27.247 50.691 0.50 40.43 110 ALA C C 1
ATOM 2558 O O . ALA C 1 110 ? 30.899 27.339 50.896 0.50 41.60 110 ALA C O 1
ATOM 2560 N N . ASN D 2 1 ? 11.538 37.929 26.856 1.00 23.69 1 ASN D N 1
ATOM 2561 C CA . ASN D 2 1 ? 12.828 37.640 27.421 1.00 22.47 1 ASN D CA 1
ATOM 2562 C C . ASN D 2 1 ? 13.222 38.633 28.507 1.00 22.13 1 ASN D C 1
ATOM 2563 O O . ASN D 2 1 ? 13.207 39.807 28.307 1.00 21.45 1 ASN D O 1
ATOM 2568 N N . ILE D 2 2 ? 13.540 38.085 29.658 1.00 20.14 2 ILE D N 1
ATOM 2569 C CA . ILE D 2 2 ? 14.050 38.829 30.779 1.00 18.23 2 ILE D CA 1
ATOM 2570 C C . ILE D 2 2 ? 15.546 39.186 30.592 1.00 18.04 2 ILE D C 1
ATOM 2571 O O . ILE D 2 2 ? 16.311 38.338 30.258 1.00 18.57 2 ILE D O 1
ATOM 2576 N N . PRO D 2 3 ? 15.939 40.426 30.836 1.00 18.59 3 PRO D N 1
ATOM 2577 C CA . PRO D 2 3 ? 17.342 40.773 30.731 1.00 18.75 3 PRO D CA 1
ATOM 2578 C C . PRO D 2 3 ? 18.221 40.001 31.715 1.00 19.71 3 PRO D C 1
ATOM 2579 O O . PRO D 2 3 ? 17.808 39.697 32.762 1.00 17.55 3 PRO D O 1
ATOM 2583 N N . ARG D 2 4 ? 19.429 39.714 31.292 1.00 19.54 4 ARG D N 1
ATOM 2584 C CA . ARG D 2 4 ? 20.421 38.983 32.051 1.00 20.15 4 ARG D CA 1
ATOM 2585 C C . ARG D 2 4 ? 20.923 39.818 33.232 1.00 17.72 4 ARG D C 1
ATOM 2586 O O . ARG D 2 4 ? 21.129 40.979 33.116 1.00 16.38 4 ARG D O 1
ATOM 2594 N N . VAL D 2 5 ? 21.075 39.175 34.367 1.00 16.76 5 VAL D N 1
ATOM 2595 C CA . VAL D 2 5 ? 21.536 39.808 35.579 1.00 15.23 5 VAL D CA 1
ATOM 2596 C C . VAL D 2 5 ? 22.681 38.983 36.123 1.00 16.37 5 VAL D C 1
ATOM 2597 O O . VAL D 2 5 ? 22.633 37.806 36.070 1.00 15.41 5 VAL D O 1
ATOM 2601 N N . ARG D 2 6 ? 23.681 39.635 36.655 1.00 14.73 6 ARG D N 1
ATOM 2602 C CA . ARG D 2 6 ? 24.923 38.987 37.023 1.00 15.44 6 ARG D CA 1
ATOM 2603 C C . ARG D 2 6 ? 24.859 37.878 38.075 1.00 16.49 6 ARG D C 1
ATOM 2604 O O . ARG D 2 6 ? 25.528 36.922 37.955 1.00 15.11 6 ARG D O 1
ATOM 2612 N N . ASN D 2 7 ? 24.086 38.095 39.118 1.00 12.99 7 ASN D N 1
ATOM 2613 C CA . ASN D 2 7 ? 24.014 37.237 40.283 1.00 14.74 7 ASN D CA 1
ATOM 2614 C C . ASN D 2 7 ? 22.708 36.447 40.493 1.00 14.28 7 ASN D C 1
ATOM 2615 O O . ASN D 2 7 ? 22.580 35.689 41.399 1.00 16.22 7 ASN D O 1
ATOM 2620 N N . VAL D 2 8 ? 21.747 36.677 39.621 1.00 15.17 8 VAL D N 1
ATOM 2621 C CA . VAL D 2 8 ? 20.450 36.068 39.716 1.00 14.62 8 VAL D CA 1
ATOM 2622 C C . VAL D 2 8 ? 19.921 35.526 38.366 1.00 16.61 8 VAL D C 1
ATOM 2623 O O . VAL D 2 8 ? 20.047 36.174 37.395 1.00 15.78 8 VAL D O 1
ATOM 2627 N N . LEU D 2 9 ? 19.325 34.351 38.368 1.00 14.92 9 LEU D N 1
ATOM 2628 C CA . LEU D 2 9 ? 18.649 33.784 37.209 1.00 16.19 9 LEU D CA 1
ATOM 2629 C C . LEU D 2 9 ? 17.150 33.697 37.529 1.00 17.46 9 LEU D C 1
ATOM 2630 O O . LEU D 2 9 ? 16.825 33.153 38.540 1.00 17.80 9 LEU D O 1
ATOM 2635 N N . PHE D 2 10 ? 16.296 34.239 36.677 1.00 16.32 10 PHE D N 1
ATOM 2636 C CA . PHE D 2 10 ? 14.850 34.235 36.851 1.00 14.90 10 PHE D CA 1
ATOM 2637 C C . PHE D 2 10 ? 14.137 33.096 36.082 1.00 15.04 10 PHE D C 1
ATOM 2638 O O . PHE D 2 10 ? 14.633 32.631 35.121 1.00 13.61 10 PHE D O 1
ATOM 2646 N N . SER D 2 11 ? 12.926 32.723 36.475 1.00 16.01 11 SER D N 1
ATOM 2647 C CA . SER D 2 11 ? 12.220 31.651 35.767 1.00 17.18 11 SER D CA 1
ATOM 2648 C C . SER D 2 11 ? 12.072 32.018 34.259 1.00 17.76 11 SER D C 1
ATOM 2649 O O . SER D 2 11 ? 11.858 33.116 33.946 1.00 18.39 11 SER D O 1
ATOM 2652 N N . SER D 2 12 ? 12.279 31.040 33.404 1.00 18.11 12 SER D N 1
ATOM 2653 C CA . SER D 2 12 ? 12.335 31.104 31.961 1.00 18.33 12 SER D CA 1
ATOM 2654 C C . SER D 2 12 ? 13.739 31.397 31.402 1.00 17.76 12 SER D C 1
ATOM 2655 O O . SER D 2 12 ? 13.989 31.165 30.284 1.00 17.65 12 SER D O 1
ATOM 2658 N N . GLN D 2 13 ? 14.621 31.929 32.224 1.00 16.82 13 GLN D N 1
ATOM 2659 C CA . GLN D 2 13 ? 15.972 32.190 31.823 1.00 16.65 13 GLN D CA 1
ATOM 2660 C C . GLN D 2 13 ? 16.774 30.925 31.636 1.00 17.00 13 GLN D C 1
ATOM 2661 O O . GLN D 2 13 ? 16.506 29.957 32.206 1.00 19.79 13 GLN D O 1
ATOM 2667 N N . VAL D 2 14 ? 17.772 31.029 30.817 1.00 16.33 14 VAL D N 1
ATOM 2668 C CA . VAL D 2 14 ? 18.580 29.960 30.360 1.00 17.91 14 VAL D CA 1
ATOM 2669 C C . VAL D 2 14 ? 20.088 30.326 30.401 1.00 17.91 14 VAL D C 1
ATOM 2670 O O . VAL D 2 14 ? 20.434 31.437 30.257 1.00 16.35 14 VAL D O 1
ATOM 2674 N N . MET D 2 15 ? 20.958 29.361 30.631 1.00 17.65 15 MET D N 1
ATOM 2675 C CA . MET D 2 15 ? 22.396 29.549 30.544 1.00 17.16 15 MET D CA 1
ATOM 2676 C C . MET D 2 15 ? 23.065 28.460 29.725 1.00 19.08 15 MET D C 1
ATOM 2677 O O . MET D 2 15 ? 22.701 27.354 29.837 1.00 19.15 15 MET D O 1
ATOM 2682 N N . TYR D 2 16 ? 24.048 28.811 28.914 1.00 18.77 16 TYR D N 1
ATOM 2683 C CA . TYR D 2 16 ? 24.722 27.844 28.075 1.00 19.02 16 TYR D CA 1
ATOM 2684 C C . TYR D 2 16 ? 26.110 28.299 27.665 1.00 19.61 16 TYR D C 1
ATOM 2685 O O . TYR D 2 16 ? 26.416 29.429 27.739 1.00 19.71 16 TYR D O 1
ATOM 2694 N N . ASP D 2 17 ? 26.936 27.366 27.237 1.00 20.15 17 ASP D N 1
ATOM 2695 C CA . ASP D 2 17 ? 28.219 27.671 26.657 1.00 21.84 17 ASP D CA 1
ATOM 2696 C C . ASP D 2 17 ? 29.079 28.579 27.542 1.00 22.03 17 ASP D C 1
ATOM 2697 O O . ASP D 2 17 ? 29.560 29.576 27.108 1.00 21.47 17 ASP D O 1
ATOM 2702 N N . ASN D 2 18 ? 29.228 28.205 28.790 1.00 22.17 18 ASN D N 1
ATOM 2703 C CA . ASN D 2 18 ? 30.093 28.893 29.715 1.00 22.10 18 ASN D CA 1
ATOM 2704 C C . ASN D 2 18 ? 29.571 30.216 30.297 1.00 21.19 18 ASN D C 1
ATOM 2705 O O . ASN D 2 18 ? 30.269 30.904 30.939 1.00 20.47 18 ASN D O 1
ATOM 2710 N N . ALA D 2 19 ? 28.315 30.497 30.097 1.00 22.43 19 ALA D N 1
ATOM 2711 C CA . ALA D 2 19 ? 27.657 31.594 30.781 1.00 20.84 19 ALA D CA 1
ATOM 2712 C C . ALA D 2 19 ? 27.661 31.305 32.271 1.00 19.39 19 ALA D C 1
ATOM 2713 O O . ALA D 2 19 ? 27.719 30.196 32.673 1.00 18.28 19 ALA D O 1
ATOM 2715 N N . GLN D 2 20 ? 27.634 32.351 33.068 1.00 18.90 20 GLN D N 1
ATOM 2716 C CA . GLN D 2 20 ? 27.676 32.211 34.500 1.00 19.21 20 GLN D CA 1
ATOM 2717 C C . GLN D 2 20 ? 26.931 33.260 35.306 1.00 18.46 20 GLN D C 1
ATOM 2718 O O . GLN D 2 20 ? 26.665 34.316 34.831 1.00 17.81 20 GLN D O 1
ATOM 2724 N N . LEU D 2 21 ? 26.633 32.896 36.530 1.00 16.93 21 LEU D N 1
ATOM 2725 C CA . LEU D 2 21 ? 26.308 33.805 37.608 1.00 16.65 21 LEU D CA 1
ATOM 2726 C C . LEU D 2 21 ? 27.609 34.003 38.397 1.00 16.28 21 LEU D C 1
ATOM 2727 O O . LEU D 2 21 ? 28.417 33.136 38.434 1.00 17.96 21 LEU D O 1
ATOM 2732 N N . ALA D 2 22 ? 27.782 35.174 38.968 1.00 16.89 22 ALA D N 1
ATOM 2733 C CA . ALA D 2 22 ? 28.941 35.514 39.738 1.00 17.15 22 ALA D CA 1
ATOM 2734 C C . ALA D 2 22 ? 28.660 36.495 40.858 1.00 17.16 22 ALA D C 1
ATOM 2735 O O . ALA D 2 22 ? 27.945 37.413 40.680 1.00 16.18 22 ALA D O 1
ATOM 2737 N N . THR D 2 23 ? 29.269 36.266 41.996 1.00 16.37 23 THR D N 1
ATOM 2738 C CA . THR D 2 23 ? 29.458 37.275 43.023 1.00 18.34 23 THR D CA 1
ATOM 2739 C C . THR D 2 23 ? 30.763 37.060 43.794 1.00 19.81 23 THR D C 1
ATOM 2740 O O . THR D 2 23 ? 31.124 35.961 44.048 1.00 18.98 23 THR D O 1
ATOM 2744 N N . ARG D 2 24 ? 31.451 38.122 44.121 1.00 17.95 24 ARG D N 1
ATOM 2745 C CA . ARG D 2 24 ? 32.709 38.009 44.812 1.00 19.44 24 ARG D CA 1
ATOM 2746 C C . ARG D 2 24 ? 33.602 37.080 43.998 1.00 20.38 24 ARG D C 1
ATOM 2747 O O . ARG D 2 24 ? 33.750 37.268 42.847 1.00 20.21 24 ARG D O 1
ATOM 2755 N N . ASP D 2 25 ? 34.141 36.073 44.630 1.00 20.04 25 ASP D N 1
ATOM 2756 C CA . ASP D 2 25 ? 34.963 35.115 43.922 1.00 24.27 25 ASP D CA 1
ATOM 2757 C C . ASP D 2 25 ? 34.272 33.808 43.520 1.00 23.06 25 ASP D C 1
ATOM 2758 O O . ASP D 2 25 ? 34.912 32.891 43.188 1.00 22.62 25 ASP D O 1
ATOM 2763 N N . TYR D 2 26 ? 32.955 33.786 43.583 1.00 22.52 26 TYR D N 1
ATOM 2764 C CA . TYR D 2 26 ? 32.130 32.648 43.249 1.00 19.92 26 TYR D CA 1
ATOM 2765 C C . TYR D 2 26 ? 31.581 32.813 41.844 1.00 21.25 26 TYR D C 1
ATOM 2766 O O . TYR D 2 26 ? 31.270 33.883 41.444 1.00 17.51 26 TYR D O 1
ATOM 2775 N N . SER D 2 27 ? 31.515 31.698 41.136 1.00 22.28 27 SER D N 1
ATOM 2776 C CA . SER D 2 27 ? 30.922 31.560 39.831 1.00 22.62 27 SER D CA 1
ATOM 2777 C C . SER D 2 27 ? 30.012 30.345 39.787 1.00 21.77 27 SER D C 1
ATOM 2778 O O . SER D 2 27 ? 30.331 29.343 40.345 1.00 21.59 27 SER D O 1
ATOM 2781 N N . LEU D 2 28 ? 28.894 30.452 39.113 1.00 20.56 28 LEU D N 1
ATOM 2782 C CA . LEU D 2 28 ? 28.067 29.303 38.797 1.00 19.82 28 LEU D CA 1
ATOM 2783 C C . LEU D 2 28 ? 28.034 29.245 37.281 1.00 20.65 28 LEU D C 1
ATOM 2784 O O . LEU D 2 28 ? 27.466 30.069 36.667 1.00 19.63 28 LEU D O 1
ATOM 2789 N N . VAL D 2 29 ? 28.698 28.249 36.720 1.00 20.17 29 VAL D N 1
ATOM 2790 C CA . VAL D 2 29 ? 28.975 28.164 35.315 1.00 19.44 29 VAL D CA 1
ATOM 2791 C C . VAL D 2 29 ? 28.317 26.947 34.647 1.00 18.37 29 VAL D C 1
ATOM 2792 O O . VAL D 2 29 ? 28.474 25.844 35.070 1.00 18.58 29 VAL D O 1
ATOM 2796 N N . MET D 2 30 ? 27.561 27.194 33.606 1.00 18.28 30 MET D N 1
ATOM 2797 C CA . MET D 2 30 ? 27.055 26.128 32.793 1.00 18.22 30 MET D CA 1
ATOM 2798 C C . MET D 2 30 ? 28.091 25.872 31.719 1.00 19.26 30 MET D C 1
ATOM 2799 O O . MET D 2 30 ? 28.069 26.472 30.723 1.00 19.89 30 MET D O 1
ATOM 2804 N N . ARG D 2 31 ? 28.982 24.948 31.986 1.00 19.61 31 ARG D N 1
ATOM 2805 C CA . ARG D 2 31 ? 30.089 24.662 31.109 1.00 21.08 31 ARG D CA 1
ATOM 2806 C C . ARG D 2 31 ? 29.733 24.030 29.768 1.00 21.04 31 ARG D C 1
ATOM 2807 O O . ARG D 2 31 ? 28.705 23.451 29.606 1.00 21.34 31 ARG D O 1
ATOM 2815 N N . ASP D 2 32 ? 30.651 24.165 28.834 1.00 22.13 32 ASP D N 1
ATOM 2816 C CA . ASP D 2 32 ? 30.457 23.700 27.473 1.00 23.74 32 ASP D CA 1
ATOM 2817 C C . ASP D 2 32 ? 30.502 22.173 27.383 1.00 24.74 32 ASP D C 1
ATOM 2818 O O . ASP D 2 32 ? 30.254 21.606 26.379 1.00 24.18 32 ASP D O 1
ATOM 2823 N N . ASP D 2 33 ? 30.838 21.549 28.491 1.00 25.00 33 ASP D N 1
ATOM 2824 C CA . ASP D 2 33 ? 30.877 20.116 28.613 1.00 25.40 33 ASP D CA 1
ATOM 2825 C C . ASP D 2 33 ? 29.640 19.499 29.264 1.00 24.23 33 ASP D C 1
ATOM 2826 O O . ASP D 2 33 ? 29.648 18.372 29.605 1.00 23.55 33 ASP D O 1
ATOM 2831 N N . CYS D 2 34 ? 28.608 20.293 29.450 1.00 22.79 34 CYS D N 1
ATOM 2832 C CA . CYS D 2 34 ? 27.343 19.903 30.050 1.00 21.56 34 CYS D CA 1
ATOM 2833 C C . CYS D 2 34 ? 27.331 19.857 31.583 1.00 21.36 34 CYS D C 1
ATOM 2834 O O . CYS D 2 34 ? 26.338 19.534 32.148 1.00 21.69 34 CYS D O 1
ATOM 2837 N N . ASN D 2 35 ? 28.424 20.245 32.215 1.00 22.34 35 ASN D N 1
ATOM 2838 C CA . ASN D 2 35 ? 28.538 20.281 33.663 1.00 20.77 35 ASN D CA 1
ATOM 2839 C C . ASN D 2 35 ? 28.237 21.635 34.295 1.00 21.14 35 ASN D C 1
ATOM 2840 O O . ASN D 2 35 ? 28.790 22.623 33.928 1.00 21.07 35 ASN D O 1
ATOM 2845 N N . LEU D 2 36 ? 27.361 21.644 35.275 1.00 21.02 36 LEU D N 1
ATOM 2846 C CA . LEU D 2 36 ? 27.067 22.877 35.950 1.00 20.31 36 LEU D CA 1
ATOM 2847 C C . LEU D 2 36 ? 27.893 22.932 37.197 1.00 20.08 36 LEU D C 1
ATOM 2848 O O . LEU D 2 36 ? 27.801 22.093 38.005 1.00 20.43 36 LEU D O 1
ATOM 2853 N N . VAL D 2 37 ? 28.738 23.923 37.297 1.00 20.14 37 VAL D N 1
ATOM 2854 C CA . VAL D 2 37 ? 29.738 23.985 38.360 1.00 22.60 37 VAL D CA 1
ATOM 2855 C C . VAL D 2 37 ? 29.697 25.282 39.179 1.00 22.23 37 VAL D C 1
ATOM 2856 O O . VAL D 2 37 ? 29.681 26.340 38.618 1.00 21.99 37 VAL D O 1
ATOM 2860 N N . LEU D 2 38 ? 29.701 25.167 40.496 1.00 22.60 38 LEU D N 1
ATOM 2861 C CA . LEU D 2 38 ? 29.930 26.296 41.380 1.00 22.72 38 LEU D CA 1
ATOM 2862 C C . LEU D 2 38 ? 31.356 26.235 41.919 1.00 24.20 38 LEU D C 1
ATOM 2863 O O . LEU D 2 38 ? 31.693 25.331 42.593 1.00 25.50 38 LEU D O 1
ATOM 2868 N N . THR D 2 39 ? 32.134 27.242 41.599 1.00 23.75 39 THR D N 1
ATOM 2869 C CA . THR D 2 39 ? 33.550 27.344 41.828 1.00 25.69 39 THR D CA 1
ATOM 2870 C C . THR D 2 39 ? 33.898 28.594 42.622 1.00 26.31 39 THR D C 1
ATOM 2871 O O . THR D 2 39 ? 33.205 29.561 42.534 1.00 25.15 39 THR D O 1
ATOM 2875 N N . LYS D 2 40 ? 34.946 28.545 43.420 1.00 27.23 40 LYS D N 1
ATOM 2876 C CA . LYS D 2 40 ? 35.458 29.724 44.109 1.00 29.10 40 LYS D CA 1
ATOM 2877 C C . LYS D 2 40 ? 36.956 29.911 43.873 1.00 31.23 40 LYS D C 1
ATOM 2878 O O . LYS D 2 40 ? 37.718 29.020 44.086 1.00 30.81 40 LYS D O 1
ATOM 2884 N N . GLY D 2 41 ? 37.361 31.071 43.418 1.00 32.42 41 GLY D N 1
ATOM 2885 C CA . GLY D 2 41 ? 38.760 31.342 43.195 1.00 35.18 41 GLY D CA 1
ATOM 2886 C C . GLY D 2 41 ? 39.287 31.297 41.779 1.00 37.54 41 GLY D C 1
ATOM 2887 O O . GLY D 2 41 ? 39.888 32.233 41.355 1.00 40.25 41 GLY D O 1
ATOM 2888 N N . SER D 2 42 ? 38.981 30.295 40.992 1.00 38.71 42 SER D N 1
ATOM 2889 C CA . SER D 2 42 ? 38.845 28.945 41.427 1.00 39.18 42 SER D CA 1
ATOM 2890 C C . SER D 2 42 ? 40.267 28.535 41.790 1.00 40.76 42 SER D C 1
ATOM 2891 O O . SER D 2 42 ? 41.183 28.792 41.021 1.00 43.79 42 SER D O 1
ATOM 2894 N N . LYS D 2 43 ? 40.446 27.925 42.960 0.50 40.05 43 LYS D N 1
ATOM 2895 C CA . LYS D 2 43 ? 41.757 27.448 43.343 0.50 38.43 43 LYS D CA 1
ATOM 2896 C C . LYS D 2 43 ? 41.609 26.255 42.468 0.50 37.94 43 LYS D C 1
ATOM 2897 O O . LYS D 2 43 ? 41.801 25.102 42.880 0.50 38.29 43 LYS D O 1
ATOM 2903 N N . THR D 2 44 ? 41.107 26.652 41.293 0.50 36.53 44 THR D N 1
ATOM 2904 C CA . THR D 2 44 ? 40.340 25.888 40.314 0.50 36.20 44 THR D CA 1
ATOM 2905 C C . THR D 2 44 ? 39.274 25.064 41.015 0.50 36.48 44 THR D C 1
ATOM 2906 O O . THR D 2 44 ? 39.180 23.870 40.792 0.50 37.55 44 THR D O 1
ATOM 2910 N N . ASN D 2 45 ? 38.501 25.723 41.869 1.00 36.44 45 ASN D N 1
ATOM 2911 C CA . ASN D 2 45 ? 37.952 25.093 43.019 1.00 34.11 45 ASN D CA 1
ATOM 2912 C C . ASN D 2 45 ? 36.463 24.876 43.126 1.00 32.28 45 ASN D C 1
ATOM 2913 O O . ASN D 2 45 ? 35.744 25.734 43.538 1.00 32.42 45 ASN D O 1
ATOM 2918 N N . ILE D 2 46 ? 36.051 23.672 42.845 1.00 28.53 46 ILE D N 1
ATOM 2919 C CA . ILE D 2 46 ? 34.661 23.312 42.797 1.00 27.84 46 ILE D CA 1
ATOM 2920 C C . ILE D 2 46 ? 34.077 22.936 44.155 1.00 26.83 46 ILE D C 1
ATOM 2921 O O . ILE D 2 46 ? 34.550 22.053 44.790 1.00 24.17 46 ILE D O 1
ATOM 2926 N N . VAL D 2 47 ? 33.143 23.753 44.615 1.00 26.16 47 VAL D N 1
ATOM 2927 C CA . VAL D 2 47 ? 32.164 23.564 45.685 1.00 26.32 47 VAL D CA 1
ATOM 2928 C C . VAL D 2 47 ? 30.984 22.618 45.492 1.00 25.91 47 VAL D C 1
ATOM 2929 O O . VAL D 2 47 ? 30.560 21.946 46.406 1.00 26.46 47 VAL D O 1
ATOM 2933 N N . TRP D 2 48 ? 30.402 22.680 44.302 1.00 24.03 48 TRP D N 1
ATOM 2934 C CA . TRP D 2 48 ? 29.283 21.858 43.907 1.00 24.23 48 TRP D CA 1
ATOM 2935 C C . TRP D 2 48 ? 29.290 21.639 42.386 1.00 23.15 48 TRP D C 1
ATOM 2936 O O . TRP D 2 48 ? 29.703 22.464 41.663 1.00 24.36 48 TRP D O 1
ATOM 2947 N N . GLU D 2 49 ? 28.833 20.501 41.955 1.00 22.86 49 GLU D N 1
ATOM 2948 C CA . GLU D 2 49 ? 28.579 20.245 40.551 1.00 24.16 49 GLU D CA 1
ATOM 2949 C C . GLU D 2 49 ? 27.410 19.312 40.291 1.00 23.46 49 GLU D C 1
ATOM 2950 O O . GLU D 2 49 ? 27.093 18.483 41.083 1.00 23.06 49 GLU D O 1
ATOM 2956 N N . SER D 2 50 ? 26.790 19.481 39.143 1.00 22.54 50 SER D N 1
ATOM 2957 C CA . SER D 2 50 ? 25.794 18.578 38.671 1.00 21.80 50 SER D CA 1
ATOM 2958 C C . SER D 2 50 ? 26.381 17.199 38.433 1.00 23.23 50 SER D C 1
ATOM 2959 O O . SER D 2 50 ? 25.689 16.241 38.536 1.00 22.70 50 SER D O 1
ATOM 2962 N N . GLY D 2 51 ? 27.661 17.132 38.156 1.00 22.95 51 GLY D N 1
ATOM 2963 C CA . GLY D 2 51 ? 28.322 15.924 37.713 1.00 25.43 51 GLY D CA 1
ATOM 2964 C C . GLY D 2 51 ? 27.904 15.358 36.374 1.00 26.99 51 GLY D C 1
ATOM 2965 O O . GLY D 2 51 ? 27.839 14.186 36.181 1.00 27.64 51 GLY D O 1
ATOM 2966 N N . THR D 2 52 ? 27.628 16.235 35.436 1.00 25.86 52 THR D N 1
ATOM 2967 C CA . THR D 2 52 ? 27.086 15.839 34.175 1.00 26.06 52 THR D CA 1
ATOM 2968 C C . THR D 2 52 ? 28.048 16.018 33.021 1.00 26.27 52 THR D C 1
ATOM 2969 O O . THR D 2 52 ? 27.653 16.088 31.912 1.00 27.44 52 THR D O 1
ATOM 2973 N N . SER D 2 53 ? 29.326 16.079 33.315 1.00 27.70 53 SER D N 1
ATOM 2974 C CA . SER D 2 53 ? 30.317 16.310 32.304 1.00 28.37 53 SER D CA 1
ATOM 2975 C C . SER D 2 53 ? 30.256 15.204 31.283 1.00 29.69 53 SER D C 1
ATOM 2976 O O . SER D 2 53 ? 30.241 14.074 31.615 1.00 30.16 53 SER D O 1
ATOM 2979 N N . GLY D 2 54 ? 30.246 15.570 30.025 1.00 30.83 54 GLY D N 1
ATOM 2980 C CA . GLY D 2 54 ? 30.194 14.622 28.956 1.00 30.82 54 GLY D CA 1
ATOM 2981 C C . GLY D 2 54 ? 28.841 14.119 28.545 1.00 31.42 54 GLY D C 1
ATOM 2982 O O . GLY D 2 54 ? 28.784 13.305 27.689 1.00 30.27 54 GLY D O 1
ATOM 2983 N N . ARG D 2 55 ? 27.763 14.637 29.110 1.00 30.15 55 ARG D N 1
ATOM 2984 C CA . ARG D 2 55 ? 26.429 14.263 28.655 1.00 31.44 55 ARG D CA 1
ATOM 2985 C C . ARG D 2 55 ? 25.880 15.106 27.503 1.00 30.74 55 ARG D C 1
ATOM 2986 O O . ARG D 2 55 ? 24.780 14.921 27.086 1.00 31.35 55 ARG D O 1
ATOM 2994 N N . GLY D 2 56 ? 26.627 16.082 27.049 1.00 30.63 56 GLY D N 1
ATOM 2995 C CA . GLY D 2 56 ? 26.221 16.850 25.895 1.00 30.84 56 GLY D CA 1
ATOM 2996 C C . GLY D 2 56 ? 27.179 17.864 25.351 1.00 31.54 56 GLY D C 1
ATOM 2997 O O . GLY D 2 56 ? 27.965 18.363 26.070 1.00 34.69 56 GLY D O 1
ATOM 2998 N N . GLN D 2 57 ? 27.051 18.224 24.090 1.00 30.64 57 GLN D N 1
ATOM 2999 C CA . GLN D 2 57 ? 27.826 19.263 23.502 1.00 28.61 57 GLN D CA 1
ATOM 3000 C C . GLN D 2 57 ? 27.153 20.658 23.433 0.50 26.63 57 GLN D C 1
ATOM 3001 O O . GLN D 2 57 ? 27.815 21.631 23.251 1.00 28.52 57 GLN D O 1
ATOM 3007 N N . HIS D 2 58 ? 25.841 20.695 23.546 1.00 24.86 58 HIS D N 1
ATOM 3008 C CA . HIS D 2 58 ? 25.068 21.920 23.493 1.00 23.29 58 HIS D CA 1
ATOM 3009 C C . HIS D 2 58 ? 24.013 22.018 24.609 1.00 23.01 58 HIS D C 1
ATOM 3010 O O . HIS D 2 58 ? 22.928 22.404 24.365 1.00 22.47 58 HIS D O 1
ATOM 3017 N N . CYS D 2 59 ? 24.367 21.598 25.809 1.00 22.70 59 CYS D N 1
ATOM 3018 C CA . CYS D 2 59 ? 23.491 21.628 26.938 1.00 22.04 59 CYS D CA 1
ATOM 3019 C C . CYS D 2 59 ? 23.170 23.057 27.398 1.00 20.46 59 CYS D C 1
ATOM 3020 O O . CYS D 2 59 ? 23.929 23.954 27.207 1.00 19.50 59 CYS D O 1
ATOM 3023 N N . PHE D 2 60 ? 22.004 23.214 27.980 1.00 18.25 60 PHE D N 1
ATOM 3024 C CA . PHE D 2 60 ? 21.647 24.425 28.612 1.00 18.47 60 PHE D CA 1
ATOM 3025 C C . PHE D 2 60 ? 21.030 24.176 29.980 1.00 18.22 60 PHE D C 1
ATOM 3026 O O . PHE D 2 60 ? 20.481 23.167 30.187 1.00 18.39 60 PHE D O 1
ATOM 3034 N N . MET D 2 61 ? 21.151 25.136 30.879 1.00 18.60 61 MET D N 1
ATOM 3035 C CA . MET D 2 61 ? 20.439 25.106 32.120 1.00 19.12 61 MET D CA 1
ATOM 3036 C C . MET D 2 61 ? 19.269 26.079 32.128 1.00 18.94 61 MET D C 1
ATOM 3037 O O . MET D 2 61 ? 19.380 27.137 31.651 1.00 17.78 61 MET D O 1
ATOM 3042 N N . ARG D 2 62 ? 18.145 25.640 32.651 1.00 16.91 62 ARG D N 1
ATOM 3043 C CA . ARG D 2 62 ? 16.953 26.444 32.714 1.00 17.29 62 ARG D CA 1
ATOM 3044 C C . ARG D 2 62 ? 16.259 26.376 34.074 1.00 17.00 62 ARG D C 1
ATOM 3045 O O . ARG D 2 62 ? 16.122 25.327 34.608 1.00 17.23 62 ARG D O 1
ATOM 3053 N N . LEU D 2 63 ? 15.809 27.515 34.585 1.00 16.86 63 LEU D N 1
ATOM 3054 C CA . LEU D 2 63 ? 14.995 27.571 35.779 1.00 18.26 63 LEU D CA 1
ATOM 3055 C C . LEU D 2 63 ? 13.561 27.671 35.330 1.00 17.23 63 LEU D C 1
ATOM 3056 O O . LEU D 2 63 ? 13.240 28.539 34.623 1.00 17.80 63 LEU D O 1
ATOM 3061 N N . GLY D 2 64 ? 12.748 26.744 35.785 1.00 18.77 64 GLY D N 1
ATOM 3062 C CA . GLY D 2 64 ? 11.349 26.652 35.456 1.00 19.09 64 GLY D CA 1
ATOM 3063 C C . GLY D 2 64 ? 10.383 27.385 36.355 1.00 19.69 64 GLY D C 1
ATOM 3064 O O . GLY D 2 64 ? 10.753 27.893 37.361 1.00 19.69 64 GLY D O 1
ATOM 3065 N N . HIS D 2 65 ? 9.120 27.331 36.002 1.00 19.90 65 HIS D N 1
ATOM 3066 C CA . HIS D 2 65 ? 8.083 28.006 36.746 1.00 19.94 65 HIS D CA 1
ATOM 3067 C C . HIS D 2 65 ? 7.500 27.189 37.906 1.00 21.12 65 HIS D C 1
ATOM 3068 O O . HIS D 2 65 ? 6.505 27.524 38.447 1.00 22.38 65 HIS D O 1
ATOM 3075 N N . SER D 2 66 ? 8.147 26.085 38.227 1.00 22.22 66 SER D N 1
ATOM 3076 C CA . SER D 2 66 ? 7.910 25.362 39.450 1.00 23.62 66 SER D CA 1
ATOM 3077 C C . SER D 2 66 ? 9.148 25.279 40.361 1.00 23.92 66 SER D C 1
ATOM 3078 O O . SER D 2 66 ? 9.170 24.501 41.281 1.00 22.75 66 SER D O 1
ATOM 3081 N N . GLY D 2 67 ? 10.146 26.110 40.095 1.00 21.14 67 GLY D N 1
ATOM 3082 C CA . GLY D 2 67 ? 11.343 26.176 40.892 1.00 20.56 67 GLY D CA 1
ATOM 3083 C C . GLY D 2 67 ? 12.364 25.113 40.514 1.00 21.15 67 GLY D C 1
ATOM 3084 O O . GLY D 2 67 ? 13.395 25.033 41.076 1.00 20.48 67 GLY D O 1
ATOM 3085 N N . GLU D 2 68 ? 12.025 24.309 39.529 1.00 19.38 68 GLU D N 1
ATOM 3086 C CA . GLU D 2 68 ? 12.877 23.281 39.018 1.00 19.20 68 GLU D CA 1
ATOM 3087 C C . GLU D 2 68 ? 14.068 23.824 38.233 1.00 19.41 68 GLU D C 1
ATOM 3088 O O . GLU D 2 68 ? 13.917 24.655 37.433 1.00 18.70 68 GLU D O 1
ATOM 3094 N N . LEU D 2 69 ? 15.236 23.275 38.473 1.00 18.92 69 LEU D N 1
ATOM 3095 C CA . LEU D 2 69 ? 16.411 23.574 37.699 1.00 21.01 69 LEU D CA 1
ATOM 3096 C C . LEU D 2 69 ? 16.804 22.376 36.877 1.00 21.64 69 LEU D C 1
ATOM 3097 O O . LEU D 2 69 ? 17.151 21.386 37.425 1.00 22.80 69 LEU D O 1
ATOM 3102 N N . ASP D 2 70 ? 16.735 22.490 35.571 1.00 21.03 70 ASP D N 1
ATOM 3103 C CA . ASP D 2 70 ? 17.020 21.408 34.656 1.00 20.82 70 ASP D CA 1
ATOM 3104 C C . ASP D 2 70 ? 18.285 21.685 33.838 1.00 22.02 70 ASP D C 1
ATOM 3105 O O . ASP D 2 70 ? 18.478 22.765 33.388 1.00 21.65 70 ASP D O 1
ATOM 3110 N N . ILE D 2 71 ? 19.118 20.691 33.629 1.00 18.88 71 ILE D N 1
ATOM 3111 C CA . ILE D 2 71 ? 20.125 20.765 32.638 1.00 19.71 71 ILE D CA 1
ATOM 3112 C C . ILE D 2 71 ? 19.621 19.926 31.470 1.00 21.04 71 ILE D C 1
ATOM 3113 O O . ILE D 2 71 ? 19.236 18.801 31.650 1.00 21.56 71 ILE D O 1
ATOM 3118 N N . THR D 2 72 ? 19.595 20.505 30.286 1.00 19.55 72 THR D N 1
ATOM 3119 C CA . THR D 2 72 ? 19.067 19.819 29.146 1.00 21.42 72 THR D CA 1
ATOM 3120 C C . THR D 2 72 ? 19.905 19.867 27.889 1.00 20.90 72 THR D C 1
ATOM 3121 O O . THR D 2 72 ? 20.546 20.813 27.630 1.00 21.26 72 THR D O 1
ATOM 3125 N N . ASP D 2 73 ? 19.906 18.778 27.158 1.00 21.74 73 ASP D N 1
ATOM 3126 C CA . ASP D 2 73 ? 20.635 18.671 25.915 1.00 22.19 73 ASP D CA 1
ATOM 3127 C C . ASP D 2 73 ? 19.890 19.144 24.681 1.00 22.70 73 ASP D C 1
ATOM 3128 O O . ASP D 2 73 ? 18.766 19.528 24.751 1.00 23.08 73 ASP D O 1
ATOM 3133 N N . ASP D 2 74 ? 20.557 19.084 23.546 1.00 23.51 74 ASP D N 1
ATOM 3134 C CA . ASP D 2 74 ? 20.039 19.651 22.307 1.00 25.02 74 ASP D CA 1
ATOM 3135 C C . ASP D 2 74 ? 18.746 18.991 21.873 1.00 26.44 74 ASP D C 1
ATOM 3136 O O . ASP D 2 74 ? 17.951 19.582 21.227 1.00 26.58 74 ASP D O 1
ATOM 3141 N N . ARG D 2 75 ? 18.568 17.756 22.274 1.00 27.97 75 ARG D N 1
ATOM 3142 C CA . ARG D 2 75 ? 17.439 16.931 21.914 1.00 28.28 75 ARG D CA 1
ATOM 3143 C C . ARG D 2 75 ? 16.279 17.146 22.858 1.00 28.21 75 ARG D C 1
ATOM 3144 O O . ARG D 2 75 ? 15.257 16.546 22.742 1.00 27.70 75 ARG D O 1
ATOM 3152 N N . LEU D 2 76 ? 16.491 18.036 23.802 1.00 27.14 76 LEU D N 1
ATOM 3153 C CA . LEU D 2 76 ? 15.553 18.383 24.808 1.00 26.77 76 LEU D CA 1
ATOM 3154 C C . LEU D 2 76 ? 15.361 17.284 25.862 1.00 28.58 76 LEU D C 1
ATOM 3155 O O . LEU D 2 76 ? 14.384 17.246 26.534 1.00 29.10 76 LEU D O 1
ATOM 3160 N N . ASN D 2 77 ? 16.323 16.407 25.998 1.00 28.66 77 ASN D N 1
ATOM 3161 C CA . ASN D 2 77 ? 16.310 15.462 27.089 1.00 29.15 77 ASN D CA 1
ATOM 3162 C C . ASN D 2 77 ? 16.972 16.029 28.329 1.00 28.95 77 ASN D C 1
ATOM 3163 O O . ASN D 2 77 ? 17.929 16.684 28.230 1.00 28.94 77 ASN D O 1
ATOM 3168 N N . THR D 2 78 ? 16.427 15.767 29.488 1.00 29.45 78 THR D N 1
ATOM 3169 C CA . THR D 2 78 ? 17.022 16.212 30.713 1.00 30.97 78 THR D CA 1
ATOM 3170 C C . THR D 2 78 ? 18.201 15.354 31.178 1.00 30.86 78 THR D C 1
ATOM 3171 O O . THR D 2 78 ? 18.091 14.167 31.312 1.00 31.77 78 THR D O 1
ATOM 3175 N N . VAL D 2 79 ? 19.340 15.966 31.415 1.00 28.98 79 VAL D N 1
ATOM 3176 C CA . VAL D 2 79 ? 20.450 15.242 31.980 1.00 28.61 79 VAL D CA 1
ATOM 3177 C C . VAL D 2 79 ? 20.680 15.418 33.493 1.00 28.65 79 VAL D C 1
ATOM 3178 O O . VAL D 2 79 ? 21.378 14.672 34.070 1.00 28.01 79 VAL D O 1
ATOM 3182 N N . PHE D 2 80 ? 20.105 16.444 34.083 1.00 27.91 80 PHE D N 1
ATOM 3183 C CA . PHE D 2 80 ? 20.066 16.637 35.511 1.00 26.44 80 PHE D CA 1
ATOM 3184 C C . PHE D 2 80 ? 18.825 17.422 35.835 1.00 27.39 80 PHE D C 1
ATOM 3185 O O . PHE D 2 80 ? 18.508 18.309 35.119 1.00 25.27 80 PHE D O 1
ATOM 3193 N N . VAL D 2 81 ? 18.154 17.112 36.927 1.00 26.25 81 VAL D N 1
ATOM 3194 C CA . VAL D 2 81 ? 17.165 17.991 37.503 1.00 28.29 81 VAL D CA 1
ATOM 3195 C C . VAL D 2 81 ? 17.184 18.061 39.038 1.00 30.76 81 VAL D C 1
ATOM 3196 O O . VAL D 2 81 ? 17.440 17.091 39.689 1.00 29.36 81 VAL D O 1
ATOM 3200 N N . SER D 2 82 ? 16.913 19.222 39.598 1.00 31.61 82 SER D N 1
ATOM 3201 C CA . SER D 2 82 ? 16.820 19.356 41.026 1.00 32.93 82 SER D CA 1
ATOM 3202 C C . SER D 2 82 ? 15.576 18.649 41.478 1.00 36.21 82 SER D C 1
ATOM 3203 O O . SER D 2 82 ? 14.631 18.487 40.743 1.00 35.16 82 SER D O 1
ATOM 3206 N N . ASN D 2 83 ? 15.614 18.170 42.695 1.00 41.22 83 ASN D N 1
ATOM 3207 C CA . ASN D 2 83 ? 14.530 17.331 43.140 1.00 45.16 83 ASN D CA 1
ATOM 3208 C C . ASN D 2 83 ? 13.183 18.070 43.242 1.00 47.45 83 ASN D C 1
ATOM 3209 O O . ASN D 2 83 ? 12.153 17.591 42.831 0.50 47.57 83 ASN D O 1
ATOM 3214 N N . THR D 2 84 ? 13.247 19.288 43.708 1.00 49.03 84 THR D N 1
ATOM 3215 C CA . THR D 2 84 ? 12.099 20.119 43.994 1.00 49.82 84 THR D CA 1
ATOM 3216 C C . THR D 2 84 ? 11.179 20.502 42.854 1.00 48.76 84 THR D C 1
ATOM 3217 O O . THR D 2 84 ? 11.494 20.362 41.686 1.00 48.78 84 THR D O 1
ATOM 3221 N N . VAL D 2 85 ? 9.982 20.850 43.274 1.00 47.04 85 VAL D N 1
ATOM 3222 C CA . VAL D 2 85 ? 9.033 21.632 42.560 1.00 44.99 85 VAL D CA 1
ATOM 3223 C C . VAL D 2 85 ? 8.066 22.209 43.564 1.00 44.01 85 VAL D C 1
ATOM 3224 O O . VAL D 2 85 ? 7.731 21.601 44.569 1.00 45.17 85 VAL D O 1
ATOM 3228 N N . GLY D 2 86 ? 7.621 23.397 43.295 1.00 41.00 86 GLY D N 1
ATOM 3229 C CA . GLY D 2 86 ? 6.685 24.064 44.133 1.00 36.53 86 GLY D CA 1
ATOM 3230 C C . GLY D 2 86 ? 5.469 24.435 43.350 1.00 33.91 86 GLY D C 1
ATOM 3231 O O . GLY D 2 86 ? 5.199 23.934 42.304 1.00 33.93 86 GLY D O 1
ATOM 3232 N N . GLN D 2 87 ? 4.743 25.352 43.910 1.00 32.35 87 GLN D N 1
ATOM 3233 C CA . GLN D 2 87 ? 3.599 25.896 43.296 1.00 31.76 87 GLN D CA 1
ATOM 3234 C C . GLN D 2 87 ? 3.994 26.606 42.004 1.00 30.78 87 GLN D C 1
ATOM 3235 O O . GLN D 2 87 ? 4.941 27.310 41.937 1.00 30.79 87 GLN D O 1
ATOM 3241 N N . GLU D 2 88 ? 3.191 26.460 40.994 1.00 29.04 88 GLU D N 1
ATOM 3242 C CA . GLU D 2 88 ? 3.445 27.156 39.790 1.00 28.38 88 GLU D CA 1
ATOM 3243 C C . GLU D 2 88 ? 3.482 28.704 40.001 1.00 25.24 88 GLU D C 1
ATOM 3244 O O . GLU D 2 88 ? 2.722 29.247 40.745 1.00 25.16 88 GLU D O 1
ATOM 3250 N N . GLY D 2 89 ? 4.409 29.372 39.356 1.00 23.38 89 GLY D N 1
ATOM 3251 C CA . GLY D 2 89 ? 4.748 30.740 39.668 1.00 21.13 89 GLY D CA 1
ATOM 3252 C C . GLY D 2 89 ? 6.074 31.213 39.097 1.00 19.96 89 GLY D C 1
ATOM 3253 O O . GLY D 2 89 ? 6.585 30.626 38.205 1.00 20.04 89 GLY D O 1
ATOM 3254 N N . ASP D 2 90 ? 6.618 32.275 39.669 1.00 18.59 90 ASP D N 1
ATOM 3255 C CA . ASP D 2 90 ? 7.900 32.794 39.288 1.00 18.28 90 ASP D CA 1
ATOM 3256 C C . ASP D 2 90 ? 8.909 32.563 40.405 1.00 16.95 90 ASP D C 1
ATOM 3257 O O . ASP D 2 90 ? 8.628 32.807 41.528 1.00 18.42 90 ASP D O 1
ATOM 3262 N N . TYR D 2 91 ? 10.067 32.097 40.024 1.00 16.65 91 TYR D N 1
ATOM 3263 C CA . TYR D 2 91 ? 11.129 31.750 40.926 1.00 15.73 91 TYR D CA 1
ATOM 3264 C C . TYR D 2 91 ? 12.424 32.473 40.571 1.00 16.40 91 TYR D C 1
ATOM 3265 O O . TYR D 2 91 ? 12.581 33.003 39.511 1.00 16.44 91 TYR D O 1
ATOM 3274 N N . VAL D 2 92 ? 13.332 32.463 41.523 1.00 14.13 92 VAL D N 1
ATOM 3275 C CA . VAL D 2 92 ? 14.637 32.971 41.336 1.00 15.90 92 VAL D CA 1
ATOM 3276 C C . VAL D 2 92 ? 15.750 32.017 41.871 1.00 16.48 92 VAL D C 1
ATOM 3277 O O . VAL D 2 92 ? 15.600 31.398 42.847 1.00 15.77 92 VAL D O 1
ATOM 3281 N N . LEU D 2 93 ? 16.838 31.951 41.137 1.00 16.18 93 LEU D N 1
ATOM 3282 C CA . LEU D 2 93 ? 18.071 31.332 41.563 1.00 16.91 93 LEU D CA 1
ATOM 3283 C C . LEU D 2 93 ? 19.072 32.435 41.863 1.00 16.48 93 LEU D C 1
ATOM 3284 O O . LEU D 2 93 ? 19.418 33.196 41.004 1.00 18.04 93 LEU D O 1
ATOM 3289 N N . ILE D 2 94 ? 19.524 32.498 43.081 1.00 14.31 94 ILE D N 1
ATOM 3290 C CA . ILE D 2 94 ? 20.515 33.475 43.491 1.00 13.64 94 ILE D CA 1
ATOM 3291 C C . ILE D 2 94 ? 21.853 32.825 43.883 1.00 14.60 94 ILE D C 1
ATOM 3292 O O . ILE D 2 94 ? 21.877 31.925 44.658 1.00 13.48 94 ILE D O 1
ATOM 3297 N N . LEU D 2 95 ? 22.942 33.336 43.323 1.00 15.94 95 LEU D N 1
ATOM 3298 C CA . LEU D 2 95 ? 24.279 32.993 43.756 1.00 17.36 95 LEU D CA 1
ATOM 3299 C C . LEU D 2 95 ? 24.648 33.917 44.896 1.00 17.14 95 LEU D C 1
ATOM 3300 O O . LEU D 2 95 ? 24.897 35.058 44.699 1.00 15.25 95 LEU D O 1
ATOM 3305 N N . GLN D 2 96 ? 24.625 33.365 46.090 1.00 16.99 96 GLN D N 1
ATOM 3306 C CA . GLN D 2 96 ? 24.817 34.145 47.298 1.00 16.17 96 GLN D CA 1
ATOM 3307 C C . GLN D 2 96 ? 26.247 34.441 47.742 1.00 17.94 96 GLN D C 1
ATOM 3308 O O . GLN D 2 96 ? 27.148 33.745 47.409 1.00 18.49 96 GLN D O 1
ATOM 3314 N N . ILE D 2 97 ? 26.383 35.485 48.538 1.00 19.13 97 ILE D N 1
ATOM 3315 C CA . ILE D 2 97 ? 27.653 35.942 49.019 1.00 20.82 97 ILE D CA 1
ATOM 3316 C C . ILE D 2 97 ? 28.297 34.910 49.915 1.00 23.17 97 ILE D C 1
ATOM 3317 O O . ILE D 2 97 ? 29.453 34.938 50.102 1.00 22.61 97 ILE D O 1
ATOM 3322 N N . ASN D 2 98 ? 27.488 33.991 50.434 1.00 22.63 98 ASN D N 1
ATOM 3323 C CA . ASN D 2 98 ? 27.947 32.887 51.271 1.00 22.81 98 ASN D CA 1
ATOM 3324 C C . ASN D 2 98 ? 28.363 31.650 50.501 1.00 23.25 98 ASN D C 1
ATOM 3325 O O . ASN D 2 98 ? 28.601 30.635 51.066 1.00 22.47 98 ASN D O 1
ATOM 3330 N N . GLY D 2 99 ? 28.401 31.761 49.199 1.00 22.21 99 GLY D N 1
ATOM 3331 C CA . GLY D 2 99 ? 28.815 30.674 48.386 1.00 21.61 99 GLY D CA 1
ATOM 3332 C C . GLY D 2 99 ? 27.804 29.605 48.049 1.00 22.20 99 GLY D C 1
ATOM 3333 O O . GLY D 2 99 ? 28.180 28.639 47.491 1.00 24.34 99 GLY D O 1
ATOM 3334 N N . GLN D 2 100 ? 26.548 29.816 48.386 1.00 21.21 100 GLN D N 1
ATOM 3335 C CA . GLN D 2 100 ? 25.460 28.933 48.014 1.00 19.24 100 GLN D CA 1
ATOM 3336 C C . GLN D 2 100 ? 24.627 29.442 46.817 1.00 18.06 100 GLN D C 1
ATOM 3337 O O . GLN D 2 100 ? 24.335 30.590 46.728 1.00 17.28 100 GLN D O 1
ATOM 3343 N N . ALA D 2 101 ? 24.205 28.541 45.960 1.00 16.24 101 ALA D N 1
ATOM 3344 C CA . ALA D 2 101 ? 23.182 28.844 44.997 1.00 15.52 101 ALA D CA 1
ATOM 3345 C C . ALA D 2 101 ? 21.859 28.298 45.542 1.00 16.32 101 ALA D C 1
ATOM 3346 O O . ALA D 2 101 ? 21.776 27.161 45.942 1.00 16.01 101 ALA D O 1
ATOM 3348 N N . VAL D 2 102 ? 20.872 29.178 45.591 1.00 14.44 102 VAL D N 1
ATOM 3349 C CA . VAL D 2 102 ? 19.612 28.915 46.222 1.00 14.38 102 VAL D CA 1
ATOM 3350 C C . VAL D 2 102 ? 18.410 29.283 45.349 1.00 14.28 102 VAL D C 1
ATOM 3351 O O . VAL D 2 102 ? 18.370 30.333 44.799 1.00 13.73 102 VAL D O 1
ATOM 3355 N N . VAL D 2 103 ? 17.441 28.409 45.250 1.00 14.63 103 VAL D N 1
ATOM 3356 C CA . VAL D 2 103 ? 16.243 28.821 44.570 1.00 14.91 103 VAL D CA 1
ATOM 3357 C C . VAL D 2 103 ? 15.126 29.158 45.531 1.00 15.31 103 VAL D C 1
ATOM 3358 O O . VAL D 2 103 ? 14.851 28.438 46.442 1.00 15.52 103 VAL D O 1
ATOM 3362 N N . TYR D 2 104 ? 14.547 30.311 45.286 1.00 14.98 104 TYR D N 1
ATOM 3363 C CA . TYR D 2 104 ? 13.495 30.880 46.067 1.00 13.92 104 TYR D CA 1
ATOM 3364 C C . TYR D 2 104 ? 12.235 31.073 45.211 1.00 15.53 104 TYR D C 1
ATOM 3365 O O . TYR D 2 104 ? 12.293 31.584 44.157 1.00 13.79 104 TYR D O 1
ATOM 3374 N N . GLY D 2 105 ? 11.116 30.631 45.724 1.00 15.81 105 GLY D N 1
ATOM 3375 C CA . GLY D 2 105 ? 9.830 30.925 45.146 1.00 18.58 105 GLY D CA 1
ATOM 3376 C C . GLY D 2 105 ? 8.676 30.162 45.726 1.00 19.60 105 GLY D C 1
ATOM 3377 O O . GLY D 2 105 ? 8.905 29.351 46.557 1.00 21.86 105 GLY D O 1
ATOM 3378 N N . PRO D 2 106 ? 7.464 30.444 45.270 1.00 19.97 106 PRO D N 1
ATOM 3379 C CA . PRO D 2 106 ? 7.194 31.425 44.221 1.00 19.36 106 PRO D CA 1
ATOM 3380 C C . PRO D 2 106 ? 7.153 32.880 44.732 1.00 19.83 106 PRO D C 1
ATOM 3381 O O . PRO D 2 106 ? 7.465 33.107 45.848 1.00 20.40 106 PRO D O 1
ATOM 3385 N N . ALA D 2 107 ? 6.709 33.819 43.910 1.00 19.51 107 ALA D N 1
ATOM 3386 C CA . ALA D 2 107 ? 6.637 35.202 44.319 1.00 18.90 107 ALA D CA 1
ATOM 3387 C C . ALA D 2 107 ? 5.551 35.352 45.397 1.00 20.45 107 ALA D C 1
ATOM 3388 O O . ALA D 2 107 ? 4.442 34.947 45.213 1.00 22.71 107 ALA D O 1
ATOM 3390 N N . VAL D 2 108 ? 5.917 35.798 46.569 1.00 19.04 108 VAL D N 1
ATOM 3391 C CA . VAL D 2 108 ? 4.935 36.165 47.547 1.00 18.70 108 VAL D CA 1
ATOM 3392 C C . VAL D 2 108 ? 4.146 37.459 47.263 1.00 19.23 108 VAL D C 1
ATOM 3393 O O . VAL D 2 108 ? 2.957 37.473 47.318 1.00 18.85 108 VAL D O 1
ATOM 3397 N N . TRP D 2 109 ? 4.878 38.525 46.997 1.00 16.48 109 TRP D N 1
ATOM 3398 C CA . TRP D 2 109 ? 4.337 39.806 46.683 1.00 16.78 109 TRP D CA 1
ATOM 3399 C C . TRP D 2 109 ? 5.378 40.649 45.951 1.00 18.19 109 TRP D C 1
ATOM 3400 O O . TRP D 2 109 ? 6.512 40.332 45.955 1.00 16.27 109 TRP D O 1
ATOM 3411 N N . SER D 2 110 ? 4.923 41.715 45.328 1.00 17.09 110 SER D N 1
ATOM 3412 C CA . SER D 2 110 ? 5.768 42.631 44.599 1.00 17.83 110 SER D CA 1
ATOM 3413 C C . SER D 2 110 ? 5.283 44.081 44.667 1.00 18.57 110 SER D C 1
ATOM 34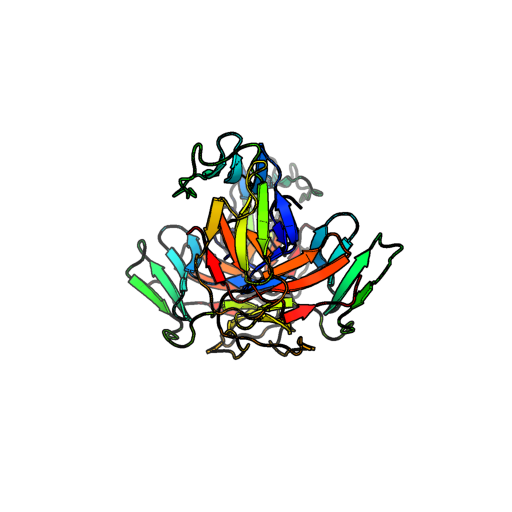14 O O . SER D 2 110 ? 4.147 44.317 44.802 1.00 18.63 110 SER D O 1
ATOM 3417 N N . THR D 2 111 ? 6.199 45.017 44.543 1.00 19.25 111 THR D N 1
ATOM 3418 C CA . THR D 2 111 ? 5.877 46.435 44.419 1.00 21.24 111 THR D CA 1
ATOM 3419 C C . THR D 2 111 ? 5.082 46.766 43.125 1.00 23.79 111 THR D C 1
ATOM 3420 O O . THR D 2 111 ? 4.429 47.744 43.051 1.00 24.03 111 THR D O 1
ATOM 3424 N N . ALA D 2 112 ? 5.155 45.916 42.130 1.00 25.71 112 ALA D N 1
ATOM 3425 C CA . ALA D 2 112 ? 4.449 46.160 40.879 1.00 29.21 112 ALA D CA 1
ATOM 3426 C C . ALA D 2 112 ? 2.978 46.060 41.052 1.00 30.75 112 ALA D C 1
ATOM 3427 O O . ALA D 2 112 ? 2.511 45.173 41.714 1.00 32.42 112 ALA D O 1
#

Solvent-accessible surface area: 19457 Å² total; per-residue (Å²): 81,105,9,22,9,37,32,55,74,58,10,102,41,92,69,77,8,46,45,147,70,3,19,1,16,0,33,42,53,0,11,0,13,3,112,36,134,54,50,55,37,98,10,99,0,124,58,146,23,73,93,0,39,0,93,0,15,63,78,0,21,1,19,0,38,11,62,105,50,147,100,42,32,34,47,69,27,214,97,28,150,26,99,184,23,89,1,0,1,2,1,6,29,84,41,15,0,16,0,19,4,37,45,48,39,52,4,70,75,44,141,48,53,77,129,11,176,10,1,9,17,4,9,8,7,4,10,87,71,10,81,4,8,6,176,62,21,16,3,23,0,76,83,50,1,7,1,0,0,3,79,32,85,154,104,94,71,37,44,76,19,54,11,67,69,156,21,137,47,7,4,0,1,0,0,10,23,0,17,1,7,0,0,23,20,182,22,73,65,23,46,68,10,133,6,109,31,134,106,19,72,1,0,0,3,1,12,73,74,0,36,1,7,0,10,4,27,41,47,24,21,7,64,105,78,103,10,23,9,38,34,47,78,62,10,109,43,94,74,78,7,40,48,143,72,2,16,1,18,0,34,42,52,1,12,0,8,4,114,25,133,72,47,45,38,89,9,116,4,131,57,176,15,80,89,0,38,0,87,0,10,51,72,0,19,0,25,0,46,10,78,100,41,144,95,49,34,46,18,79,28,181,97,31,151,28,98,173,18,90,0,0,0,3,1,5,27,89,45,27,0,15,0,16,3,32,40,49,37,50,2,84,84,67,44,62,81,113,14,160,10,1,9,18,3,11,9,8,6,5,90,72,21,87,3,7,4,169,63,21,21,3,20,0,81,77,49,0,6,1,0,0,15,80,59,52,185,119,62,76,54,40,80,18,35,4,63,67,134,17,132,38,8,2,0,2,0,0,12,25,0,16,3,8,1,0,10,15,171,16,86,60,36,42,68,6,142,18,103,32,133,92,18,71,1,0,0,4,1,13,72,61,0,28,1,7,0,8,1,28,45,46,25,40,15,94

Nearest PDB structures (foldseek):
  3mez-assembly1_D  TM=9.968E-01  e=2.801E-20  Crocus vernus
  5t20-assembly3_H  TM=9.664E-01  e=1.546E-14  Colocasia esculenta
  5d5g-assembly1_B  TM=9.629E-01  e=1.546E-14  Colocasia esculenta
  8a9m-assembly1_A  TM=9.696E-01  e=7.390E-12  Hippeastrum hybrid cultivar
  1b2p-assembly1_A  TM=9.457E-01  e=7.072E-11  Hyacinthoides hispanica

Sequence (446 aa):
DNNVLLTGDVIHTDNQLSYESAAFVMQGDCNLVLYNEAGGFQSNTHGRGVDCTLRLNNRGQLEIHSANSNTPVWVYPRSVNTVRGNYAATLGPDQHVTIYGPAIWSTPAAANIPRVRNVLFSSQVMYDNAQLATRDYSLVMRDDCNLVLTKGSKTNIVWESGTSGRGQHCFMRLGHSGELDITDDRLNTVFVSNTVGQEGDYVLILQINGQAVVYGPAVWSTAADNNVLLTGDVIHTDNQLSYESAAFVMQGDCNLVLYNEAGGFQSNTHGRGVDCTLRLNNRGQLEIHSANSNTPVWVYPRSVNTVRGNYAATLGPDQHVTIYGPAIWSTPAANIPRVRNVLFSSQVMYDNAQLATRDYSLVMRDDCNLVLTKGSKTNIVWESGTSGRGQHCFMRLGHSGELDITDDRLNTVFVSNTVGQEGDYVLILQINGQAVVYGPAVWSTA

Foldseek 3Di:
DLFKAKAPDKAWEQGWRDDDAWTFHCYQQRKTKIDDDPDIDIQPCGNVAGRWMWGQHQFRKIFIAHPVGDDTSGIPPPDGPGDGAMKMWGCDPNSDTDIDDDDDDDDDDDD/DDDDDQFKDKAPDKAWDFDWHDDDQWIFTCHQQLKTFIDGHPPDHTPDIQPQGNVERTWMWGQHQQRKIFIAYPVGDTSDIDPTGHDGAMKMWGCDPVRDTDIDDDDDDDPVD/DQQKAKAPDKAWEQGWRDDDAWIFGCYQQRKTKIDDPDDIDIPPQGNQAGRWMWGQHQFRKIFIPHPPDDHTSDIPPPDDDGDGAMKMWGCDPVSDTDIDDDDDDDDDDD/DDDDDQFKDKAPDKAWDFDWHDDDQWIFTCHQQLKTFIAGVNCCPTPDIQPQGNVERTWMWGQHQQRKIFIAYPVGDTPGIDPGGHDGAMKMWGCDPVRDTDIDDDDPDDPD

Radius of gyration: 25.84 Å; Cα contacts (8 Å, |Δi|>4): 1293; chains: 4; bounding box: 48×46×86 Å

CATH classification: 2.90.10.10

Secondary structure (DSSP, 8-state):
-TTEEETT-EEPTT-EEEETTEEEEE-TTS-EEEE-SS--EE---TTS-SS-EEEE-TTS-EEEE-SS-SS-SEEESSS--PPSS--EEEE-TTS-EEEE-SEEEEPPP--/-PPP-SSEEETT-EEETT-EEEETTEEEEE-TTS-EEEEETTTTEEEEE---TTS-SS-EEEE-TTS-EEEE-TTS-EEEE-S---SSS--EEEE-TTS-EEEE-SEEEES--/-TTEEETT-EE-TT-EEEETTEEEEE-TTS-EEEE-SS--EE---TTS-SS-EEEE-TTS-EEEE-TT-SS-SEEESSS--PPSS--EEEE-TTSSEEEE--EEEEPPP-/-PPP-SSEEETT-EEETT-EEEETTEEEEE-TTS-EEEEETTTTEEEEE---TTS-SS-EEEE-TTS-EEEE-TTS-EEEE-S---SSS--EEEE-TTS-EEEE-SEEEE--

InterPro domains:
  IPR001480 Bulb-type lectin domain [PS50927] (2-112)
  IPR001480 Bulb-type lectin domain [PS50927] (117-224)
  IPR001480 Bulb-type lectin domain [SM00108] (2-111)
  IPR001480 Bulb-type lectin domain [SM00108] (117-222)
  IPR036426 Bulb-type lectin domain superfamily [G3DSA:2.90.10.10] (1-111)
  IPR036426 Bulb-type lectin domain superfamily [G3DSA:2.90.10.10] (112-224)
  IPR036426 Bulb-type lectin domain superfamily [SSF51110] (2-108)
  IPR036426 Bulb-type lectin domain superfamily [SSF51110] (112-222)

B-factor: mean 25.91, std 8.48, range [8.68, 57.23]